Protein AF-0000000080648529 (afdb_homodimer)

Secondary structure (DSSP, 8-state):
------TT---EEEPPHHHHHHHHHHHHHHHHHTT---SEEEEEETTTHHHHHHHHHHHT---EEEEEEEEEE-SSSS-EEEEEEE--SS--BT-EEEEEEEEESSSHHHHHHHHHHHHTTBSEEEEEEEEEETT-SS--SEEEEEE-S--EEE-GGGHHHHHHHHHHHHHHHHSS-EEHHHHHHHHHHHH-----HHHHHHHHHHHHHTTSEEEETTEEEE---/------TT---EEEPPHHHHHHHHHHHHHHHHHTT---SEEEEEETTTHHHHHHHHHHHT---EEEEEEEEEE-SSSS-EEEEEEE--SS--BT-EEEEEEEEESSSHHHHHHHHHHHHTTBSEEEEEEEEEETT-SS--SEEEEEE-S--EEE-GGGHHHHHHHHHHHHHHHHSS-EEHHHHHHHHHHHH-----HHHHHHHHHHHHHTTSEEEETTEEEE---

Organism: Methanothrix harundinacea (strain 6Ac) (NCBI:txid1110509)

Nearest PDB structures (foldseek):
  4ts5-assembly1_B  TM=9.522E-01  e=6.736E-23  Saccharolobus solfataricus
  5bqo-assembly1_B  TM=8.626E-01  e=1.918E-17  Saccharolobus solfataricus P2
  1vdm-assembly1_F  TM=9.197E-01  e=1.582E-14  Pyrococcus horikoshii
  1vdm-assembly1_G  TM=9.080E-01  e=7.967E-14  Pyrococcus horikoshii
  3h83-assembly1_A  TM=7.581E-01  e=5.430E-09  Bacillus anthracis str. 'Ames Ancestor'

Solvent-accessible surface area (backbone atoms only — not comparable to full-atom values): 23867 Å² total; per-residue (Å²): 132,78,77,70,76,57,95,83,50,53,55,44,44,77,42,48,67,67,57,48,51,51,30,35,51,48,32,36,50,54,45,58,71,68,71,61,73,65,70,34,37,34,15,35,38,70,61,0,34,48,50,33,45,37,29,27,19,69,65,65,49,83,56,61,54,47,31,27,59,41,74,44,72,42,83,92,42,94,55,64,50,50,42,76,71,31,46,68,48,64,89,37,59,65,31,33,33,34,36,22,32,42,60,37,56,68,25,50,64,58,50,38,50,51,52,52,44,48,72,55,40,32,60,40,79,46,36,36,24,39,32,35,34,65,83,22,80,48,80,64,78,36,57,45,40,79,37,79,73,90,61,46,75,38,45,65,55,44,39,54,38,48,48,35,52,52,49,46,51,53,33,59,68,57,83,48,72,36,36,67,69,54,49,44,52,48,38,31,72,36,27,60,43,88,70,55,72,66,59,47,51,55,37,50,51,49,32,36,75,71,58,48,28,45,78,58,89,72,27,36,32,40,48,82,126,133,80,76,69,75,57,94,84,50,52,57,44,45,79,42,49,65,68,55,48,51,50,31,34,51,48,30,35,51,53,45,56,70,68,71,60,74,63,69,33,38,34,14,35,37,70,62,1,33,47,49,33,45,37,29,27,19,71,65,66,51,82,58,61,53,48,32,28,59,41,73,45,72,41,83,93,42,93,54,65,49,49,42,76,73,31,46,69,48,62,88,38,60,65,30,33,35,34,35,22,32,42,62,36,54,68,25,50,63,59,51,37,50,51,53,54,43,47,73,54,41,31,60,40,80,44,35,36,23,37,34,34,34,66,83,21,81,48,80,63,77,36,58,46,38,79,38,78,72,91,59,47,74,38,45,66,55,43,40,58,39,49,48,35,53,53,49,46,50,52,32,59,68,56,83,50,71,35,35,66,66,53,49,43,52,48,39,31,72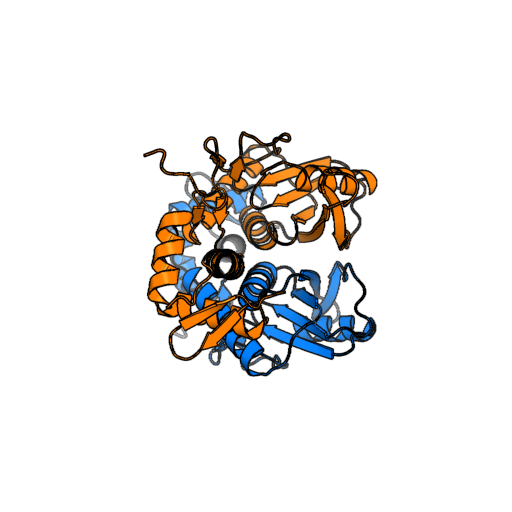,36,26,61,42,86,68,55,73,68,59,47,50,55,37,49,51,50,31,36,74,71,58,47,29,45,77,58,88,73,27,35,33,42,49,81,126

Sequence (450 aa):
MILSMDQDSFPCDLVTWNEFYDLARTLSRIIKASGWRPDLVVAIGRGGYVPARVVCDFLVHDLLTSIKVEHWGIAAQRRERASVRFPLATAASGQRVLVVDDVTDTGETLAAATGYLKSLGAGEVRTAVLQHKASSTIEPDYYAERIDLWRWIIYPWAAHEDLVGFTGRVLSGAGRPLSKGDIIAELKRRFEIDLDQVEMAEVLEDLVSLGMAIRSGSVYTATRCMILSMDQDSFPCDLVTWNEFYDLARTLSRIIKASGWRPDLVVAIGRGGYVPARVVCDFLVHDLLTSIKVEHWGIAAQRRERASVRFPLATAASGQRVLVVDDVTDTGETLAAATGYLKSLGAGEVRTAVLQHKASSTIEPDYYAERIDLWRWIIYPWAAHEDLVGFTGRVLSGAGRPLSKGDIIAELKRRFEIDLDQVEMAEVLEDLVSLGMAIRSGSVYTATRC

Structure (mmCIF, N/CA/C/O backbone):
data_AF-0000000080648529-model_v1
#
loop_
_entity.id
_entity.type
_entity.pdbx_description
1 polymer Phosphoribosyltransferase
#
loop_
_atom_site.group_PDB
_atom_site.id
_atom_site.type_symbol
_atom_site.label_atom_id
_atom_site.label_alt_id
_atom_site.label_comp_id
_atom_site.label_asym_id
_atom_site.label_entity_id
_atom_site.label_seq_id
_atom_site.pdbx_PDB_ins_code
_atom_site.Cartn_x
_atom_site.Cartn_y
_atom_site.Cartn_z
_atom_site.occupancy
_atom_site.B_iso_or_equiv
_atom_site.auth_seq_id
_atom_site.auth_comp_id
_atom_site.auth_asym_id
_atom_site.auth_atom_id
_atom_site.pdbx_PDB_model_num
ATOM 1 N N . MET A 1 1 ? -23.766 -29.672 -28.734 1 22.98 1 MET A N 1
ATOM 2 C CA . MET A 1 1 ? -22.328 -29.578 -28.531 1 22.98 1 MET A CA 1
ATOM 3 C C . MET A 1 1 ? -22 -28.734 -27.312 1 22.98 1 MET A C 1
ATOM 5 O O . MET A 1 1 ? -22.25 -27.531 -27.297 1 22.98 1 MET A O 1
ATOM 9 N N . ILE A 1 2 ? -22.266 -29.156 -26.078 1 27.58 2 ILE A N 1
ATOM 10 C CA . ILE A 1 2 ? -22.266 -28.578 -24.75 1 27.58 2 ILE A CA 1
ATOM 11 C C . ILE A 1 2 ? -20.906 -27.938 -24.469 1 27.58 2 ILE A C 1
ATOM 13 O O . ILE A 1 2 ? -19.875 -28.594 -24.531 1 27.58 2 ILE A O 1
ATOM 17 N N . LEU A 1 3 ? -20.594 -26.766 -25.016 1 32.56 3 LEU A N 1
ATOM 18 C CA . LEU A 1 3 ? -19.359 -26.047 -24.719 1 32.56 3 LEU A CA 1
ATOM 19 C C . LEU A 1 3 ? -18.906 -26.297 -23.281 1 32.56 3 LEU A C 1
ATOM 21 O O . LEU A 1 3 ? -19.641 -26.016 -22.344 1 32.56 3 LEU A O 1
ATOM 25 N N . SER A 1 4 ? -18.328 -27.406 -22.938 1 34.34 4 SER A N 1
ATOM 26 C CA . SER A 1 4 ? -17.703 -27.781 -21.672 1 34.34 4 SER A CA 1
ATOM 27 C C . SER A 1 4 ? -17.062 -26.578 -21 1 34.34 4 SER A C 1
ATOM 29 O O . SER A 1 4 ? -16.125 -25.969 -21.547 1 34.34 4 SER A O 1
ATOM 31 N N . MET A 1 5 ? -17.703 -25.609 -20.547 1 38.88 5 MET A N 1
ATOM 32 C CA . MET A 1 5 ? -17.125 -24.594 -19.656 1 38.88 5 MET A CA 1
ATOM 33 C C . MET A 1 5 ? -15.984 -25.203 -18.828 1 38.88 5 MET A C 1
ATOM 35 O O . MET A 1 5 ? -16.188 -26.141 -18.062 1 38.88 5 MET A O 1
ATOM 39 N N . ASP A 1 6 ? -14.742 -25.453 -19.391 1 48.75 6 ASP A N 1
ATOM 40 C CA . ASP A 1 6 ? -13.508 -25.922 -18.766 1 48.75 6 ASP A CA 1
ATOM 41 C C . ASP A 1 6 ? -13.414 -25.453 -17.312 1 48.75 6 ASP A C 1
ATOM 43 O O . ASP A 1 6 ? -13.758 -24.297 -17.016 1 48.75 6 ASP A O 1
ATOM 47 N N . GLN A 1 7 ? -13.688 -26.203 -16.312 1 55.19 7 GLN A N 1
ATOM 48 C CA . GLN A 1 7 ? -13.633 -26.031 -14.859 1 55.19 7 GLN A CA 1
ATOM 49 C C . GLN A 1 7 ? -12.586 -25 -14.469 1 55.19 7 GLN A C 1
ATOM 51 O O . GLN A 1 7 ? -12.617 -24.469 -13.352 1 55.19 7 GLN A O 1
ATOM 56 N N . ASP A 1 8 ? -11.797 -24.453 -15.484 1 77.19 8 ASP A N 1
ATOM 57 C CA . ASP A 1 8 ? -10.664 -23.609 -15.141 1 77.19 8 ASP A CA 1
ATOM 58 C C . ASP A 1 8 ? -10.781 -22.234 -15.797 1 77.19 8 ASP A C 1
ATOM 60 O O . ASP A 1 8 ? -9.773 -21.625 -16.172 1 77.19 8 ASP A O 1
ATOM 64 N N . SER A 1 9 ? -12.141 -21.859 -16.141 1 87.81 9 SER A N 1
ATOM 65 C CA . SER A 1 9 ? -12.375 -20.562 -16.75 1 87.81 9 SER A CA 1
ATOM 66 C C . SER A 1 9 ? -13.344 -19.734 -15.914 1 87.81 9 SER A C 1
ATOM 68 O O . SER A 1 9 ? -14.367 -20.234 -15.453 1 87.81 9 SER A O 1
ATOM 70 N N . PHE A 1 10 ? -13.078 -18.484 -15.656 1 92 10 PHE A N 1
ATOM 71 C CA . PHE A 1 10 ? -13.938 -17.547 -14.961 1 92 10 PHE A CA 1
ATOM 72 C C . PHE A 1 10 ? -13.57 -16.109 -15.32 1 92 10 PHE A C 1
ATOM 74 O O . PHE A 1 10 ? -12.414 -15.82 -15.648 1 92 10 PHE A O 1
ATOM 81 N N . PRO A 1 11 ? -14.555 -15.219 -15.266 1 94.06 11 PRO A N 1
ATOM 82 C CA . PRO A 1 11 ? -14.273 -13.828 -15.641 1 94.06 11 PRO A CA 1
ATOM 83 C C . PRO A 1 11 ? -13.445 -13.086 -14.594 1 94.06 11 PRO A C 1
ATOM 85 O O . PRO A 1 11 ? -13.664 -13.266 -13.391 1 94.06 11 PRO A O 1
ATOM 88 N N . CYS A 1 12 ? -12.523 -12.328 -15.117 1 94.88 12 CYS A N 1
ATOM 89 C CA . CYS A 1 12 ? -11.711 -11.477 -14.25 1 94.88 12 CYS A CA 1
ATOM 90 C C . CYS A 1 12 ? -11.977 -10 -14.531 1 94.88 12 CYS A C 1
ATOM 92 O O . CYS A 1 12 ? -12.25 -9.617 -15.672 1 94.88 12 CYS A O 1
ATOM 94 N N . ASP A 1 13 ? -11.977 -9.234 -13.523 1 95.12 13 ASP A N 1
ATOM 95 C CA . ASP A 1 13 ? -12.062 -7.781 -13.602 1 95.12 13 ASP A CA 1
ATOM 96 C C . ASP A 1 13 ? -10.758 -7.129 -13.141 1 95.12 13 ASP A C 1
ATOM 98 O O . ASP A 1 13 ? -10.375 -7.258 -11.977 1 95.12 13 ASP A O 1
ATOM 102 N N . LEU A 1 14 ? -10.133 -6.445 -14.055 1 95.31 14 LEU A N 1
ATOM 103 C CA . LEU A 1 14 ? -8.906 -5.727 -13.727 1 95.31 14 LEU A CA 1
ATOM 104 C C . LEU A 1 14 ? -9.211 -4.309 -13.258 1 95.31 14 LEU A C 1
ATOM 106 O O . LEU A 1 14 ? -9.758 -3.504 -14.016 1 95.31 14 LEU A O 1
ATOM 110 N N . VAL A 1 15 ? -8.875 -4.035 -12.031 1 97.69 15 VAL A N 1
ATOM 111 C CA . VAL A 1 15 ? -9.055 -2.699 -11.469 1 97.69 15 VAL A CA 1
ATOM 112 C C . VAL A 1 15 ? -7.828 -1.844 -11.773 1 97.69 15 VAL A C 1
ATOM 114 O O . VAL A 1 15 ? -6.695 -2.254 -11.508 1 97.69 15 VAL A O 1
ATOM 117 N N . THR A 1 16 ? -8.039 -0.672 -12.375 1 97.44 16 THR A N 1
ATOM 118 C CA . THR A 1 16 ? -6.926 0.228 -12.656 1 97.44 16 THR A CA 1
ATOM 119 C C . THR A 1 16 ? -6.535 1.01 -11.406 1 97.44 16 THR A C 1
ATOM 121 O O . THR A 1 16 ? -7.285 1.036 -10.422 1 97.44 16 THR A O 1
ATOM 124 N N . TRP A 1 17 ? -5.418 1.64 -11.422 1 98.31 17 TRP A N 1
ATOM 125 C CA . TRP A 1 17 ? -4.969 2.477 -10.312 1 98.31 17 TRP A CA 1
ATOM 126 C C . TRP A 1 17 ? -5.949 3.619 -10.062 1 98.31 17 TRP A C 1
ATOM 128 O O . TRP A 1 17 ? -6.254 3.943 -8.914 1 98.31 17 TRP A O 1
ATOM 138 N N . ASN A 1 18 ? -6.48 4.234 -11.109 1 97.06 18 ASN A N 1
ATOM 139 C CA . ASN A 1 18 ? -7.43 5.336 -10.953 1 97.06 18 ASN A CA 1
ATOM 140 C C . ASN A 1 18 ? -8.758 4.852 -10.383 1 97.06 18 ASN A C 1
ATOM 142 O O . ASN A 1 18 ? -9.359 5.523 -9.547 1 97.06 18 ASN A O 1
ATOM 146 N N . GLU A 1 19 ? -9.203 3.693 -10.859 1 98 19 GLU A N 1
ATOM 147 C CA . GLU A 1 19 ? -10.438 3.121 -10.328 1 98 19 GLU A CA 1
ATOM 148 C C . GLU A 1 19 ? -10.297 2.812 -8.836 1 98 19 GLU A C 1
ATOM 150 O O . GLU A 1 19 ? -11.188 3.143 -8.047 1 98 19 GLU A O 1
ATOM 155 N N . PHE A 1 20 ? -9.172 2.201 -8.539 1 98.5 20 PHE A N 1
ATOM 156 C CA . PHE A 1 20 ? -8.938 1.894 -7.133 1 98.5 20 PHE A CA 1
ATOM 157 C C . PHE A 1 20 ? -8.938 3.164 -6.293 1 98.5 20 PHE A C 1
ATOM 159 O O . PHE A 1 20 ? -9.508 3.191 -5.199 1 98.5 20 PHE A O 1
ATOM 166 N N . TYR A 1 21 ? -8.273 4.164 -6.719 1 98.56 21 TYR A N 1
ATOM 167 C CA . TYR A 1 21 ? -8.156 5.41 -5.969 1 98.56 21 TYR A CA 1
ATOM 168 C C . TYR A 1 21 ? -9.531 6.023 -5.719 1 98.56 21 TYR A C 1
ATOM 170 O O . TYR A 1 21 ? -9.805 6.527 -4.625 1 98.56 21 TYR A O 1
ATOM 178 N N . ASP A 1 22 ? -10.406 5.945 -6.715 1 98.25 22 ASP A N 1
ATOM 179 C CA . ASP A 1 22 ? -11.773 6.426 -6.566 1 98.25 22 ASP A CA 1
ATOM 180 C C . ASP A 1 22 ? -12.539 5.594 -5.539 1 98.25 22 ASP A C 1
ATOM 182 O O . ASP A 1 22 ? -13.32 6.133 -4.754 1 98.25 22 ASP A O 1
ATOM 186 N N . LEU A 1 23 ? -12.336 4.293 -5.57 1 98.88 23 LEU A N 1
ATOM 187 C CA . LEU A 1 23 ? -12.969 3.418 -4.59 1 98.88 23 LEU A CA 1
ATOM 188 C C . LEU A 1 23 ? -12.516 3.77 -3.176 1 98.88 23 LEU A C 1
ATOM 190 O O . LEU A 1 23 ? -13.328 3.84 -2.256 1 98.88 23 LEU A O 1
ATOM 194 N N . ALA A 1 24 ? -11.227 3.998 -2.99 1 98.88 24 ALA A N 1
ATOM 195 C CA . ALA A 1 24 ? -10.68 4.336 -1.68 1 98.88 24 ALA A CA 1
ATOM 196 C C . ALA A 1 24 ? -11.219 5.68 -1.191 1 98.88 24 ALA A C 1
ATOM 198 O O . ALA A 1 24 ? -11.5 5.844 -0.003 1 98.88 24 ALA A O 1
ATOM 199 N N . ARG A 1 25 ? -11.305 6.648 -2.111 1 98.12 25 ARG A N 1
ATOM 200 C CA . ARG A 1 25 ? -11.891 7.941 -1.776 1 98.12 25 ARG A CA 1
ATOM 201 C C . ARG A 1 25 ? -13.336 7.785 -1.309 1 98.12 25 ARG A C 1
ATOM 203 O O . ARG A 1 25 ? -13.719 8.344 -0.28 1 98.12 25 ARG A O 1
ATOM 210 N N . THR A 1 26 ? -14.086 7.031 -2.08 1 98.75 26 THR A N 1
ATOM 211 C CA . THR A 1 26 ? -15.477 6.77 -1.728 1 98.75 26 THR A CA 1
ATOM 212 C C . THR A 1 26 ? -15.57 6.09 -0.364 1 98.75 26 THR A C 1
ATOM 214 O O . THR A 1 26 ? -16.375 6.492 0.482 1 98.75 26 THR A O 1
ATOM 217 N N . LEU A 1 27 ? -14.766 5.09 -0.15 1 98.94 27 LEU A N 1
ATOM 218 C CA . LEU A 1 27 ? -14.742 4.367 1.116 1 98.94 27 LEU A CA 1
ATOM 219 C C . LEU A 1 27 ? -14.453 5.312 2.277 1 98.94 27 LEU A C 1
ATOM 221 O O . LEU A 1 27 ? -15.125 5.254 3.311 1 98.94 27 LEU A O 1
ATOM 225 N N . SER A 1 28 ? -13.469 6.191 2.107 1 98.62 28 SER A N 1
ATOM 226 C CA . SER A 1 28 ? -13.086 7.133 3.15 1 98.62 28 SER A CA 1
ATOM 227 C C . SER A 1 28 ? -14.211 8.109 3.463 1 98.62 28 SER A C 1
ATOM 229 O O . SER A 1 28 ? -14.43 8.469 4.621 1 98.62 28 SER A O 1
ATOM 231 N N . ARG A 1 29 ? -14.914 8.516 2.424 1 98 29 ARG A N 1
ATOM 232 C CA . ARG A 1 29 ? -16.062 9.398 2.619 1 98 29 ARG A CA 1
ATOM 233 C C . ARG A 1 29 ? -17.141 8.711 3.445 1 98 29 ARG A C 1
ATOM 235 O O . ARG A 1 29 ? -17.766 9.336 4.305 1 98 29 ARG A O 1
ATOM 242 N N . ILE A 1 30 ? -17.375 7.457 3.182 1 98.81 30 ILE A N 1
ATOM 243 C CA . ILE A 1 30 ? -18.359 6.684 3.914 1 98.81 30 ILE A CA 1
ATOM 244 C C . ILE A 1 30 ? -17.969 6.59 5.387 1 98.81 30 ILE A C 1
ATOM 246 O O . ILE A 1 30 ? -18.797 6.789 6.273 1 98.81 30 ILE A O 1
ATOM 250 N N . ILE A 1 31 ? -16.703 6.309 5.66 1 98.75 31 ILE A N 1
ATOM 251 C CA . ILE A 1 31 ? -16.219 6.211 7.031 1 98.75 31 ILE A CA 1
ATOM 252 C C . ILE A 1 31 ? -16.375 7.559 7.73 1 98.75 31 ILE A C 1
ATOM 254 O O . ILE A 1 31 ? -16.891 7.625 8.852 1 98.75 31 ILE A O 1
ATOM 258 N N . LYS A 1 32 ? -15.969 8.641 7.094 1 97.44 32 LYS A N 1
ATOM 259 C CA . LYS A 1 32 ? -16.078 9.977 7.664 1 97.44 32 LYS A CA 1
ATOM 260 C C . LYS A 1 32 ? -17.531 10.328 7.973 1 97.44 32 LYS A C 1
ATOM 262 O O . LYS A 1 32 ? -17.828 10.875 9.031 1 97.44 32 LYS A O 1
ATOM 267 N N . ALA A 1 33 ? -18.422 10.016 7.062 1 97.31 33 ALA A N 1
ATOM 268 C CA . ALA A 1 33 ? -19.844 10.352 7.188 1 97.31 33 ALA A CA 1
ATOM 269 C C . ALA A 1 33 ? -20.484 9.609 8.359 1 97.31 33 ALA A C 1
ATOM 271 O O . ALA A 1 33 ? -21.484 10.062 8.914 1 97.31 33 ALA A O 1
ATOM 272 N N . SER A 1 34 ? -19.938 8.5 8.727 1 98 34 SER A N 1
ATOM 273 C CA . SER A 1 34 ? -20.484 7.723 9.836 1 98 34 SER A CA 1
ATOM 274 C C . SER A 1 34 ? -20.266 8.438 11.164 1 98 34 SER A C 1
ATOM 276 O O . SER A 1 34 ? -20.906 8.094 12.164 1 98 34 SER A O 1
ATOM 278 N N . GLY A 1 35 ? -19.234 9.328 11.234 1 96.62 35 GLY A N 1
ATOM 279 C CA . GLY A 1 35 ? -18.875 10.008 12.469 1 96.62 35 GLY A CA 1
ATOM 280 C C . GLY A 1 35 ? -17.906 9.203 13.32 1 96.62 35 GLY A C 1
ATOM 281 O O . GLY A 1 35 ? -17.391 9.711 14.32 1 96.62 35 GLY A O 1
ATOM 282 N N . TRP A 1 36 ? -17.688 7.961 12.938 1 97.81 36 TRP A N 1
ATOM 283 C CA . TRP A 1 36 ? -16.766 7.098 13.648 1 97.81 36 TRP A CA 1
ATOM 284 C C . TRP A 1 36 ? -15.328 7.34 13.188 1 97.81 36 TRP A C 1
ATOM 286 O O . TRP A 1 36 ? -15.078 7.516 11.992 1 97.81 36 TRP A O 1
ATOM 296 N N . ARG A 1 37 ? -14.344 7.352 14.148 1 97.25 37 ARG A N 1
ATOM 297 C CA . ARG A 1 37 ? -12.93 7.531 13.836 1 97.25 37 ARG A CA 1
ATOM 298 C C . ARG A 1 37 ? -12.078 6.465 14.523 1 97.25 37 ARG A C 1
ATOM 300 O O . ARG A 1 37 ? -12.281 6.168 15.703 1 97.25 37 ARG A O 1
ATOM 307 N N . PRO A 1 38 ? -11.188 5.918 13.797 1 98.62 38 PRO A N 1
ATOM 308 C CA . PRO A 1 38 ? -10.32 4.914 14.414 1 98.62 38 PRO A CA 1
ATOM 309 C C . PRO A 1 38 ? -9.18 5.535 15.227 1 98.62 38 PRO A C 1
ATOM 311 O O . PRO A 1 38 ? -8.719 6.637 14.906 1 98.62 38 PRO A O 1
ATOM 314 N N . ASP A 1 39 ? -8.711 4.754 16.266 1 98.56 39 ASP A N 1
ATOM 315 C CA . ASP A 1 39 ? -7.445 5.031 16.938 1 98.56 39 ASP A CA 1
ATOM 316 C C . ASP A 1 39 ? -6.277 4.391 16.188 1 98.56 39 ASP A C 1
ATOM 318 O O . ASP A 1 39 ? -5.152 4.891 16.234 1 98.56 39 ASP A O 1
ATOM 322 N N . LEU A 1 40 ? -6.555 3.26 15.562 1 98.69 40 LEU A N 1
ATOM 323 C CA . LEU A 1 40 ? -5.566 2.439 14.875 1 98.69 40 LEU A CA 1
ATOM 324 C C . LEU A 1 40 ? -6.152 1.834 13.602 1 98.69 40 LEU A C 1
ATOM 326 O O . LEU A 1 40 ? -7.277 1.331 13.617 1 98.69 40 LEU A O 1
ATOM 330 N N . VAL A 1 41 ? -5.461 1.986 12.516 1 98.88 41 VAL A N 1
ATOM 331 C CA . VAL A 1 41 ? -5.828 1.292 11.281 1 98.88 41 VAL A CA 1
ATOM 332 C C . VAL A 1 41 ? -4.922 0.078 11.086 1 98.88 41 VAL A C 1
ATOM 334 O O . VAL A 1 41 ? -3.705 0.164 11.273 1 98.88 41 VAL A O 1
ATOM 337 N N . VAL A 1 42 ? -5.469 -1.054 10.766 1 98.94 42 VAL A N 1
ATOM 338 C CA . VAL A 1 42 ? -4.75 -2.303 10.547 1 98.94 42 VAL A CA 1
ATOM 339 C C . VAL A 1 42 ? -5.012 -2.805 9.125 1 98.94 42 VAL A C 1
ATOM 341 O O . VAL A 1 42 ? -6.152 -3.094 8.766 1 98.94 42 VAL A O 1
ATOM 344 N N . ALA A 1 43 ? -4.004 -2.902 8.352 1 98.94 43 ALA A N 1
ATOM 345 C CA . ALA A 1 43 ? -4.082 -3.455 7 1 98.94 43 ALA A CA 1
ATOM 346 C C . ALA A 1 43 ? -4.004 -4.977 7.023 1 98.94 43 ALA A C 1
ATOM 348 O O . ALA A 1 43 ? -3.141 -5.551 7.691 1 98.94 43 ALA A O 1
ATOM 349 N N . ILE A 1 44 ? -4.859 -5.609 6.316 1 98.69 44 ILE A N 1
ATOM 350 C CA . ILE A 1 44 ? -4.746 -7.051 6.113 1 98.69 44 ILE A CA 1
ATOM 351 C C . ILE A 1 44 ? -3.693 -7.344 5.047 1 98.69 44 ILE A C 1
ATOM 353 O O . ILE A 1 44 ? -3.832 -6.918 3.896 1 98.69 44 ILE A O 1
ATOM 357 N N . GLY A 1 45 ? -2.578 -7.906 5.449 1 97.12 45 GLY A N 1
ATOM 358 C CA . GLY A 1 45 ? -1.571 -8.328 4.488 1 97.12 45 GLY A CA 1
ATOM 359 C C . GLY A 1 45 ? -2.051 -9.43 3.564 1 97.12 45 GLY A C 1
ATOM 360 O O . GLY A 1 45 ? -2.619 -10.422 4.023 1 97.12 45 GLY A O 1
ATOM 361 N N . ARG A 1 46 ? -1.934 -9.352 2.258 1 97.19 46 ARG A N 1
ATOM 362 C CA . ARG A 1 46 ? -1.216 -8.25 1.625 1 97.19 46 ARG A CA 1
ATOM 363 C C . ARG A 1 46 ? -2.174 -7.336 0.868 1 97.19 46 ARG A C 1
ATOM 365 O O . ARG A 1 46 ? -1.778 -6.266 0.398 1 97.19 46 ARG A O 1
ATOM 372 N N . GLY A 1 47 ? -3.449 -7.828 0.826 1 98.19 47 GLY A N 1
ATOM 373 C CA . GLY A 1 47 ? -4.414 -7.102 0.013 1 98.19 47 GLY A CA 1
ATOM 374 C C . GLY A 1 47 ? -4.738 -5.727 0.559 1 98.19 47 GLY A C 1
ATOM 375 O O . GLY A 1 47 ? -5.094 -4.82 -0.199 1 98.19 47 GLY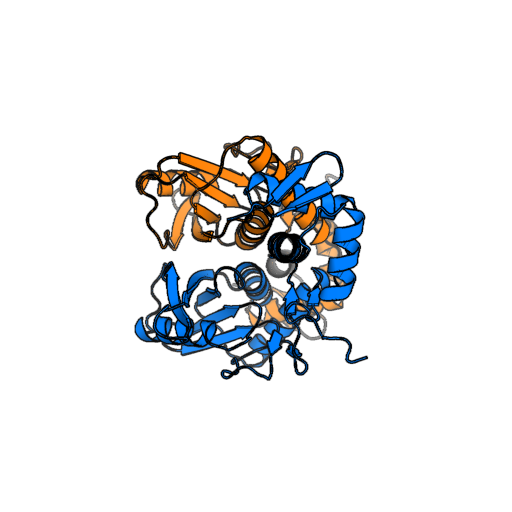 A O 1
ATOM 376 N N . GLY A 1 48 ? -4.613 -5.566 1.793 1 98.81 48 GLY A N 1
ATOM 377 C CA . GLY A 1 48 ? -5.062 -4.352 2.453 1 98.81 48 GLY A CA 1
ATOM 378 C C . GLY A 1 48 ? -3.984 -3.285 2.533 1 98.81 48 GLY A C 1
ATOM 379 O O . GLY A 1 48 ? -4.25 -2.158 2.957 1 98.81 48 GLY A O 1
ATOM 380 N N . TYR A 1 49 ? -2.746 -3.588 2.104 1 98.88 49 TYR A N 1
ATOM 381 C CA . TYR A 1 49 ? -1.643 -2.65 2.285 1 98.88 49 TYR A CA 1
ATOM 382 C C . TYR A 1 49 ? -1.907 -1.347 1.543 1 98.88 49 TYR A C 1
ATOM 384 O O . TYR A 1 49 ? -1.824 -0.264 2.129 1 98.88 49 TYR A O 1
ATOM 392 N N . VAL A 1 50 ? -2.279 -1.475 0.261 1 98.94 50 VAL A N 1
ATOM 393 C CA . VAL A 1 50 ? -2.443 -0.282 -0.562 1 98.94 50 VAL A CA 1
ATOM 394 C C . VAL A 1 50 ? -3.719 0.454 -0.158 1 98.94 50 VAL A C 1
ATOM 396 O O . VAL A 1 50 ? -3.682 1.643 0.168 1 98.94 50 VAL A O 1
ATOM 399 N N . PRO A 1 51 ? -4.871 -0.245 -0.023 1 98.94 51 PRO A N 1
ATOM 400 C CA . PRO A 1 51 ? -6.078 0.499 0.349 1 98.94 51 PRO A CA 1
ATOM 401 C C . PRO A 1 51 ? -5.977 1.13 1.736 1 98.94 51 PRO A C 1
ATOM 403 O O . PRO A 1 51 ? -6.465 2.244 1.949 1 98.94 51 PRO A O 1
ATOM 406 N N . ALA A 1 52 ? -5.367 0.433 2.688 1 98.94 52 ALA A N 1
ATOM 407 C CA . ALA A 1 52 ? -5.262 0.99 4.031 1 98.94 52 ALA A CA 1
ATOM 408 C C . ALA A 1 52 ? -4.438 2.273 4.031 1 98.94 52 ALA A C 1
ATOM 410 O O . ALA A 1 52 ? -4.781 3.24 4.715 1 98.94 52 ALA A O 1
ATOM 411 N N . ARG A 1 53 ? -3.318 2.281 3.277 1 98.94 53 ARG A N 1
ATOM 412 C CA . ARG A 1 53 ? -2.473 3.471 3.23 1 98.94 53 ARG A CA 1
ATOM 413 C C . ARG A 1 53 ? -3.227 4.656 2.635 1 98.94 53 ARG A C 1
ATOM 415 O O . ARG A 1 53 ? -3.135 5.773 3.143 1 98.94 53 ARG A O 1
ATOM 422 N N . VAL A 1 54 ? -3.99 4.441 1.571 1 98.94 54 VAL A N 1
ATOM 423 C CA . VAL A 1 54 ? -4.711 5.523 0.906 1 98.94 54 VAL A CA 1
ATOM 424 C C . VAL A 1 54 ? -5.875 5.98 1.777 1 98.94 54 VAL A C 1
ATOM 426 O O . VAL A 1 54 ? -6.156 7.18 1.876 1 98.94 54 VAL A O 1
ATOM 429 N N . VAL A 1 55 ? -6.551 5.043 2.418 1 98.94 55 VAL A N 1
ATOM 430 C CA . VAL A 1 55 ? -7.625 5.398 3.342 1 98.94 55 VAL A CA 1
ATOM 431 C C . VAL A 1 55 ? -7.066 6.27 4.465 1 98.94 55 VAL A C 1
ATOM 433 O O . VAL A 1 55 ? -7.676 7.277 4.836 1 98.94 55 VAL A O 1
ATOM 436 N N . CYS A 1 56 ? -5.93 5.871 5.043 1 98.88 56 CYS A N 1
ATOM 437 C CA . CYS A 1 56 ? -5.289 6.691 6.066 1 98.88 56 CYS A CA 1
ATOM 438 C C . CYS A 1 56 ? -5.02 8.102 5.543 1 98.88 56 CYS A C 1
ATOM 440 O O . CYS A 1 56 ? -5.152 9.078 6.277 1 98.88 56 CYS A O 1
ATOM 442 N N . ASP A 1 57 ? -4.613 8.188 4.277 1 98.69 57 ASP A N 1
ATOM 443 C CA . ASP A 1 57 ? -4.375 9.492 3.666 1 98.69 57 ASP A CA 1
ATOM 444 C C . ASP A 1 57 ? -5.637 10.352 3.697 1 98.69 57 ASP A C 1
ATOM 446 O O . ASP A 1 57 ? -5.629 11.453 4.25 1 98.69 57 ASP A O 1
ATOM 450 N N . PHE A 1 58 ? -6.73 9.812 3.246 1 98.31 58 PHE A N 1
ATOM 451 C CA . PHE A 1 58 ? -7.977 10.562 3.131 1 98.31 58 PHE A CA 1
ATOM 452 C C . PHE A 1 58 ? -8.555 10.867 4.508 1 98.31 58 PHE A C 1
ATOM 454 O O . PHE A 1 58 ? -9.227 11.883 4.695 1 98.31 58 PHE A O 1
ATOM 461 N N . LEU A 1 59 ? -8.281 9.977 5.5 1 98.12 59 LEU A N 1
ATOM 462 C CA . LEU A 1 59 ? -8.773 10.203 6.855 1 98.12 59 LEU A CA 1
ATOM 463 C C . LEU A 1 59 ? -7.836 11.133 7.621 1 98.12 59 LEU A C 1
ATOM 465 O O . LEU A 1 59 ? -8.141 11.539 8.75 1 98.12 59 LEU A O 1
ATOM 469 N N . VAL A 1 60 ? -6.672 11.469 7.016 1 97.5 60 VAL A N 1
ATOM 470 C CA . VAL A 1 60 ? -5.609 12.211 7.691 1 97.5 60 VAL A CA 1
ATOM 471 C C . VAL A 1 60 ? -5.254 11.516 9.008 1 97.5 60 VAL A C 1
ATOM 473 O O . VAL A 1 60 ? -5.23 12.156 10.062 1 97.5 60 VAL A O 1
ATOM 476 N N . HIS A 1 61 ? -5.074 10.203 8.914 1 97.62 61 HIS A N 1
ATOM 477 C CA . HIS A 1 61 ? -4.797 9.344 10.055 1 97.62 61 HIS A CA 1
ATOM 478 C C . HIS A 1 61 ? -3.371 8.805 10.008 1 97.62 61 HIS A C 1
ATOM 480 O O . HIS A 1 61 ? -2.904 8.367 8.953 1 97.62 61 HIS A O 1
ATOM 486 N N . ASP A 1 62 ? -2.703 8.742 11.156 1 96.44 62 ASP A N 1
ATOM 487 C CA . ASP A 1 62 ? -1.267 8.492 11.172 1 96.44 62 ASP A CA 1
ATOM 488 C C . ASP A 1 62 ? -0.967 7.035 11.523 1 96.44 62 ASP A C 1
ATOM 490 O O . ASP A 1 62 ? -0.059 6.426 10.953 1 96.44 62 ASP A O 1
ATOM 494 N N . LEU A 1 63 ? -1.661 6.414 12.492 1 97.69 63 LEU A N 1
ATOM 495 C CA . LEU A 1 63 ? -1.289 5.125 13.062 1 97.69 63 LEU A CA 1
ATOM 496 C C . LEU A 1 63 ? -1.817 3.98 12.203 1 97.69 63 LEU A C 1
ATOM 498 O O . LEU A 1 63 ? -2.988 3.609 12.305 1 97.69 63 LEU A O 1
ATOM 502 N N . LEU A 1 64 ? -0.964 3.48 11.375 1 98.62 64 LEU A N 1
ATOM 503 C CA . LEU A 1 64 ? -1.211 2.377 10.453 1 98.62 64 LEU A CA 1
ATOM 504 C C . LEU A 1 64 ? -0.234 1.232 10.703 1 98.62 64 LEU A C 1
ATOM 506 O O . LEU A 1 64 ? 0.974 1.454 10.805 1 98.62 64 LEU A O 1
ATOM 510 N N . THR A 1 65 ? -0.643 0.095 10.938 1 98.5 65 THR A N 1
ATOM 511 C CA . THR A 1 65 ? 0.142 -1.134 10.984 1 98.5 65 THR A CA 1
ATOM 512 C C . THR A 1 65 ? -0.562 -2.254 10.219 1 98.5 65 THR A C 1
ATOM 514 O O . THR A 1 65 ? -1.429 -1.992 9.383 1 98.5 65 THR A O 1
ATOM 517 N N . SER A 1 66 ? -0.085 -3.521 10.328 1 98.75 66 SER A N 1
ATOM 518 C CA . SER A 1 66 ? -0.665 -4.602 9.539 1 98.75 66 SER A CA 1
ATOM 519 C C . SER A 1 66 ? -0.652 -5.918 10.312 1 98.75 66 SER A C 1
ATOM 521 O O . SER A 1 66 ? 0.061 -6.055 11.305 1 98.75 66 SER A O 1
ATOM 523 N N . ILE A 1 67 ? -1.448 -6.793 9.898 1 98.69 67 ILE A N 1
ATOM 524 C CA . ILE A 1 67 ? -1.356 -8.211 10.234 1 98.69 67 ILE A CA 1
ATOM 525 C C . ILE A 1 67 ? -1.431 -9.047 8.961 1 98.69 67 ILE A C 1
ATOM 527 O O . ILE A 1 67 ? -1.91 -8.57 7.926 1 98.69 67 ILE A O 1
ATOM 531 N N . LYS A 1 68 ? -0.917 -10.234 9.016 1 97.94 68 LYS A N 1
ATOM 532 C CA . LYS A 1 68 ? -1.048 -11.172 7.906 1 97.94 68 LYS A CA 1
ATOM 533 C C . LYS A 1 68 ? -1.923 -12.359 8.297 1 97.94 68 LYS A C 1
ATOM 535 O O . LYS A 1 68 ? -1.679 -13.016 9.312 1 97.94 68 LYS A O 1
ATOM 540 N N . VAL A 1 69 ? -2.957 -12.547 7.512 1 96.12 69 VAL A N 1
ATOM 541 C CA . VAL A 1 69 ? -3.857 -13.688 7.68 1 96.12 69 VAL A CA 1
ATOM 542 C C . VAL A 1 69 ? -3.639 -14.695 6.555 1 96.12 69 VAL A C 1
ATOM 544 O O . VAL A 1 69 ? -3.559 -14.32 5.383 1 96.12 69 VAL A O 1
ATOM 547 N N . GLU A 1 70 ? -3.455 -15.914 6.891 1 92.06 70 GLU A N 1
ATOM 548 C CA . GLU A 1 70 ? -3.262 -16.969 5.902 1 92.06 70 GLU A CA 1
ATOM 549 C C . GLU A 1 70 ? -4.375 -18.016 5.988 1 92.06 70 GLU A C 1
ATOM 551 O O . GLU A 1 70 ? -5.016 -18.156 7.027 1 92.06 70 GLU A O 1
ATOM 556 N N . HIS A 1 71 ? -4.508 -18.547 4.789 1 86.62 71 HIS A N 1
ATOM 557 C CA . HIS A 1 71 ? -5.492 -19.625 4.688 1 86.62 71 HIS A CA 1
ATOM 558 C C . HIS A 1 71 ? -4.812 -20.984 4.566 1 86.62 71 HIS A C 1
ATOM 560 O O . HIS A 1 71 ? -3.912 -21.156 3.744 1 86.62 71 HIS A O 1
ATOM 566 N N . TRP A 1 72 ? -4.918 -21.859 5.504 1 70.19 72 TRP A N 1
ATOM 567 C CA . TRP A 1 72 ? -4.309 -23.172 5.48 1 70.19 72 TRP A CA 1
ATOM 568 C C . TRP A 1 72 ? -5.359 -24.25 5.234 1 70.19 72 TRP A C 1
ATOM 570 O O . TRP A 1 72 ? -6.48 -24.172 5.746 1 70.19 72 TRP A O 1
ATOM 580 N N . GLY A 1 73 ? -5.168 -24.984 4.117 1 56.47 73 GLY A N 1
ATOM 581 C CA . GLY A 1 73 ? -5.984 -26.156 3.844 1 56.47 73 GLY A CA 1
ATOM 582 C C . GLY A 1 73 ? -5.719 -27.312 4.801 1 56.47 73 GLY A C 1
ATOM 583 O O . GLY A 1 73 ? -4.57 -27.547 5.176 1 56.47 73 GLY A O 1
ATOM 584 N N . ILE A 1 74 ? -6.527 -27.594 5.777 1 45.31 74 ILE A N 1
ATOM 585 C CA . ILE A 1 74 ? -6.359 -28.875 6.457 1 45.31 74 ILE A CA 1
ATOM 586 C C . ILE A 1 74 ? -6.758 -30.016 5.523 1 45.31 74 ILE A C 1
ATOM 588 O O . ILE A 1 74 ? -7.902 -30.078 5.062 1 45.31 74 ILE A O 1
ATOM 592 N N . ALA A 1 75 ? -5.672 -30.734 4.887 1 45.44 75 ALA A N 1
ATOM 593 C CA . ALA A 1 75 ? -5.91 -31.922 4.062 1 45.44 75 ALA A CA 1
ATOM 594 C C . ALA A 1 75 ? -7.176 -32.656 4.504 1 45.44 75 ALA A C 1
ATOM 596 O O . ALA A 1 75 ? -8.008 -33.031 3.67 1 45.44 75 ALA A O 1
ATOM 597 N N . ALA A 1 76 ? -7.082 -33.125 5.691 1 47.16 76 ALA A N 1
ATOM 598 C CA . ALA A 1 76 ? -8.109 -34.031 6.148 1 47.16 76 ALA A CA 1
ATOM 599 C C . ALA A 1 76 ? -9.477 -33.375 6.195 1 47.16 76 ALA A C 1
ATOM 601 O O . ALA A 1 76 ? -10.516 -34.031 6.211 1 47.16 76 ALA A O 1
ATOM 602 N N . GLN A 1 77 ? -9.438 -32 6.488 1 46.06 77 GLN A N 1
ATOM 603 C CA . GLN A 1 77 ? -10.742 -31.359 6.547 1 46.06 77 GLN A CA 1
ATOM 604 C C . GLN A 1 77 ? -10.898 -30.312 5.438 1 46.06 77 GLN A C 1
ATOM 606 O O . GLN A 1 77 ? -9.969 -29.562 5.152 1 46.06 77 GLN A O 1
ATOM 611 N N . ARG A 1 78 ? -11.594 -30.547 4.43 1 49 78 ARG A N 1
ATOM 612 C CA . ARG A 1 78 ? -11.992 -29.75 3.277 1 49 78 ARG A CA 1
ATOM 613 C C . ARG A 1 78 ? -12.141 -28.281 3.654 1 49 78 ARG A C 1
ATOM 615 O O . ARG A 1 78 ? -12.734 -27.5 2.912 1 49 78 ARG A O 1
ATOM 622 N N . ARG A 1 79 ? -11.906 -27.859 4.984 1 53.53 79 ARG A N 1
ATOM 623 C CA . ARG A 1 79 ? -12.242 -26.469 5.297 1 53.53 79 ARG A CA 1
ATOM 624 C C . ARG A 1 79 ? -10.984 -25.641 5.52 1 53.53 79 ARG A C 1
ATOM 626 O O . ARG A 1 79 ? -10.078 -26.062 6.25 1 53.53 79 ARG A O 1
ATOM 633 N N . GLU A 1 80 ? -10.641 -24.672 4.66 1 64.44 80 GLU A N 1
ATOM 634 C CA . GLU A 1 80 ? -9.547 -23.734 4.895 1 64.44 80 GLU A CA 1
ATOM 635 C C . GLU A 1 80 ? -9.852 -22.797 6.066 1 64.44 80 GLU A C 1
ATOM 637 O O . GLU A 1 80 ? -10.984 -22.344 6.219 1 64.44 80 GLU A O 1
ATOM 642 N N . ARG A 1 81 ? -9.039 -22.969 7.148 1 80.31 81 ARG A N 1
ATOM 643 C CA . ARG A 1 81 ? -9.188 -22.047 8.266 1 80.31 81 ARG A CA 1
ATOM 644 C C . ARG A 1 81 ? -8.219 -20.875 8.133 1 80.31 81 ARG A C 1
ATOM 646 O O . ARG A 1 81 ? -7.055 -21.062 7.766 1 80.31 81 ARG A O 1
ATOM 653 N N . ALA A 1 82 ? -8.734 -19.719 8.273 1 87.25 82 ALA A N 1
ATOM 654 C CA . ALA A 1 82 ? -7.93 -18.5 8.281 1 87.25 82 ALA A CA 1
ATOM 655 C C . ALA A 1 82 ? -7.301 -18.266 9.656 1 87.25 82 ALA A C 1
ATOM 657 O O . ALA A 1 82 ? -7.973 -18.406 10.68 1 87.25 82 ALA A O 1
ATOM 658 N N . SER A 1 83 ? -5.953 -18.078 9.625 1 90.62 83 SER A N 1
ATOM 659 C CA . SER A 1 83 ? -5.25 -17.781 10.867 1 90.62 83 SER A CA 1
ATOM 660 C C . SER A 1 83 ? -4.246 -16.641 10.672 1 90.62 83 SER A C 1
ATOM 662 O O . SER A 1 83 ? -3.762 -16.422 9.562 1 90.62 83 SER A O 1
ATOM 664 N N . VAL A 1 84 ? -3.934 -16.016 11.812 1 94.38 84 VAL A N 1
ATOM 665 C CA . VAL A 1 84 ? -2.994 -14.898 11.773 1 94.38 84 VAL A CA 1
ATOM 666 C C . VAL A 1 84 ? -1.562 -15.43 11.75 1 94.38 84 VAL A C 1
ATOM 668 O O . VAL A 1 84 ? -1.154 -16.172 12.648 1 94.38 84 VAL A O 1
ATOM 671 N N . ARG A 1 85 ? -0.807 -15.07 10.766 1 93.38 85 ARG A N 1
ATOM 672 C CA . ARG A 1 85 ? 0.592 -15.453 10.602 1 93.38 85 ARG A CA 1
ATOM 673 C C . ARG A 1 85 ? 1.521 -14.398 11.195 1 93.38 85 ARG A C 1
ATOM 675 O O . ARG A 1 85 ? 2.422 -14.727 11.977 1 93.38 85 ARG A O 1
ATOM 682 N N . PHE A 1 86 ? 1.413 -13.164 10.781 1 96.19 86 PHE A N 1
ATOM 683 C CA . PHE A 1 86 ? 2.111 -12.039 11.383 1 96.19 86 PHE A CA 1
ATOM 684 C C . PHE A 1 86 ? 1.185 -11.258 12.312 1 96.19 86 PHE A C 1
ATOM 686 O O . PHE A 1 86 ? 0.198 -10.672 11.859 1 96.19 86 PHE A O 1
ATOM 693 N N . PRO A 1 87 ? 1.406 -11.242 13.609 1 96.75 87 PRO A N 1
ATOM 694 C CA . PRO A 1 87 ? 0.501 -10.617 14.57 1 96.75 87 PRO A CA 1
ATOM 695 C C . PRO A 1 87 ? 0.621 -9.094 14.594 1 96.75 87 PRO A C 1
ATOM 697 O O . PRO A 1 87 ? 1.476 -8.531 13.906 1 96.75 87 PRO A O 1
ATOM 700 N N . LEU A 1 88 ? -0.249 -8.5 15.305 1 97.25 88 LEU A N 1
ATOM 701 C CA . LEU A 1 88 ? -0.271 -7.055 15.508 1 97.25 88 LEU A CA 1
ATOM 702 C C . LEU A 1 88 ? 0.996 -6.586 16.219 1 97.25 88 LEU A C 1
ATOM 704 O O . LEU A 1 88 ? 1.432 -7.203 17.188 1 97.25 88 LEU A O 1
ATOM 708 N N . ALA A 1 89 ? 1.551 -5.484 15.773 1 94.94 89 ALA A N 1
ATOM 709 C CA . ALA A 1 89 ? 2.838 -4.996 16.266 1 94.94 89 ALA A CA 1
ATOM 710 C C . ALA A 1 89 ? 2.654 -4.094 17.484 1 94.94 89 ALA A C 1
ATOM 712 O O . ALA A 1 89 ? 3.633 -3.666 18.094 1 94.94 89 ALA A O 1
ATOM 713 N N . THR A 1 90 ? 1.479 -3.754 17.812 1 94.38 90 THR A N 1
ATOM 714 C CA . THR A 1 90 ? 1.193 -2.826 18.906 1 94.38 90 THR A CA 1
ATOM 715 C C . THR A 1 90 ? 0.013 -3.318 19.734 1 94.38 90 THR A C 1
ATOM 717 O O . THR A 1 90 ? -0.604 -4.332 19.422 1 94.38 90 THR A O 1
ATOM 720 N N . ALA A 1 91 ? -0.227 -2.578 20.828 1 93.69 91 ALA A N 1
ATOM 721 C CA . ALA A 1 91 ? -1.358 -2.92 21.688 1 93.69 91 ALA A CA 1
ATOM 722 C C . ALA A 1 91 ? -2.68 -2.5 21.047 1 93.69 91 ALA A C 1
ATOM 724 O O . ALA A 1 91 ? -2.742 -1.486 20.359 1 93.69 91 ALA A O 1
ATOM 725 N N . ALA A 1 92 ? -3.629 -3.312 21.281 1 95.25 92 ALA A N 1
ATOM 726 C CA . ALA A 1 92 ? -4.957 -3.018 20.766 1 95.25 92 ALA A CA 1
ATOM 727 C C . ALA A 1 92 ? -5.949 -2.752 21.891 1 95.25 92 ALA A C 1
ATOM 729 O O . ALA A 1 92 ? -7.098 -2.379 21.641 1 95.25 92 ALA A O 1
ATOM 730 N N . SER A 1 93 ? -5.602 -2.99 23.094 1 97.19 93 SER A N 1
ATOM 731 C CA . SER A 1 93 ? -6.527 -2.936 24.219 1 97.19 93 SER A CA 1
ATOM 732 C C . SER A 1 93 ? -7.238 -1.589 24.281 1 97.19 93 SER A C 1
ATOM 734 O O . SER A 1 93 ? -6.594 -0.541 24.344 1 97.19 93 SER A O 1
ATOM 736 N N . GLY A 1 94 ? -8.547 -1.631 24.203 1 98.12 94 GLY A N 1
ATOM 737 C CA . GLY A 1 94 ? -9.383 -0.454 24.375 1 98.12 94 GLY A CA 1
ATOM 738 C C . GLY A 1 94 ? -9.422 0.427 23.141 1 98.12 94 GLY A C 1
ATOM 739 O O . GLY A 1 94 ? -10.086 1.467 23.125 1 98.12 94 GLY A O 1
ATOM 740 N N . GLN A 1 95 ? -8.75 0.077 22.109 1 98.25 95 GLN A N 1
ATOM 741 C CA . GLN A 1 95 ? -8.625 0.921 20.938 1 98.25 95 GLN A CA 1
ATOM 742 C C . GLN A 1 95 ? -9.789 0.694 19.969 1 98.25 95 GLN A C 1
ATOM 744 O O . GLN A 1 95 ? -10.352 -0.403 19.922 1 98.25 95 GLN A O 1
ATOM 749 N N . ARG A 1 96 ? -10.211 1.736 19.281 1 98.75 96 ARG A N 1
ATOM 750 C CA . ARG A 1 96 ? -11.023 1.619 18.078 1 98.75 96 ARG A CA 1
ATOM 751 C C . ARG A 1 96 ? -10.172 1.268 16.875 1 98.75 96 ARG A C 1
ATOM 753 O O . ARG A 1 96 ? -9.383 2.092 16.391 1 98.75 96 ARG A O 1
ATOM 760 N N . VAL A 1 97 ? -10.352 0.026 16.359 1 98.88 97 VAL A N 1
ATOM 761 C CA . VAL A 1 97 ? -9.477 -0.477 15.312 1 98.88 97 VAL A CA 1
ATOM 762 C C . VAL A 1 97 ? -10.25 -0.591 14.008 1 98.88 97 VAL A C 1
ATOM 764 O O . VAL A 1 97 ? -11.328 -1.187 13.961 1 98.88 97 VAL A O 1
ATOM 767 N N . LEU A 1 98 ? -9.773 0.077 12.992 1 98.94 98 LEU A N 1
ATOM 768 C CA . LEU A 1 98 ? -10.289 -0.107 11.641 1 98.94 98 LEU A CA 1
ATOM 769 C C . LEU A 1 98 ? -9.453 -1.122 10.867 1 98.94 98 LEU A C 1
ATOM 771 O O . LEU A 1 98 ? -8.258 -0.905 10.648 1 98.94 98 LEU A O 1
ATOM 775 N N . VAL A 1 99 ? -10.039 -2.205 10.492 1 98.94 99 VAL A N 1
ATOM 776 C CA . VAL A 1 99 ? -9.398 -3.223 9.664 1 98.94 99 VAL A CA 1
ATOM 777 C C . VAL A 1 99 ? -9.711 -2.973 8.195 1 98.94 99 VAL A C 1
ATOM 779 O O . VAL A 1 99 ? -10.875 -2.861 7.812 1 98.94 99 VAL A O 1
ATOM 782 N N . VAL A 1 100 ? -8.688 -2.889 7.348 1 98.94 100 VAL A N 1
ATOM 783 C CA . VAL A 1 100 ? -8.898 -2.539 5.949 1 98.94 100 VAL A CA 1
ATOM 784 C C . VAL A 1 100 ? -8.352 -3.652 5.051 1 98.94 100 VAL A C 1
ATOM 786 O O . VAL A 1 100 ? -7.234 -4.129 5.254 1 98.94 100 VAL A O 1
ATOM 789 N N . ASP A 1 101 ? -9.102 -4.125 4.109 1 98.81 101 ASP A N 1
ATOM 790 C CA . ASP A 1 101 ? -8.719 -5.066 3.059 1 98.81 101 ASP A CA 1
ATOM 791 C C . ASP A 1 101 ? -9.227 -4.602 1.695 1 98.81 101 ASP A C 1
ATOM 793 O O . ASP A 1 101 ? -9.883 -3.564 1.593 1 98.81 101 ASP A O 1
ATOM 797 N N . ASP A 1 102 ? -8.867 -5.332 0.644 1 98.69 102 ASP A N 1
ATOM 798 C CA . ASP A 1 102 ? -9.281 -4.895 -0.684 1 98.69 102 ASP A CA 1
ATOM 799 C C . ASP A 1 102 ? -10.672 -5.426 -1.022 1 98.69 102 ASP A C 1
ATOM 801 O O . ASP A 1 102 ? -11.484 -4.723 -1.634 1 98.69 102 ASP A O 1
ATOM 805 N N . VAL A 1 103 ? -10.938 -6.703 -0.648 1 98.38 103 VAL A N 1
ATOM 806 C CA . VAL A 1 103 ? -12.211 -7.289 -1.062 1 98.38 103 VAL A CA 1
ATOM 807 C C . VAL A 1 103 ? -12.664 -8.328 -0.033 1 98.38 103 VAL A C 1
ATOM 809 O O . VAL A 1 103 ? -11.836 -8.961 0.62 1 98.38 103 VAL A O 1
ATOM 812 N N . THR A 1 104 ? -13.93 -8.375 0.192 1 97.31 104 THR A N 1
ATOM 813 C CA . THR A 1 104 ? -14.516 -9.492 0.914 1 97.31 104 THR A CA 1
ATOM 814 C C . THR A 1 104 ? -15.094 -10.523 -0.058 1 97.31 104 THR A C 1
ATOM 816 O O . THR A 1 104 ? -16.031 -10.227 -0.802 1 97.31 104 THR A O 1
ATOM 819 N N . ASP A 1 105 ? -14.508 -11.656 -0.068 1 94.75 105 ASP A N 1
ATOM 820 C CA . ASP A 1 105 ? -14.992 -12.766 -0.887 1 94.75 105 ASP A CA 1
ATOM 821 C C . ASP A 1 105 ? -15.836 -13.734 -0.059 1 94.75 105 ASP A C 1
ATOM 823 O O . ASP A 1 105 ? -17.047 -13.523 0.12 1 94.75 105 ASP A O 1
ATOM 827 N N . THR A 1 106 ? -15.18 -14.688 0.686 1 92.75 106 THR A N 1
ATOM 828 C CA . THR A 1 106 ? -15.922 -15.57 1.579 1 92.75 106 THR A CA 1
ATOM 829 C C . THR A 1 106 ? -16.172 -14.891 2.926 1 92.75 106 THR A C 1
ATOM 831 O O . THR A 1 106 ? -17.094 -15.266 3.654 1 92.75 106 THR A O 1
ATOM 834 N N . GLY A 1 107 ? -15.32 -13.992 3.27 1 95.25 107 GLY A N 1
ATOM 835 C CA . GLY A 1 107 ? -15.422 -13.305 4.543 1 95.25 107 GLY A CA 1
ATOM 836 C C . GLY A 1 107 ? -14.562 -13.914 5.629 1 95.25 107 GLY A C 1
ATOM 837 O O . GLY A 1 107 ? -14.445 -13.359 6.723 1 95.25 107 GLY A O 1
ATOM 838 N N . GLU A 1 108 ? -13.844 -14.93 5.352 1 94.75 108 GLU A N 1
ATOM 839 C CA . GLU A 1 108 ? -13.078 -15.672 6.348 1 94.75 108 GLU A CA 1
ATOM 840 C C . GLU A 1 108 ? -11.906 -14.852 6.875 1 94.75 108 GLU A C 1
ATOM 842 O O . GLU A 1 108 ? -11.586 -14.906 8.062 1 94.75 108 GLU A O 1
ATOM 847 N N . THR A 1 109 ? -11.25 -14.117 5.992 1 96.69 109 THR A N 1
ATOM 848 C CA . THR A 1 109 ? -10.125 -13.289 6.402 1 96.69 109 THR A CA 1
ATOM 849 C C . THR A 1 109 ? -10.57 -12.242 7.422 1 96.69 109 THR A C 1
ATOM 851 O O . THR A 1 109 ? -9.961 -12.117 8.492 1 96.69 109 THR A O 1
ATOM 854 N N . LEU A 1 110 ? -11.68 -11.547 7.188 1 97.38 110 LEU A N 1
ATOM 855 C CA . LEU A 1 110 ? -12.156 -10.508 8.086 1 97.38 110 LEU A CA 1
ATOM 856 C C . LEU A 1 110 ? -12.602 -11.102 9.422 1 97.38 110 LEU A C 1
ATOM 858 O O . LEU A 1 110 ? -12.367 -10.516 10.477 1 97.38 110 LEU A O 1
ATOM 862 N N . ALA A 1 111 ? -13.25 -12.25 9.312 1 96.62 111 ALA A N 1
ATOM 863 C CA . ALA A 1 111 ? -13.695 -12.906 10.539 1 96.62 111 ALA A CA 1
ATOM 864 C C . ALA A 1 111 ? -12.508 -13.266 11.43 1 96.62 111 ALA A C 1
ATOM 866 O O . ALA A 1 111 ? -12.539 -13.008 12.641 1 96.62 111 ALA A O 1
ATOM 867 N N . ALA A 1 112 ? -11.484 -13.875 10.82 1 96.88 112 ALA A N 1
ATOM 868 C CA . ALA A 1 112 ? -10.281 -14.258 11.562 1 96.88 112 ALA A CA 1
ATOM 869 C C . ALA A 1 112 ? -9.602 -13.031 12.164 1 96.88 112 ALA A C 1
ATOM 871 O O . ALA A 1 112 ? -9.18 -13.047 13.32 1 96.88 112 ALA A O 1
ATOM 872 N N . ALA A 1 113 ? -9.492 -11.977 11.414 1 98 113 ALA A N 1
ATOM 873 C CA . ALA A 1 113 ? -8.828 -10.758 11.867 1 98 113 ALA A CA 1
ATOM 874 C C . ALA A 1 113 ? -9.594 -10.109 13.016 1 98 113 ALA A C 1
ATOM 876 O O . ALA A 1 113 ? -9 -9.719 14.023 1 98 113 ALA A O 1
ATOM 877 N N . THR A 1 114 ? -10.914 -9.977 12.82 1 98 114 THR A N 1
ATOM 878 C CA . THR A 1 114 ? -11.75 -9.359 13.844 1 98 114 THR A CA 1
ATOM 879 C C . THR A 1 114 ? -11.695 -10.156 15.148 1 98 114 THR A C 1
ATOM 881 O O . THR A 1 114 ? -11.539 -9.578 16.219 1 98 114 THR A O 1
ATOM 884 N N . GLY A 1 115 ? -11.828 -11.477 14.984 1 97.75 115 GLY A N 1
ATOM 885 C CA . GLY A 1 115 ? -11.727 -12.32 16.156 1 97.75 115 GLY A CA 1
ATOM 886 C C . GLY A 1 115 ? -10.391 -12.18 16.875 1 97.75 115 GLY A C 1
ATOM 887 O O . GLY A 1 115 ? -10.352 -12.062 18.109 1 97.75 115 GLY A O 1
ATOM 888 N N . TYR A 1 116 ? -9.328 -12.18 16.125 1 98.06 116 TYR A N 1
ATOM 889 C CA . TYR A 1 116 ? -7.973 -12.031 16.656 1 98.06 116 TYR A CA 1
ATOM 890 C C . TYR A 1 116 ? -7.82 -10.719 17.406 1 98.06 116 TYR A C 1
ATOM 892 O O . TYR A 1 116 ? -7.34 -10.695 18.531 1 98.06 116 TYR A O 1
ATOM 900 N N . LEU A 1 117 ? -8.289 -9.602 16.859 1 98.56 117 LEU A N 1
ATOM 901 C CA . LEU A 1 117 ? -8.133 -8.281 17.453 1 98.56 117 LEU A CA 1
ATOM 902 C C . LEU A 1 117 ? -8.969 -8.156 18.719 1 98.56 117 LEU A C 1
ATOM 904 O O . LEU A 1 117 ? -8.531 -7.543 19.703 1 98.56 117 LEU A O 1
ATOM 908 N N . LYS A 1 118 ? -10.156 -8.742 18.672 1 98.19 118 LYS A N 1
ATOM 909 C CA . LYS A 1 118 ? -10.984 -8.758 19.875 1 98.19 118 LYS A CA 1
ATOM 910 C C . LYS A 1 118 ? -10.312 -9.539 21 1 98.19 118 LYS A C 1
ATOM 912 O O . LYS A 1 118 ? -10.398 -9.148 22.156 1 98.19 118 LYS A O 1
ATOM 917 N N . SER A 1 119 ? -9.68 -10.609 20.625 1 98.06 119 SER A N 1
ATOM 918 C CA . SER A 1 119 ? -8.992 -11.422 21.609 1 98.06 119 SER A CA 1
ATOM 919 C C . SER A 1 119 ? -7.836 -10.648 22.25 1 98.06 119 SER A C 1
ATOM 921 O O . SER A 1 119 ? -7.406 -10.969 23.359 1 98.06 119 SER A O 1
ATOM 923 N N . LEU A 1 120 ? -7.34 -9.648 21.609 1 97.81 120 LEU A N 1
ATOM 924 C CA . LEU A 1 120 ? -6.27 -8.805 22.125 1 97.81 120 LEU A CA 1
ATOM 925 C C . LEU A 1 120 ? -6.836 -7.684 23 1 97.81 120 LEU A C 1
ATOM 927 O O . LEU A 1 120 ? -6.086 -6.859 23.516 1 97.81 120 LEU A O 1
ATOM 931 N N . GLY A 1 121 ? -8.172 -7.551 23.078 1 98.12 121 GLY A N 1
ATOM 932 C CA . GLY A 1 121 ? -8.797 -6.574 23.953 1 98.12 121 GLY A CA 1
ATOM 933 C C . GLY A 1 121 ? -9.195 -5.297 23.25 1 98.12 121 GLY A C 1
ATOM 934 O O . GLY A 1 121 ? -9.406 -4.262 23.875 1 98.12 121 GLY A O 1
ATOM 935 N N . ALA A 1 122 ? -9.266 -5.32 21.922 1 98.25 122 ALA A N 1
ATOM 936 C CA . ALA A 1 122 ? -9.711 -4.141 21.188 1 98.25 122 ALA A CA 1
ATOM 937 C C . ALA A 1 122 ? -11.078 -3.668 21.688 1 98.25 122 ALA A C 1
ATOM 939 O O . ALA A 1 122 ? -11.969 -4.484 21.938 1 98.25 122 ALA A O 1
ATOM 940 N N . GLY A 1 123 ? -11.25 -2.348 21.875 1 97.94 123 GLY A N 1
ATOM 941 C CA . GLY A 1 123 ? -12.523 -1.798 22.312 1 97.94 123 GLY A CA 1
ATOM 942 C C . GLY A 1 123 ? -13.617 -1.937 21.266 1 97.94 123 GLY A C 1
ATOM 943 O O . GLY A 1 123 ? -14.75 -2.293 21.594 1 97.94 123 GLY A O 1
ATOM 944 N N . GLU A 1 124 ? -13.359 -1.612 20.078 1 98.56 124 GLU A N 1
ATOM 945 C CA . GLU A 1 124 ? -14.242 -1.731 18.922 1 98.56 124 GLU A CA 1
ATOM 946 C C . GLU A 1 124 ? -13.453 -2.045 17.656 1 98.56 124 GLU A C 1
ATOM 948 O O . GLU A 1 124 ? -12.375 -1.494 17.438 1 98.56 124 GLU A O 1
ATOM 953 N N . VAL A 1 125 ? -13.969 -2.98 16.938 1 98.81 125 VAL A N 1
ATOM 954 C CA . VAL A 1 125 ? -13.359 -3.322 15.648 1 98.81 125 VAL A CA 1
ATOM 955 C C . VAL A 1 125 ? -14.367 -3.109 14.523 1 98.81 125 VAL A C 1
ATOM 957 O O . VAL A 1 125 ? -15.484 -3.633 14.57 1 98.81 125 VAL A O 1
ATOM 960 N N . ARG A 1 126 ? -14.016 -2.297 13.555 1 98.88 126 ARG A N 1
ATOM 961 C CA . ARG A 1 126 ? -14.797 -2.154 12.336 1 98.88 126 ARG A CA 1
ATOM 962 C C . ARG A 1 126 ? -13.977 -2.533 11.109 1 98.88 126 ARG A C 1
ATOM 964 O O . ARG A 1 126 ? -12.75 -2.393 11.109 1 98.88 126 ARG A O 1
ATOM 971 N N . THR A 1 127 ? -14.672 -3.035 10.125 1 98.94 127 THR A N 1
ATOM 972 C CA . THR A 1 127 ? -14.016 -3.535 8.922 1 98.94 127 THR A CA 1
ATOM 973 C C . THR A 1 127 ? -14.398 -2.693 7.707 1 98.94 127 THR A C 1
ATOM 975 O O . THR A 1 127 ? -15.539 -2.23 7.598 1 98.94 127 THR A O 1
ATOM 978 N N . ALA A 1 128 ? -13.438 -2.424 6.84 1 98.94 128 ALA A N 1
ATOM 979 C CA . ALA A 1 128 ? -13.633 -1.65 5.617 1 98.94 128 ALA A CA 1
ATOM 980 C C . ALA A 1 128 ? -12.961 -2.328 4.43 1 98.94 128 ALA A C 1
ATOM 982 O O . ALA A 1 128 ? -11.797 -2.734 4.512 1 98.94 128 ALA A O 1
ATOM 983 N N . VAL A 1 129 ? -13.688 -2.469 3.309 1 98.94 129 VAL A N 1
ATOM 984 C CA . VAL A 1 129 ? -13.125 -3.025 2.084 1 98.94 129 VAL A CA 1
ATOM 985 C C . VAL A 1 129 ? -13.5 -2.148 0.893 1 98.94 129 VAL A C 1
ATOM 987 O O . VAL A 1 129 ? -14.477 -1.396 0.955 1 98.94 129 VAL A O 1
ATOM 990 N N . LEU A 1 130 ? -12.695 -2.195 -0.183 1 98.94 130 LEU A N 1
ATOM 991 C CA . LEU A 1 130 ? -13.062 -1.481 -1.402 1 98.94 130 LEU A CA 1
ATOM 992 C C . LEU A 1 130 ? -14.312 -2.08 -2.031 1 98.94 130 LEU A C 1
ATOM 994 O O . LEU A 1 130 ? -15.266 -1.359 -2.344 1 98.94 130 LEU A O 1
ATOM 998 N N . GLN A 1 131 ? -14.266 -3.395 -2.166 1 98.81 131 GLN A N 1
ATOM 999 C CA . GLN A 1 131 ? -15.367 -4.078 -2.834 1 98.81 131 GLN A CA 1
ATOM 1000 C C . GLN A 1 131 ? -15.867 -5.262 -2.01 1 98.81 131 GLN A C 1
ATOM 1002 O O . GLN A 1 131 ? -15.062 -6.023 -1.467 1 98.81 131 GLN A O 1
ATOM 1007 N N . HIS A 1 132 ? -17.156 -5.348 -1.874 1 98.56 132 HIS A N 1
ATOM 1008 C CA . HIS A 1 132 ? -17.844 -6.395 -1.12 1 98.56 132 HIS A CA 1
ATOM 1009 C C . HIS A 1 132 ? -18.609 -7.324 -2.045 1 98.56 132 HIS A C 1
ATOM 1011 O O . HIS A 1 132 ? -19.531 -6.887 -2.746 1 98.56 132 HIS A O 1
ATOM 1017 N N . LYS A 1 133 ? -18.203 -8.602 -2.061 1 97.31 133 LYS A N 1
ATOM 1018 C CA . LYS A 1 133 ? -19 -9.562 -2.822 1 97.31 133 LYS A CA 1
ATOM 1019 C C . LYS A 1 133 ? -20.234 -9.984 -2.047 1 97.31 133 LYS A C 1
ATOM 1021 O O . LYS A 1 133 ? -20.141 -10.484 -0.923 1 97.31 133 LYS A O 1
ATOM 1026 N N . ALA A 1 134 ? -21.359 -9.922 -2.639 1 96.19 134 ALA A N 1
ATOM 1027 C CA . ALA A 1 134 ? -22.641 -10.188 -1.994 1 96.19 134 ALA A CA 1
ATOM 1028 C C . ALA A 1 134 ? -22.734 -11.641 -1.53 1 96.19 134 ALA A C 1
ATOM 1030 O O . ALA A 1 134 ? -23.484 -11.961 -0.611 1 96.19 134 ALA A O 1
ATOM 1031 N N . SER A 1 135 ? -21.953 -12.461 -2.109 1 95.06 135 SER A N 1
ATOM 1032 C CA . SER A 1 135 ? -21.969 -13.883 -1.776 1 95.06 135 SER A CA 1
ATOM 1033 C C . SER A 1 135 ? -21.234 -14.156 -0.47 1 95.06 135 SER A C 1
ATOM 1035 O O . SER A 1 135 ? -21.312 -15.258 0.071 1 95.06 135 SER A O 1
ATOM 1037 N N . SER A 1 136 ? -20.547 -13.156 0.055 1 94.69 136 SER A N 1
ATOM 1038 C CA . SER A 1 136 ? -19.781 -13.336 1.288 1 94.69 136 SER A CA 1
ATOM 1039 C C . SER A 1 136 ? -20.703 -13.617 2.469 1 94.69 136 SER A C 1
ATOM 1041 O O . SER A 1 136 ? -21.812 -13.086 2.541 1 94.69 136 SER A O 1
ATOM 1043 N N . THR A 1 137 ? -20.188 -14.406 3.447 1 94.19 137 THR A N 1
ATOM 1044 C CA . THR A 1 137 ? -20.969 -14.719 4.645 1 94.19 137 THR A CA 1
ATOM 1045 C C . THR A 1 137 ? -20.875 -13.578 5.656 1 94.19 137 THR A C 1
ATOM 1047 O O . THR A 1 137 ? -21.656 -13.516 6.602 1 94.19 137 THR A O 1
ATOM 1050 N N . ILE A 1 138 ? -19.938 -12.773 5.457 1 95.31 138 ILE A N 1
ATOM 1051 C CA . ILE A 1 138 ? -19.719 -11.641 6.344 1 95.31 138 ILE A CA 1
ATOM 1052 C C . ILE A 1 138 ? -19.859 -10.336 5.559 1 95.31 138 ILE A C 1
ATOM 1054 O O . ILE A 1 138 ? -19.328 -10.211 4.453 1 95.31 138 ILE A O 1
ATOM 1058 N N . GLU A 1 139 ? -20.625 -9.453 6.074 1 97.56 139 GLU A N 1
ATOM 1059 C CA . GLU A 1 139 ? -20.703 -8.117 5.492 1 97.56 139 GLU A CA 1
ATOM 1060 C C . GLU A 1 139 ? -19.812 -7.137 6.258 1 97.56 139 GLU A C 1
ATOM 1062 O O . GLU A 1 139 ? -19.969 -6.957 7.465 1 97.56 139 GLU A O 1
ATOM 1067 N N . PRO A 1 140 ? -18.891 -6.516 5.613 1 98.75 140 PRO A N 1
ATOM 1068 C CA . PRO A 1 140 ? -18.062 -5.52 6.293 1 98.75 140 PRO A CA 1
ATOM 1069 C C . PRO A 1 140 ? -18.859 -4.316 6.785 1 98.75 140 PRO A C 1
ATOM 1071 O O . PRO A 1 140 ? -19.938 -4.035 6.262 1 98.75 140 PRO A O 1
ATOM 1074 N N . ASP A 1 141 ? -18.328 -3.613 7.812 1 98.81 141 ASP A N 1
ATOM 1075 C CA . ASP A 1 141 ? -18.984 -2.41 8.32 1 98.81 141 ASP A CA 1
ATOM 1076 C C . ASP A 1 141 ? -19.047 -1.324 7.246 1 98.81 141 ASP A C 1
ATOM 1078 O O . ASP A 1 141 ? -20 -0.564 7.176 1 98.81 141 ASP A O 1
ATOM 1082 N N . TYR A 1 142 ? -17.984 -1.21 6.43 1 98.94 142 TYR A N 1
ATOM 1083 C CA . TYR A 1 142 ? -17.906 -0.219 5.363 1 98.94 142 TYR A CA 1
ATOM 1084 C C . TYR A 1 142 ? -17.422 -0.854 4.066 1 98.94 142 TYR A C 1
ATOM 1086 O O . TYR A 1 142 ? -16.531 -1.715 4.082 1 98.94 142 TYR A O 1
ATOM 1094 N N . TYR A 1 143 ? -17.969 -0.439 2.941 1 98.94 143 TYR A N 1
ATOM 1095 C CA . TYR A 1 143 ? -17.453 -0.792 1.622 1 98.94 143 TYR A CA 1
ATOM 1096 C C . TYR A 1 143 ? -17.812 0.275 0.595 1 98.94 143 TYR A C 1
ATOM 1098 O O . TYR A 1 143 ? -18.828 0.962 0.733 1 98.94 143 TYR A O 1
ATOM 1106 N N . ALA A 1 144 ? -17 0.393 -0.38 1 98.88 144 ALA A N 1
ATOM 1107 C CA . ALA A 1 144 ? -17.219 1.411 -1.403 1 98.88 144 ALA A CA 1
ATOM 1108 C C . ALA A 1 144 ? -18.172 0.903 -2.492 1 98.88 144 ALA A C 1
ATOM 1110 O O . ALA A 1 144 ? -18.938 1.678 -3.068 1 98.88 144 ALA A O 1
ATOM 1111 N N . GLU A 1 145 ? -18.062 -0.402 -2.84 1 98.69 145 GLU A N 1
ATOM 1112 C CA . GLU A 1 145 ? -18.859 -0.963 -3.93 1 98.69 145 GLU A CA 1
ATOM 1113 C C . GLU A 1 145 ? -19.312 -2.383 -3.607 1 98.69 145 GLU A C 1
ATOM 1115 O O . GLU A 1 145 ? -18.531 -3.193 -3.107 1 98.69 145 GLU A O 1
ATOM 1120 N N . ARG A 1 146 ? -20.516 -2.65 -3.895 1 98.19 146 ARG A N 1
ATOM 1121 C CA . ARG A 1 146 ? -21.062 -4 -3.773 1 98.19 146 ARG A CA 1
ATOM 1122 C C . ARG A 1 146 ? -21.016 -4.73 -5.113 1 98.19 146 ARG A C 1
ATOM 1124 O O . ARG A 1 146 ? -21.391 -4.164 -6.145 1 98.19 146 ARG A O 1
ATOM 1131 N N . ILE A 1 147 ? -20.469 -5.934 -5.055 1 97.19 147 ILE A N 1
ATOM 1132 C CA . ILE A 1 147 ? -20.375 -6.77 -6.246 1 97.19 147 ILE A CA 1
ATOM 1133 C C . ILE A 1 147 ? -21.406 -7.895 -6.164 1 97.19 147 ILE A C 1
ATOM 1135 O O . ILE A 1 147 ? -21.266 -8.812 -5.348 1 97.19 147 ILE A O 1
ATOM 1139 N N . ASP A 1 148 ? -22.344 -7.965 -7.102 1 95.94 148 ASP A N 1
ATOM 1140 C CA . ASP A 1 148 ? -23.422 -8.945 -7.051 1 95.94 148 ASP A CA 1
ATOM 1141 C C . ASP A 1 148 ? -23.094 -10.164 -7.906 1 95.94 148 ASP A C 1
ATOM 1143 O O . ASP A 1 148 ? -23.359 -11.305 -7.512 1 95.94 148 ASP A O 1
ATOM 1147 N N . LEU A 1 149 ? -22.531 -9.914 -9.07 1 89.88 149 LEU A N 1
ATOM 1148 C CA . LEU A 1 149 ? -22.109 -11.016 -9.93 1 89.88 149 LEU A CA 1
ATOM 1149 C C . LEU A 1 149 ? -20.656 -11.383 -9.672 1 89.88 149 LEU A C 1
ATOM 1151 O O . LEU A 1 149 ? -19.766 -10.531 -9.766 1 89.88 149 LEU A O 1
ATOM 1155 N N . TRP A 1 150 ? -20.562 -12.648 -9.336 1 86.44 150 TRP A N 1
ATOM 1156 C CA . TRP A 1 150 ? -19.219 -13.055 -8.914 1 86.44 150 TRP A CA 1
ATOM 1157 C C . TRP A 1 150 ? -18.219 -12.922 -10.055 1 86.44 150 TRP A C 1
ATOM 1159 O O . TRP A 1 150 ? -18.5 -13.359 -11.18 1 86.44 150 TRP A O 1
ATOM 1169 N N . ARG A 1 151 ? -17.109 -12.344 -9.797 1 92.5 151 ARG A N 1
ATOM 1170 C CA . ARG A 1 151 ? -15.938 -12.227 -10.648 1 92.5 151 ARG A CA 1
ATOM 1171 C C . ARG A 1 151 ? -14.656 -12.25 -9.82 1 92.5 151 ARG A C 1
ATOM 1173 O O . ARG A 1 151 ? -14.664 -11.867 -8.648 1 92.5 151 ARG A O 1
ATOM 1180 N N . TRP A 1 152 ? -13.672 -12.695 -10.484 1 94.56 152 TRP A N 1
ATOM 1181 C CA . TRP A 1 152 ? -12.359 -12.57 -9.852 1 94.56 152 TRP A CA 1
ATOM 1182 C C . TRP A 1 152 ? -11.789 -11.172 -10.055 1 94.56 152 TRP A C 1
ATOM 1184 O O . TRP A 1 152 ? -11.617 -10.719 -11.188 1 94.56 152 TRP A O 1
ATOM 1194 N N . ILE A 1 153 ? -11.539 -10.516 -8.977 1 97.12 153 ILE A N 1
ATOM 1195 C CA . ILE A 1 153 ? -11.055 -9.141 -9.078 1 97.12 153 ILE A CA 1
ATOM 1196 C C . ILE A 1 153 ? -9.531 -9.125 -8.969 1 97.12 153 ILE A C 1
ATOM 1198 O O . ILE A 1 153 ? -8.961 -9.703 -8.039 1 97.12 153 ILE A O 1
ATOM 1202 N N . ILE A 1 154 ? -8.906 -8.5 -9.914 1 97.56 154 ILE A N 1
ATOM 1203 C CA . ILE A 1 154 ? -7.461 -8.32 -9.914 1 97.56 154 ILE A CA 1
ATOM 1204 C C . ILE A 1 154 ? -7.125 -6.855 -9.648 1 97.56 154 ILE A C 1
ATOM 1206 O O . ILE A 1 154 ? -7.406 -5.988 -10.477 1 97.56 154 ILE A O 1
ATOM 1210 N N . TYR A 1 155 ? -6.543 -6.652 -8.5 1 98.5 155 TYR A N 1
ATOM 1211 C CA . TYR A 1 155 ? -6.129 -5.297 -8.164 1 98.5 155 TYR A CA 1
ATOM 1212 C C . TYR A 1 155 ? -4.738 -5 -8.711 1 98.5 155 TYR A C 1
ATOM 1214 O O . TYR A 1 155 ? -3.928 -5.91 -8.891 1 98.5 155 TYR A O 1
ATOM 1222 N N . PRO A 1 156 ? -4.434 -3.729 -8.969 1 98.25 156 PRO A N 1
ATOM 1223 C CA . PRO A 1 156 ? -3.182 -3.414 -9.664 1 98.25 156 PRO A CA 1
ATOM 1224 C C . PRO A 1 156 ? -1.944 -3.764 -8.844 1 98.25 156 PRO A C 1
ATOM 1226 O O . PRO A 1 156 ? -0.88 -4.031 -9.406 1 98.25 156 PRO A O 1
ATOM 1229 N N . TRP A 1 157 ? -2.043 -3.875 -7.543 1 98.75 157 TRP A N 1
ATOM 1230 C CA . TRP A 1 157 ? -0.896 -4.211 -6.711 1 98.75 157 TRP A CA 1
ATOM 1231 C C . TRP A 1 157 ? -0.691 -5.719 -6.645 1 98.75 157 TRP A C 1
ATOM 1233 O O . TRP A 1 157 ? 0.24 -6.199 -5.992 1 98.75 157 TRP A O 1
ATOM 1243 N N . ALA A 1 158 ? -1.514 -6.469 -7.227 1 97.94 158 ALA A N 1
ATOM 1244 C CA . ALA A 1 158 ? -1.426 -7.926 -7.23 1 97.94 158 ALA A CA 1
ATOM 1245 C C . ALA A 1 158 ? -1.463 -8.469 -8.656 1 97.94 158 ALA A C 1
ATOM 1247 O O . ALA A 1 158 ? -1.529 -9.688 -8.859 1 97.94 158 ALA A O 1
ATOM 1248 N N . ALA A 1 159 ? -1.438 -7.598 -9.672 1 97.19 159 ALA A N 1
ATOM 1249 C CA . ALA A 1 159 ? -1.712 -7.973 -11.055 1 97.19 159 ALA A CA 1
ATOM 1250 C C . ALA A 1 159 ? -0.647 -8.922 -11.586 1 97.19 159 ALA A C 1
ATOM 1252 O O . ALA A 1 159 ? -0.969 -9.945 -12.203 1 97.19 159 ALA A O 1
ATOM 1253 N N . HIS A 1 160 ? 0.599 -8.625 -11.352 1 97.5 160 HIS A N 1
ATOM 1254 C CA . HIS A 1 160 ? 1.673 -9.438 -11.922 1 97.5 160 HIS A CA 1
ATOM 1255 C C . HIS A 1 160 ? 1.645 -10.852 -11.359 1 97.5 160 HIS A C 1
ATOM 1257 O O . HIS A 1 160 ? 1.72 -11.828 -12.117 1 97.5 160 HIS A O 1
ATOM 1263 N N . GLU A 1 161 ? 1.552 -10.992 -10.047 1 97.44 161 GLU A N 1
ATOM 1264 C CA . GLU A 1 161 ? 1.551 -12.32 -9.445 1 97.44 161 GLU A CA 1
ATOM 1265 C C . GLU A 1 161 ? 0.323 -13.117 -9.875 1 97.44 161 GLU A C 1
ATOM 1267 O O . GLU A 1 161 ? 0.397 -14.336 -10.039 1 97.44 161 GLU A O 1
ATOM 1272 N N . ASP A 1 162 ? -0.826 -12.43 -10.008 1 96.31 162 ASP A N 1
ATOM 1273 C CA . ASP A 1 162 ? -2.014 -13.102 -10.531 1 96.31 162 ASP A CA 1
ATOM 1274 C C . ASP A 1 162 ? -1.783 -13.609 -11.953 1 96.31 162 ASP A C 1
ATOM 1276 O O . ASP A 1 162 ? -2.15 -14.734 -12.289 1 96.31 162 ASP A O 1
ATOM 1280 N N . LEU A 1 163 ? -1.188 -12.797 -12.781 1 96.25 163 LEU A N 1
ATOM 1281 C CA . LEU A 1 163 ? -0.919 -13.164 -14.164 1 96.25 163 LEU A CA 1
ATOM 1282 C C . LEU A 1 163 ? 0.056 -14.336 -14.234 1 96.25 163 LEU A C 1
ATOM 1284 O O . LEU A 1 163 ? -0.107 -15.242 -15.055 1 96.25 163 LEU A O 1
ATOM 1288 N N . VAL A 1 164 ? 1.065 -14.305 -13.367 1 96.81 164 VAL A N 1
ATOM 1289 C CA . VAL A 1 164 ? 1.995 -15.43 -13.281 1 96.81 164 VAL A CA 1
ATOM 1290 C C . VAL A 1 164 ? 1.234 -16.703 -12.938 1 96.81 164 VAL A C 1
ATOM 1292 O O . VAL A 1 164 ? 1.415 -17.734 -13.586 1 96.81 164 VAL A O 1
ATOM 1295 N N . GLY A 1 165 ? 0.35 -16.625 -11.938 1 94.69 165 GLY A N 1
ATOM 1296 C CA . GLY A 1 165 ? -0.445 -17.766 -11.531 1 94.69 165 GLY A CA 1
ATOM 1297 C C . GLY A 1 165 ? -1.36 -18.281 -12.633 1 94.69 165 GLY A C 1
ATOM 1298 O O . GLY A 1 165 ? -1.402 -19.469 -12.906 1 94.69 165 GLY A O 1
ATOM 1299 N N . PHE A 1 166 ? -2.062 -17.375 -13.289 1 94.94 166 PHE A N 1
ATOM 1300 C CA . PHE A 1 166 ? -2.998 -17.75 -14.344 1 94.94 166 PHE A CA 1
ATOM 1301 C C . PHE A 1 166 ? -2.256 -18.312 -15.547 1 94.94 166 PHE A C 1
ATOM 1303 O O . PHE A 1 166 ? -2.734 -19.234 -16.203 1 94.94 166 PHE A O 1
ATOM 1310 N N . THR A 1 167 ? -1.147 -17.75 -15.867 1 96.12 167 THR A N 1
ATOM 1311 C CA . THR A 1 167 ? -0.34 -18.25 -16.969 1 96.12 167 THR A CA 1
ATOM 1312 C C . THR A 1 167 ? 0.157 -19.656 -16.688 1 96.12 167 THR A C 1
ATOM 1314 O O . THR A 1 167 ? 0.141 -20.531 -17.562 1 96.12 167 THR A O 1
ATOM 1317 N N . GLY A 1 168 ? 0.607 -19.859 -15.43 1 94.69 168 GLY A N 1
ATOM 1318 C CA . GLY A 1 168 ? 0.98 -21.203 -15.031 1 94.69 168 GLY A CA 1
ATOM 1319 C C . GLY A 1 168 ? -0.14 -22.203 -15.203 1 94.69 168 GLY A C 1
ATOM 1320 O O . GLY A 1 168 ? 0.094 -23.328 -15.648 1 94.69 168 GLY A O 1
ATOM 1321 N N . ARG A 1 169 ? -1.314 -21.812 -14.859 1 92.62 169 ARG A N 1
ATOM 1322 C CA . ARG A 1 169 ? -2.486 -22.672 -15.008 1 92.62 169 ARG A CA 1
ATOM 1323 C C . ARG A 1 169 ? -2.75 -22.984 -16.469 1 92.62 169 ARG A C 1
ATOM 1325 O O . ARG A 1 169 ? -3.121 -24.109 -16.812 1 92.62 169 ARG A O 1
ATOM 1332 N N . VAL A 1 170 ? -2.693 -21.984 -17.297 1 94.38 170 VAL A N 1
ATOM 1333 C CA . VAL A 1 170 ? -2.9 -22.156 -18.734 1 94.38 170 VAL A CA 1
ATOM 1334 C C . VAL A 1 170 ? -1.895 -23.172 -19.281 1 94.38 170 VAL A C 1
ATOM 1336 O O . VAL A 1 170 ? -2.264 -24.078 -20.031 1 94.38 170 VAL A O 1
ATOM 1339 N N . LEU A 1 171 ? -0.652 -23.047 -18.906 1 95.06 171 LEU A N 1
ATOM 1340 C CA . LEU A 1 171 ? 0.402 -23.938 -19.406 1 95.06 171 LEU A CA 1
ATOM 1341 C C . LEU A 1 171 ? 0.205 -25.359 -18.875 1 95.06 171 LEU A C 1
ATOM 1343 O O . LEU A 1 171 ? 0.358 -26.312 -19.641 1 95.06 171 LEU A O 1
ATOM 1347 N N . SER A 1 172 ? -0.127 -25.453 -17.641 1 92.06 172 SER A N 1
ATOM 1348 C CA . SER A 1 172 ? -0.323 -26.766 -17.016 1 92.06 172 SER A CA 1
ATOM 1349 C C . SER A 1 172 ? -1.485 -27.5 -17.672 1 92.06 172 SER A C 1
ATOM 1351 O O . SER A 1 172 ? -1.456 -28.734 -17.781 1 92.06 172 SER A O 1
ATOM 1353 N N . GLY A 1 173 ? -2.449 -26.797 -18.094 1 90.19 173 GLY A N 1
ATOM 1354 C CA . GLY A 1 173 ? -3.643 -27.406 -18.672 1 90.19 173 GLY A CA 1
ATOM 1355 C C . GLY A 1 173 ? -3.529 -27.672 -20.156 1 90.19 173 GLY A C 1
ATOM 1356 O O . GLY A 1 173 ? -4.344 -28.391 -20.719 1 90.19 173 GLY A O 1
ATOM 1357 N N . ALA A 1 174 ? -2.635 -27.141 -20.812 1 89.31 174 ALA A N 1
ATOM 1358 C CA . ALA A 1 174 ? -2.559 -27.219 -22.266 1 89.31 174 ALA A CA 1
ATOM 1359 C C . ALA A 1 174 ? -2.061 -28.578 -22.719 1 89.31 174 ALA A C 1
ATOM 1361 O O . ALA A 1 174 ? -2.453 -29.078 -23.781 1 89.31 174 ALA A O 1
ATOM 1362 N N . GLY A 1 175 ? -1.18 -29.266 -22.047 1 86.38 175 GLY A N 1
ATOM 1363 C CA . GLY A 1 175 ? -0.64 -30.547 -22.453 1 86.38 175 GLY A CA 1
ATOM 1364 C C . GLY A 1 175 ? 0.308 -30.453 -23.625 1 86.38 175 GLY A C 1
ATOM 1365 O O . GLY A 1 175 ? 0.693 -31.469 -24.203 1 86.38 175 GLY A O 1
ATOM 1366 N N . ARG A 1 176 ? 0.476 -29.359 -24.172 1 93.69 176 ARG A N 1
ATOM 1367 C CA . ARG A 1 176 ? 1.416 -29.094 -25.25 1 93.69 176 ARG A CA 1
ATOM 1368 C C . ARG A 1 176 ? 2.139 -27.766 -25.031 1 93.69 176 ARG A C 1
ATOM 1370 O O . ARG A 1 176 ? 1.673 -26.922 -24.266 1 93.69 176 ARG A O 1
ATOM 1377 N N . PRO A 1 177 ? 3.326 -27.641 -25.672 1 96.62 177 PRO A N 1
ATOM 1378 C CA . PRO A 1 177 ? 3.992 -26.344 -25.609 1 96.62 177 PRO A CA 1
ATOM 1379 C C . PRO A 1 177 ? 3.162 -25.219 -26.234 1 96.62 177 PRO A C 1
ATOM 1381 O O . PRO A 1 177 ? 2.486 -25.438 -27.25 1 96.62 177 PRO A O 1
ATOM 1384 N N . LEU A 1 178 ? 3.195 -24.078 -25.656 1 97.81 178 LEU A N 1
ATOM 1385 C CA . LEU A 1 178 ? 2.451 -22.922 -26.156 1 97.81 178 LEU A CA 1
ATOM 1386 C C . LEU A 1 178 ? 3.387 -21.75 -26.453 1 97.81 178 LEU A C 1
ATOM 1388 O O . LEU A 1 178 ? 4.34 -21.516 -25.703 1 97.81 178 LEU A O 1
ATOM 1392 N N . SER A 1 179 ? 3.094 -21.031 -27.547 1 97.56 179 SER A N 1
ATOM 1393 C CA . SER A 1 179 ? 3.779 -19.766 -27.812 1 97.56 179 SER A CA 1
ATOM 1394 C C . SER A 1 179 ? 3.221 -18.641 -26.953 1 97.56 179 SER A C 1
ATOM 1396 O O . SER A 1 179 ? 2.17 -18.797 -26.328 1 97.56 179 SER A O 1
ATOM 1398 N N . LYS A 1 180 ? 3.977 -17.531 -26.938 1 97.06 180 LYS A N 1
ATOM 1399 C CA . LYS A 1 180 ? 3.486 -16.359 -26.219 1 97.06 180 LYS A CA 1
ATOM 1400 C C . LYS A 1 180 ? 2.098 -15.961 -26.719 1 97.06 180 LYS A C 1
ATOM 1402 O O . LYS A 1 180 ? 1.215 -15.656 -25.906 1 97.06 180 LYS A O 1
ATOM 1407 N N . GLY A 1 181 ? 1.959 -15.93 -27.984 1 97 181 GLY A N 1
ATOM 1408 C CA . GLY A 1 181 ? 0.676 -15.586 -28.578 1 97 181 GLY A CA 1
ATOM 1409 C C . GLY A 1 181 ? -0.443 -16.516 -28.156 1 97 181 GLY A C 1
ATOM 1410 O O . GLY A 1 181 ? -1.562 -16.078 -27.891 1 97 181 GLY A O 1
ATOM 1411 N N . ASP A 1 182 ? -0.186 -17.828 -28.141 1 97.44 182 ASP A N 1
ATOM 1412 C CA . ASP A 1 182 ? -1.167 -18.812 -27.703 1 97.44 182 ASP A CA 1
ATOM 1413 C C . ASP A 1 182 ? -1.602 -18.562 -26.25 1 97.44 182 ASP A C 1
ATOM 1415 O O . ASP A 1 182 ? -2.785 -18.672 -25.938 1 97.44 182 ASP A O 1
ATOM 1419 N N . ILE A 1 183 ? -0.616 -18.297 -25.453 1 97.44 183 ILE A N 1
ATOM 1420 C CA . ILE A 1 183 ? -0.88 -18.078 -24.031 1 97.44 183 ILE A CA 1
ATOM 1421 C C . ILE A 1 183 ? -1.771 -16.859 -23.859 1 97.44 183 ILE A C 1
ATOM 1423 O O . ILE A 1 183 ? -2.75 -16.891 -23.109 1 97.44 183 ILE A O 1
ATOM 1427 N N . ILE A 1 184 ? -1.455 -15.734 -24.562 1 97.88 184 ILE A N 1
ATOM 1428 C CA . ILE A 1 184 ? -2.248 -14.508 -24.5 1 97.88 184 ILE A CA 1
ATOM 1429 C C . ILE A 1 184 ? -3.688 -14.805 -24.922 1 97.88 184 ILE A C 1
ATOM 1431 O O . ILE A 1 184 ? -4.633 -14.375 -24.25 1 97.88 184 ILE A O 1
ATOM 1435 N N . ALA A 1 185 ? -3.865 -15.562 -25.969 1 97.06 185 ALA A N 1
ATOM 1436 C CA . ALA A 1 185 ? -5.191 -15.922 -26.469 1 97.06 185 ALA A CA 1
ATOM 1437 C C . ALA A 1 185 ? -5.961 -16.75 -25.438 1 97.06 185 ALA A C 1
ATOM 1439 O O . ALA A 1 185 ? -7.164 -16.547 -25.25 1 97.06 185 ALA A O 1
ATOM 1440 N N . GLU A 1 186 ? -5.309 -17.703 -24.797 1 96.38 186 GLU A N 1
ATOM 1441 C CA . GLU A 1 186 ? -5.949 -18.547 -23.797 1 96.38 186 GLU A CA 1
ATOM 1442 C C . GLU A 1 186 ? -6.359 -17.734 -22.578 1 96.38 186 GLU A C 1
ATOM 1444 O O . GLU A 1 186 ? -7.426 -17.953 -22 1 96.38 186 GLU A O 1
ATOM 1449 N N . LEU A 1 187 ? -5.5 -16.781 -22.094 1 96.81 187 LEU A N 1
ATOM 1450 C CA . LEU A 1 187 ? -5.824 -15.914 -20.969 1 96.81 187 LEU A CA 1
ATOM 1451 C C . LEU A 1 187 ? -7.055 -15.062 -21.266 1 96.81 187 LEU A C 1
ATOM 1453 O O . LEU A 1 187 ? -7.914 -14.875 -20.406 1 96.81 187 LEU A O 1
ATOM 1457 N N . LYS A 1 188 ? -7.129 -14.531 -22.5 1 96.88 188 LYS A N 1
ATOM 1458 C CA . LYS A 1 188 ? -8.297 -13.758 -22.906 1 96.88 188 LYS A CA 1
ATOM 1459 C C . LYS A 1 188 ? -9.555 -14.625 -22.922 1 96.88 188 LYS A C 1
ATOM 1461 O O . LYS A 1 188 ? -10.594 -14.227 -22.406 1 96.88 188 LYS A O 1
ATOM 1466 N N . ARG A 1 189 ? -9.453 -15.758 -23.5 1 95.88 189 ARG A N 1
ATOM 1467 C CA . ARG A 1 189 ? -10.594 -16.656 -23.656 1 95.88 189 ARG A CA 1
ATOM 1468 C C . ARG A 1 189 ? -11.086 -17.156 -22.297 1 95.88 189 ARG A C 1
ATOM 1470 O O . ARG A 1 189 ? -12.289 -17.141 -22.031 1 95.88 189 ARG A O 1
ATOM 1477 N N . ARG A 1 190 ? -10.172 -17.562 -21.406 1 94.94 190 ARG A N 1
ATOM 1478 C CA . ARG A 1 190 ? -10.531 -18.234 -20.156 1 94.94 190 ARG A CA 1
ATOM 1479 C C . ARG A 1 190 ? -10.875 -17.219 -19.078 1 94.94 190 ARG A C 1
ATOM 1481 O O . ARG A 1 190 ? -11.734 -17.469 -18.234 1 94.94 190 ARG A O 1
ATOM 1488 N N . PHE A 1 191 ? -10.148 -16 -19.078 1 95.56 191 PHE A N 1
ATOM 1489 C CA . PHE A 1 191 ? -10.219 -15.141 -17.906 1 95.56 191 PHE A CA 1
ATOM 1490 C C . PHE A 1 191 ? -10.562 -13.711 -18.312 1 95.56 191 PHE A C 1
ATOM 1492 O O . PHE A 1 191 ? -10.617 -12.812 -17.469 1 95.56 191 PHE A O 1
ATOM 1499 N N . GLU A 1 192 ? -10.727 -13.398 -19.578 1 95.81 192 GLU A N 1
ATOM 1500 C CA . GLU A 1 192 ? -10.992 -12.062 -20.094 1 95.81 192 GLU A CA 1
ATOM 1501 C C . GLU A 1 192 ? -9.836 -11.109 -19.781 1 95.81 192 GLU A C 1
ATOM 1503 O O . GLU A 1 192 ? -10.062 -9.938 -19.484 1 95.81 192 GLU A O 1
ATOM 1508 N N . ILE A 1 193 ? -8.625 -11.688 -19.719 1 95.44 193 ILE A N 1
ATOM 1509 C CA . ILE A 1 193 ? -7.434 -10.898 -19.453 1 95.44 193 ILE A CA 1
ATOM 1510 C C . ILE A 1 193 ? -6.734 -10.555 -20.766 1 95.44 193 ILE A C 1
ATOM 1512 O O . ILE A 1 193 ? -6.414 -11.445 -21.562 1 95.44 193 ILE A O 1
ATOM 1516 N N . ASP A 1 194 ? -6.523 -9.266 -20.969 1 93.88 194 ASP A N 1
ATOM 1517 C CA . ASP A 1 194 ? -5.812 -8.781 -22.141 1 93.88 194 ASP A CA 1
ATOM 1518 C C . ASP A 1 194 ? -4.418 -8.281 -21.766 1 93.88 194 ASP A C 1
ATOM 1520 O O . ASP A 1 194 ? -4.27 -7.34 -21 1 93.88 194 ASP A O 1
ATOM 1524 N N . LEU A 1 195 ? -3.426 -8.922 -22.328 1 93.25 195 LEU A N 1
ATOM 1525 C CA . LEU A 1 195 ? -2.039 -8.539 -22.094 1 93.25 195 LEU A CA 1
ATOM 1526 C C . LEU A 1 195 ? -1.333 -8.227 -23.422 1 93.25 195 LEU A C 1
ATOM 1528 O O . LEU A 1 195 ? -1.652 -8.812 -24.453 1 93.25 195 LEU A O 1
ATOM 1532 N N . ASP A 1 196 ? -0.422 -7.281 -23.312 1 92 196 ASP A N 1
ATOM 1533 C CA . ASP A 1 196 ? 0.427 -7.09 -24.484 1 92 196 ASP A CA 1
ATOM 1534 C C . ASP A 1 196 ? 1.66 -7.984 -24.422 1 92 196 ASP A C 1
ATOM 1536 O O . ASP A 1 196 ? 1.855 -8.711 -23.438 1 92 196 ASP A O 1
ATOM 1540 N N . GLN A 1 197 ? 2.455 -7.945 -25.484 1 93.25 197 GLN A N 1
ATOM 1541 C CA . GLN A 1 197 ? 3.594 -8.844 -25.641 1 93.25 197 GLN A CA 1
ATOM 1542 C C . GLN A 1 197 ? 4.668 -8.555 -24.594 1 93.25 197 GLN A C 1
ATOM 1544 O O . GLN A 1 197 ? 5.363 -9.469 -24.141 1 93.25 197 GLN A O 1
ATOM 1549 N N . VAL A 1 198 ? 4.766 -7.352 -24.25 1 91 198 VAL A N 1
ATOM 1550 C CA . VAL A 1 198 ? 5.805 -6.949 -23.312 1 91 198 VAL A CA 1
ATOM 1551 C C . VAL A 1 198 ? 5.469 -7.469 -21.922 1 91 198 VAL A C 1
ATOM 1553 O O . VAL A 1 198 ? 6.324 -8.039 -21.234 1 91 198 VAL A O 1
ATOM 1556 N N . GLU A 1 199 ? 4.25 -7.258 -21.516 1 92.38 199 GLU A N 1
ATOM 1557 C CA . GLU A 1 199 ? 3.781 -7.754 -20.219 1 92.38 199 GLU A CA 1
ATOM 1558 C C . GLU A 1 199 ? 3.891 -9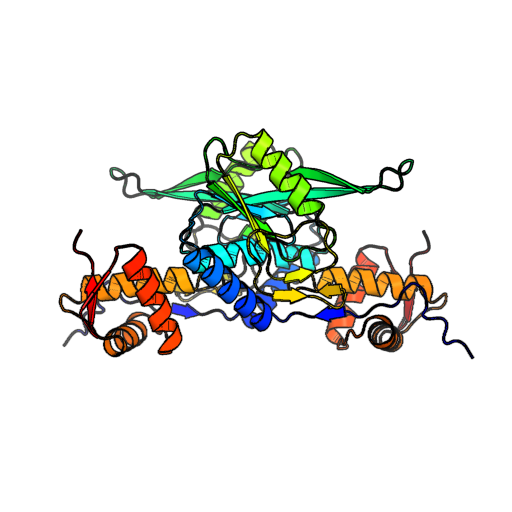.273 -20.141 1 92.38 199 GLU A C 1
ATOM 1560 O O . GLU A 1 199 ? 4.316 -9.82 -19.125 1 92.38 199 GLU A O 1
ATOM 1565 N N . MET A 1 200 ? 3.521 -9.93 -21.219 1 96.44 200 MET A N 1
ATOM 1566 C CA . MET A 1 200 ? 3.568 -11.391 -21.234 1 96.44 200 MET A CA 1
ATOM 1567 C C . MET A 1 200 ? 5.004 -11.891 -21.109 1 96.44 200 MET A C 1
ATOM 1569 O O . MET A 1 200 ? 5.266 -12.875 -20.406 1 96.44 200 MET A O 1
ATOM 1573 N N . ALA A 1 201 ? 5.91 -11.211 -21.781 1 95.94 201 ALA A N 1
ATOM 1574 C CA . ALA A 1 201 ? 7.312 -11.609 -21.719 1 95.94 201 ALA A CA 1
ATOM 1575 C C . ALA A 1 201 ? 7.824 -11.586 -20.281 1 95.94 201 ALA A C 1
ATOM 1577 O O . ALA A 1 201 ? 8.555 -12.484 -19.859 1 95.94 201 ALA A O 1
ATOM 1578 N N . GLU A 1 202 ? 7.461 -10.594 -19.547 1 95.69 202 GLU A N 1
ATOM 1579 C CA . GLU A 1 202 ? 7.883 -10.461 -18.156 1 95.69 202 GLU A CA 1
ATOM 1580 C C . GLU A 1 202 ? 7.277 -11.562 -17.281 1 95.69 202 GLU A C 1
ATOM 1582 O O . GLU A 1 202 ? 7.953 -12.125 -16.422 1 95.69 202 GLU A O 1
ATOM 1587 N N . VAL A 1 203 ? 6.027 -11.828 -17.516 1 97.81 203 VAL A N 1
ATOM 1588 C CA . VAL A 1 203 ? 5.324 -12.875 -16.781 1 97.81 203 VAL A CA 1
ATOM 1589 C C . VAL A 1 203 ? 6.008 -14.227 -17.031 1 97.81 203 VAL A C 1
ATOM 1591 O O . VAL A 1 203 ? 6.273 -14.969 -16.078 1 97.81 203 VAL A O 1
ATOM 1594 N N . LEU A 1 204 ? 6.34 -14.469 -18.266 1 97.75 204 LEU A N 1
ATOM 1595 C CA . LEU A 1 204 ? 6.941 -15.75 -18.641 1 97.75 204 LEU A CA 1
ATOM 1596 C C . LEU A 1 204 ? 8.359 -15.859 -18.078 1 97.75 204 LEU A C 1
ATOM 1598 O O . LEU A 1 204 ? 8.781 -16.953 -17.672 1 97.75 204 LEU A O 1
ATOM 1602 N N . GLU A 1 205 ? 9.031 -14.766 -18.094 1 96.69 205 GLU A N 1
ATOM 1603 C CA . GLU A 1 205 ? 10.359 -14.758 -17.484 1 96.69 205 GLU A CA 1
ATOM 1604 C C . GLU A 1 205 ? 10.297 -15.156 -16.016 1 96.69 205 GLU A C 1
ATOM 1606 O O . GLU A 1 205 ? 11.133 -15.938 -15.539 1 96.69 205 GLU A O 1
ATOM 1611 N N . ASP A 1 206 ? 9.344 -14.656 -15.336 1 96.62 206 ASP A N 1
ATOM 1612 C CA . ASP A 1 206 ? 9.195 -14.977 -13.922 1 96.62 206 ASP A CA 1
ATOM 1613 C C . ASP A 1 206 ? 8.758 -16.422 -13.727 1 96.62 206 ASP A C 1
ATOM 1615 O O . ASP A 1 206 ? 9.211 -17.094 -12.805 1 96.62 206 ASP A O 1
ATOM 1619 N N . LEU A 1 207 ? 7.918 -16.922 -14.578 1 96.5 207 LEU A N 1
ATOM 1620 C CA . LEU A 1 207 ? 7.488 -18.312 -14.5 1 96.5 207 LEU A CA 1
ATOM 1621 C C . LEU A 1 207 ? 8.68 -19.266 -14.648 1 96.5 207 LEU A C 1
ATOM 1623 O O . LEU A 1 207 ? 8.781 -20.25 -13.914 1 96.5 207 LEU A O 1
ATOM 1627 N N . VAL A 1 208 ? 9.5 -18.953 -15.555 1 96.38 208 VAL A N 1
ATOM 1628 C CA . VAL A 1 208 ? 10.68 -19.766 -15.805 1 96.38 208 VAL A CA 1
ATOM 1629 C C . VAL A 1 208 ? 11.641 -19.656 -14.625 1 96.38 208 VAL A C 1
ATOM 1631 O O . VAL A 1 208 ? 12.141 -20.672 -14.133 1 96.38 208 VAL A O 1
ATOM 1634 N N . SER A 1 209 ? 11.844 -18.438 -14.188 1 95 209 SER A N 1
ATOM 1635 C CA . SER A 1 209 ? 12.766 -18.188 -13.086 1 95 209 SER A CA 1
ATOM 1636 C C . SER A 1 209 ? 12.305 -18.906 -11.812 1 95 209 SER A C 1
ATOM 1638 O O . SER A 1 209 ? 13.133 -19.344 -11.016 1 95 209 SER A O 1
ATOM 1640 N N . LEU A 1 210 ? 11 -19.094 -11.672 1 92.81 210 LEU A N 1
ATOM 1641 C CA . LEU A 1 210 ? 10.422 -19.719 -10.484 1 92.81 210 LEU A CA 1
ATOM 1642 C C . LEU A 1 210 ? 10.367 -21.234 -10.648 1 92.81 210 LEU A C 1
ATOM 1644 O O . LEU A 1 210 ? 9.922 -21.938 -9.742 1 92.81 210 LEU A O 1
ATOM 1648 N N . GLY A 1 211 ? 10.75 -21.703 -11.797 1 93.81 211 GLY A N 1
ATOM 1649 C CA . GLY A 1 211 ? 10.758 -23.125 -12.055 1 93.81 211 GLY A CA 1
ATOM 1650 C C . GLY A 1 211 ? 9.391 -23.688 -12.406 1 93.81 211 GLY A C 1
ATOM 1651 O O . GLY A 1 211 ? 9.172 -24.891 -12.344 1 93.81 211 GLY A O 1
ATOM 1652 N N . MET A 1 212 ? 8.508 -22.797 -12.805 1 93.94 212 MET A N 1
ATOM 1653 C CA . MET A 1 212 ? 7.133 -23.219 -13.07 1 93.94 212 MET A CA 1
ATOM 1654 C C . MET A 1 212 ? 6.934 -23.5 -14.562 1 93.94 212 MET A C 1
ATOM 1656 O O . MET A 1 212 ? 5.938 -24.109 -14.953 1 93.94 212 MET A O 1
ATOM 1660 N N . ALA A 1 213 ? 7.926 -23.078 -15.383 1 96.75 213 ALA A N 1
ATOM 1661 C CA . ALA A 1 213 ? 7.848 -23.297 -16.828 1 96.75 213 ALA A CA 1
ATOM 1662 C C . ALA A 1 213 ? 9.242 -23.453 -17.422 1 96.75 213 ALA A C 1
ATOM 1664 O O . ALA A 1 213 ? 10.234 -23.047 -16.828 1 96.75 213 ALA A O 1
ATOM 1665 N N . ILE A 1 214 ? 9.266 -24.109 -18.531 1 97.19 214 ILE A N 1
ATOM 1666 C CA . ILE A 1 214 ? 10.484 -24.266 -19.312 1 97.19 214 ILE A CA 1
ATOM 1667 C C . ILE A 1 214 ? 10.305 -23.594 -20.672 1 97.19 214 ILE A C 1
ATOM 1669 O O . ILE A 1 214 ? 9.289 -23.781 -21.344 1 97.19 214 ILE A O 1
ATOM 1673 N N . ARG A 1 215 ? 11.266 -22.797 -21.047 1 97.31 215 ARG A N 1
ATOM 1674 C CA . ARG A 1 215 ? 11.266 -22.172 -22.359 1 97.31 215 ARG A CA 1
ATOM 1675 C C . ARG A 1 215 ? 12.039 -23.016 -23.375 1 97.31 215 ARG A C 1
ATOM 1677 O O . ARG A 1 215 ? 13.172 -23.422 -23.109 1 97.31 215 ARG A O 1
ATOM 1684 N N . SER A 1 216 ? 11.477 -23.344 -24.391 1 97 216 SER A N 1
ATOM 1685 C CA . SER A 1 216 ? 12.102 -24.016 -25.531 1 97 216 SER A CA 1
ATOM 1686 C C . SER A 1 216 ? 11.93 -23.234 -26.812 1 97 216 SER A C 1
ATOM 1688 O O . SER A 1 216 ? 10.945 -23.406 -27.531 1 97 216 SER A O 1
ATOM 1690 N N . GLY A 1 217 ? 12.977 -22.422 -27.094 1 95.81 217 GLY A N 1
ATOM 1691 C CA . GLY A 1 217 ? 12.805 -21.531 -28.234 1 95.81 217 GLY A CA 1
ATOM 1692 C C . GLY A 1 217 ? 11.727 -20.484 -28.016 1 95.81 217 GLY A C 1
ATOM 1693 O O . GLY A 1 217 ? 11.797 -19.703 -27.062 1 95.81 217 GLY A O 1
ATOM 1694 N N . SER A 1 218 ? 10.656 -20.625 -28.859 1 96.31 218 SER A N 1
ATOM 1695 C CA . SER A 1 218 ? 9.609 -19.609 -28.781 1 96.31 218 SER A CA 1
ATOM 1696 C C . SER A 1 218 ? 8.375 -20.141 -28.062 1 96.31 218 SER A C 1
ATOM 1698 O O . SER A 1 218 ? 7.332 -19.484 -28.016 1 96.31 218 SER A O 1
ATOM 1700 N N . VAL A 1 219 ? 8.539 -21.344 -27.516 1 97.88 219 VAL A N 1
ATOM 1701 C CA . VAL A 1 219 ? 7.371 -21.922 -26.859 1 97.88 219 VAL A CA 1
ATOM 1702 C C . VAL A 1 219 ? 7.699 -22.25 -25.406 1 97.88 219 VAL A C 1
ATOM 1704 O O . VAL A 1 219 ? 8.867 -22.234 -25.016 1 97.88 219 VAL A O 1
ATOM 1707 N N . TYR A 1 220 ? 6.648 -22.422 -24.609 1 97.94 220 TYR A N 1
ATOM 1708 C CA . TYR A 1 220 ? 6.75 -22.656 -23.172 1 97.94 220 TYR A CA 1
ATOM 1709 C C . TYR A 1 220 ? 5.926 -23.875 -22.766 1 97.94 220 TYR A C 1
ATOM 1711 O O . TYR A 1 220 ? 4.855 -24.125 -23.312 1 97.94 220 TYR A O 1
ATOM 1719 N N . THR A 1 221 ? 6.41 -24.656 -21.797 1 96.75 221 THR A N 1
ATOM 1720 C CA . THR A 1 221 ? 5.707 -25.781 -21.203 1 96.75 221 THR A CA 1
ATOM 1721 C C . THR A 1 221 ? 5.77 -25.703 -19.672 1 96.75 221 THR A C 1
ATOM 1723 O O . THR A 1 221 ? 6.738 -25.203 -19.109 1 96.75 221 THR A O 1
ATOM 1726 N N . ALA A 1 222 ? 4.703 -26.125 -18.984 1 94.31 222 ALA A N 1
ATOM 1727 C CA . ALA A 1 222 ? 4.715 -26.188 -17.531 1 94.31 222 ALA A CA 1
ATOM 1728 C C . ALA A 1 222 ? 5.723 -27.234 -17.031 1 94.31 222 ALA A C 1
ATOM 1730 O O . ALA A 1 222 ? 5.941 -28.25 -17.688 1 94.31 222 ALA A O 1
ATOM 1731 N N . THR A 1 223 ? 6.418 -26.797 -15.93 1 89.56 223 THR A N 1
ATOM 1732 C CA . THR A 1 223 ? 7.312 -27.766 -15.32 1 89.56 223 THR A CA 1
ATOM 1733 C C . THR A 1 223 ? 6.52 -28.891 -14.672 1 89.56 223 THR A C 1
ATOM 1735 O O . THR A 1 223 ? 5.508 -28.656 -14.008 1 89.56 223 THR A O 1
ATOM 1738 N N . ARG A 1 224 ? 6.574 -30.109 -15.141 1 68.06 224 ARG A N 1
ATOM 1739 C CA . ARG A 1 224 ? 5.914 -31.312 -14.625 1 68.06 224 ARG A CA 1
ATOM 1740 C C . ARG A 1 224 ? 6.355 -31.609 -13.195 1 68.06 224 ARG A C 1
ATOM 1742 O O . ARG A 1 224 ? 7.555 -31.625 -12.906 1 68.06 224 ARG A O 1
ATOM 1749 N N . CYS A 1 225 ? 5.555 -31 -12.133 1 47.28 225 CYS A N 1
ATOM 1750 C CA . CYS A 1 225 ? 5.875 -31.656 -10.867 1 47.28 225 CYS A CA 1
ATOM 1751 C C . CYS A 1 225 ? 5.605 -33.156 -10.938 1 47.28 225 CYS A C 1
ATOM 1753 O O . CYS A 1 225 ? 4.711 -33.594 -11.664 1 47.28 225 CYS A O 1
ATOM 1755 N N . MET B 1 1 ? 14.578 45.062 -5.848 1 23.23 1 MET B N 1
ATOM 1756 C CA . MET B 1 1 ? 13.391 44.562 -5.145 1 23.23 1 MET B CA 1
ATOM 1757 C C . MET B 1 1 ? 13.492 43.062 -4.898 1 23.23 1 MET B C 1
ATOM 1759 O O . MET B 1 1 ? 13.469 42.281 -5.844 1 23.23 1 MET B O 1
ATOM 1763 N N . ILE B 1 2 ? 14.367 42.562 -4.031 1 26.91 2 ILE B N 1
ATOM 1764 C CA . ILE B 1 2 ? 14.844 41.219 -3.678 1 26.91 2 ILE B CA 1
ATOM 1765 C C . ILE B 1 2 ? 13.664 40.312 -3.363 1 26.91 2 ILE B C 1
ATOM 1767 O O . ILE B 1 2 ? 12.883 40.594 -2.451 1 26.91 2 ILE B O 1
ATOM 1771 N N . LEU B 1 3 ? 12.914 39.844 -4.348 1 32.41 3 LEU B N 1
ATOM 1772 C CA . LEU B 1 3 ? 11.812 38.906 -4.145 1 32.41 3 LEU B CA 1
ATOM 1773 C C . LEU B 1 3 ? 12.102 37.969 -2.973 1 32.41 3 LEU B C 1
ATOM 1775 O O . LEU B 1 3 ? 13.102 37.281 -2.975 1 32.41 3 LEU B O 1
ATOM 1779 N N . SER B 1 4 ? 11.945 38.375 -1.734 1 34.5 4 SER B N 1
ATOM 1780 C CA . SER B 1 4 ? 12.031 37.594 -0.491 1 34.5 4 SER B CA 1
ATOM 1781 C C . SER B 1 4 ? 11.539 36.188 -0.683 1 34.5 4 SER B C 1
ATOM 1783 O O . SER B 1 4 ? 10.375 35.938 -1.038 1 34.5 4 SER B O 1
ATOM 1785 N N . MET B 1 5 ? 12.133 35.312 -1.39 1 38.62 5 MET B N 1
ATOM 1786 C CA . MET B 1 5 ? 11.836 33.906 -1.349 1 38.62 5 MET B CA 1
ATOM 1787 C C . MET B 1 5 ? 11.297 33.5 0.019 1 38.62 5 MET B C 1
ATOM 1789 O O . MET B 1 5 ? 11.977 33.656 1.031 1 38.62 5 MET B O 1
ATOM 1793 N N . ASP B 1 6 ? 10 33.812 0.418 1 48.41 6 ASP B N 1
ATOM 1794 C CA . ASP B 1 6 ? 9.273 33.469 1.635 1 48.41 6 ASP B CA 1
ATOM 1795 C C . ASP B 1 6 ? 9.719 32.094 2.162 1 48.41 6 ASP B C 1
ATOM 1797 O O . ASP B 1 6 ? 9.922 31.156 1.385 1 48.41 6 ASP B O 1
ATOM 1801 N N . GLN B 1 7 ? 10.539 31.953 3.141 1 55.5 7 GLN B N 1
ATOM 1802 C CA . GLN B 1 7 ? 11.07 30.797 3.875 1 55.5 7 GLN B CA 1
ATOM 1803 C C . GLN B 1 7 ? 10.102 29.625 3.84 1 55.5 7 GLN B C 1
ATOM 1805 O O . GLN B 1 7 ? 10.492 28.484 4.094 1 55.5 7 GLN B O 1
ATOM 1810 N N . ASP B 1 8 ? 8.875 29.828 3.213 1 77.44 8 ASP B N 1
ATOM 1811 C CA . ASP B 1 8 ? 7.848 28.797 3.307 1 77.44 8 ASP B CA 1
ATOM 1812 C C . ASP B 1 8 ? 7.402 28.328 1.92 1 77.44 8 ASP B C 1
ATOM 1814 O O . ASP B 1 8 ? 6.234 28 1.716 1 77.44 8 ASP B O 1
ATOM 1818 N N . SER B 1 9 ? 8.375 28.578 0.874 1 87.69 9 SER B N 1
ATOM 1819 C CA . SER B 1 9 ? 8.07 28.156 -0.488 1 87.69 9 SER B CA 1
ATOM 1820 C C . SER B 1 9 ? 9.125 27.188 -1.011 1 87.69 9 SER B C 1
ATOM 1822 O O . SER B 1 9 ? 10.328 27.406 -0.847 1 87.69 9 SER B O 1
ATOM 1824 N N . PHE B 1 10 ? 8.766 26.094 -1.616 1 91.94 10 PHE B N 1
ATOM 1825 C CA . PHE B 1 10 ? 9.641 25.125 -2.262 1 91.94 10 PHE B CA 1
ATOM 1826 C C . PHE B 1 10 ? 8.883 24.328 -3.312 1 91.94 10 PHE B C 1
ATOM 1828 O O . PH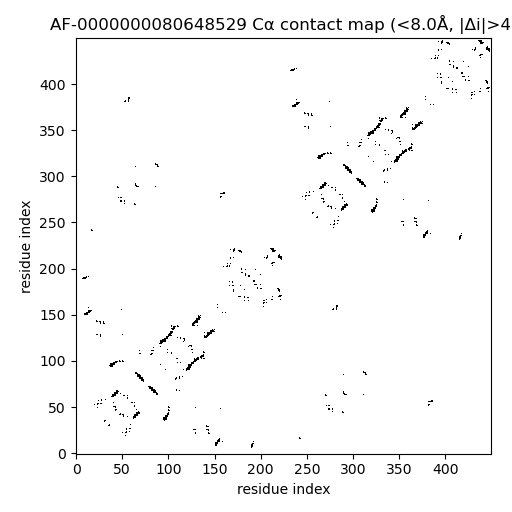E B 1 10 ? 7.668 24.141 -3.205 1 91.94 10 PHE B O 1
ATOM 1835 N N . PRO B 1 11 ? 9.609 23.875 -4.324 1 94.06 11 PRO B N 1
ATOM 1836 C CA . PRO B 1 11 ? 8.93 23.125 -5.395 1 94.06 11 PRO B CA 1
ATOM 1837 C C . PRO B 1 11 ? 8.508 21.734 -4.961 1 94.06 11 PRO B C 1
ATOM 1839 O O . PRO B 1 11 ? 9.25 21.047 -4.258 1 94.06 11 PRO B O 1
ATOM 1842 N N . CYS B 1 12 ? 7.316 21.391 -5.406 1 94.88 12 CYS B N 1
ATOM 1843 C CA . CYS B 1 12 ? 6.809 20.047 -5.164 1 94.88 12 CYS B CA 1
ATOM 1844 C C . CYS B 1 12 ? 6.641 19.281 -6.477 1 94.88 12 CYS B C 1
ATOM 1846 O O . CYS B 1 12 ? 6.316 19.875 -7.504 1 94.88 12 CYS B O 1
ATOM 1848 N N . ASP B 1 13 ? 6.938 18.047 -6.441 1 95.12 13 ASP B N 1
ATOM 1849 C CA . ASP B 1 13 ? 6.695 17.125 -7.547 1 95.12 13 ASP B CA 1
ATOM 1850 C C . ASP B 1 13 ? 5.617 16.109 -7.188 1 95.12 13 ASP B C 1
ATOM 1852 O O . ASP B 1 13 ? 5.797 15.305 -6.266 1 95.12 13 ASP B O 1
ATOM 1856 N N . LEU B 1 14 ? 4.543 16.156 -7.918 1 95.31 14 LEU B N 1
ATOM 1857 C CA . LEU B 1 14 ? 3.463 15.195 -7.715 1 95.31 14 LEU B CA 1
ATOM 1858 C C . LEU B 1 14 ? 3.666 13.961 -8.578 1 95.31 14 LEU B C 1
ATOM 1860 O O . LEU B 1 14 ? 3.676 14.047 -9.812 1 95.31 14 LEU B O 1
ATOM 1864 N N . VAL B 1 15 ? 3.842 12.852 -7.93 1 97.69 15 VAL B N 1
ATOM 1865 C CA . VAL B 1 15 ? 3.982 11.57 -8.625 1 97.69 15 VAL B CA 1
ATOM 1866 C C . VAL B 1 15 ? 2.604 10.961 -8.875 1 97.69 15 VAL B C 1
ATOM 1868 O O . VAL B 1 15 ? 1.798 10.836 -7.949 1 97.69 15 VAL B O 1
ATOM 1871 N N . THR B 1 16 ? 2.303 10.625 -10.133 1 97.44 16 THR B N 1
ATOM 1872 C CA . THR B 1 16 ? 1.027 9.992 -10.445 1 97.44 16 THR B CA 1
ATOM 1873 C C . THR B 1 16 ? 1.071 8.5 -10.117 1 97.44 16 THR B C 1
ATOM 1875 O O . THR B 1 16 ? 2.146 7.938 -9.906 1 97.44 16 THR B O 1
ATOM 1878 N N . TRP B 1 17 ? -0.054 7.859 -10.086 1 98.31 17 TRP B N 1
ATOM 1879 C CA . TRP B 1 17 ? -0.136 6.422 -9.859 1 98.31 17 TRP B CA 1
ATOM 1880 C C . TRP B 1 17 ? 0.617 5.652 -10.938 1 98.31 17 TRP B C 1
ATOM 1882 O O . TRP B 1 17 ? 1.316 4.68 -10.648 1 98.31 17 TRP B O 1
ATOM 1892 N N . ASN B 1 18 ? 0.529 6.074 -12.195 1 97.12 18 ASN B N 1
ATOM 1893 C CA . ASN B 1 18 ? 1.221 5.398 -13.289 1 97.12 18 ASN B CA 1
ATOM 1894 C C . ASN B 1 18 ? 2.732 5.582 -13.188 1 97.12 18 ASN B C 1
ATOM 1896 O O . ASN B 1 18 ? 3.494 4.648 -13.445 1 97.12 18 ASN B O 1
ATOM 1900 N N . GLU B 1 19 ? 3.145 6.793 -12.836 1 98 19 GLU B N 1
ATOM 1901 C CA . GLU B 1 19 ? 4.57 7.047 -12.656 1 98 19 GLU B CA 1
ATOM 1902 C C . GLU B 1 19 ? 5.148 6.188 -11.539 1 98 19 GLU B C 1
ATOM 1904 O O . GLU B 1 19 ? 6.207 5.578 -11.695 1 98 19 GLU B O 1
ATOM 1909 N N . PHE B 1 20 ? 4.395 6.18 -10.461 1 98.5 20 PHE B N 1
ATOM 1910 C CA . PHE B 1 20 ? 4.844 5.359 -9.344 1 98.5 20 PHE B CA 1
ATOM 1911 C C . PHE B 1 20 ? 4.965 3.896 -9.758 1 98.5 20 PHE B C 1
ATOM 1913 O O . PHE B 1 20 ? 5.93 3.219 -9.398 1 98.5 20 PHE B O 1
ATOM 1920 N N . TYR B 1 21 ? 3.994 3.383 -10.422 1 98.56 21 TYR B N 1
ATOM 1921 C CA . TYR B 1 21 ? 3.979 1.98 -10.82 1 98.56 21 TYR B CA 1
ATOM 1922 C C . TYR B 1 21 ? 5.18 1.65 -11.703 1 98.56 21 TYR B C 1
ATOM 1924 O O . TYR B 1 21 ? 5.793 0.59 -11.555 1 98.56 21 TYR B O 1
ATOM 1932 N N . ASP B 1 22 ? 5.535 2.566 -12.586 1 98.25 22 ASP B N 1
ATOM 1933 C CA . ASP B 1 22 ? 6.719 2.396 -13.422 1 98.25 22 ASP B CA 1
ATOM 1934 C C . ASP B 1 22 ? 7.992 2.389 -12.586 1 98.25 22 ASP B C 1
ATOM 1936 O O . ASP B 1 22 ? 8.914 1.617 -12.859 1 98.25 22 ASP B O 1
ATOM 1940 N N . LEU B 1 23 ? 8.055 3.27 -11.602 1 98.88 23 LEU B N 1
ATOM 1941 C CA . LEU B 1 23 ? 9.203 3.299 -10.703 1 98.88 23 LEU B CA 1
ATOM 1942 C C . LEU B 1 23 ? 9.336 1.978 -9.953 1 98.88 23 LEU B C 1
ATOM 1944 O O . LEU B 1 23 ? 10.438 1.439 -9.828 1 98.88 23 LEU B O 1
ATOM 1948 N N . ALA B 1 24 ? 8.234 1.436 -9.453 1 98.88 24 ALA B N 1
ATOM 1949 C CA . ALA B 1 24 ? 8.25 0.177 -8.719 1 98.88 24 ALA B CA 1
ATOM 1950 C C . ALA B 1 24 ? 8.672 -0.982 -9.609 1 98.88 24 ALA B C 1
ATOM 1952 O O . ALA B 1 24 ? 9.406 -1.876 -9.18 1 98.88 24 ALA B O 1
ATOM 1953 N N . ARG B 1 25 ? 8.172 -0.983 -10.852 1 98.19 25 ARG B N 1
ATOM 1954 C CA . ARG B 1 25 ? 8.586 -1.992 -11.82 1 98.19 25 ARG B CA 1
ATOM 1955 C C . ARG B 1 25 ? 10.086 -1.938 -12.062 1 98.19 25 ARG B C 1
ATOM 1957 O O . ARG B 1 25 ? 10.766 -2.967 -12.039 1 98.19 25 ARG B O 1
ATOM 1964 N N . THR B 1 26 ? 10.57 -0.73 -12.297 1 98.75 26 THR B N 1
ATOM 1965 C CA . THR B 1 26 ? 12 -0.529 -12.508 1 98.75 26 THR B CA 1
ATOM 1966 C C . THR B 1 26 ? 12.797 -1.006 -11.297 1 98.75 26 THR B C 1
ATOM 1968 O O . THR B 1 26 ? 13.789 -1.723 -11.445 1 98.75 26 THR B O 1
ATOM 1971 N N . LEU B 1 27 ? 12.367 -0.621 -10.125 1 98.94 27 LEU B N 1
ATOM 1972 C CA . LEU B 1 27 ? 13.031 -1.022 -8.891 1 98.94 27 LEU B CA 1
ATOM 1973 C C . LEU B 1 27 ? 13.094 -2.541 -8.773 1 98.94 27 LEU B C 1
ATOM 1975 O O . LEU B 1 27 ? 14.141 -3.1 -8.43 1 98.94 27 LEU B O 1
ATOM 1979 N N . SER B 1 28 ? 11.984 -3.213 -9.062 1 98.69 28 SER B N 1
ATOM 1980 C CA . SER B 1 28 ? 11.906 -4.668 -8.969 1 98.69 28 SER B CA 1
ATOM 1981 C C . SER B 1 28 ? 12.844 -5.336 -9.961 1 98.69 28 SER B C 1
ATOM 1983 O O . SER B 1 28 ? 13.461 -6.359 -9.648 1 98.69 28 SER B O 1
ATOM 1985 N N . ARG B 1 29 ? 12.938 -4.758 -11.141 1 98 29 ARG B N 1
ATOM 1986 C CA . ARG B 1 29 ? 13.867 -5.277 -12.141 1 98 29 ARG B CA 1
ATOM 1987 C C . ARG B 1 29 ? 15.305 -5.184 -11.656 1 98 29 ARG B C 1
ATOM 1989 O O . ARG B 1 29 ? 16.109 -6.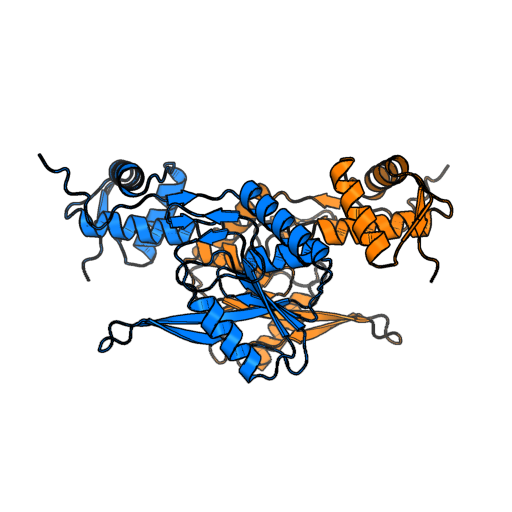098 -11.867 1 98 29 ARG B O 1
ATOM 1996 N N . ILE B 1 30 ? 15.633 -4.086 -11.023 1 98.81 30 ILE B N 1
ATOM 1997 C CA . ILE B 1 30 ? 16.984 -3.881 -10.492 1 98.81 30 ILE B CA 1
ATOM 1998 C C . ILE B 1 30 ? 17.281 -4.926 -9.422 1 98.81 30 ILE B C 1
ATOM 2000 O O . ILE B 1 30 ? 18.344 -5.527 -9.414 1 98.81 30 ILE B O 1
ATOM 2004 N N . ILE B 1 31 ? 16.344 -5.172 -8.523 1 98.75 31 ILE B N 1
ATOM 2005 C CA . ILE B 1 31 ? 16.516 -6.16 -7.465 1 98.75 31 ILE B CA 1
ATOM 2006 C C . ILE B 1 31 ? 16.688 -7.547 -8.078 1 98.75 31 ILE B C 1
ATOM 2008 O O . ILE B 1 31 ? 17.609 -8.281 -7.723 1 98.75 31 ILE B O 1
ATOM 2012 N N . LYS B 1 32 ? 15.844 -7.918 -9.031 1 97.44 32 LYS B N 1
ATOM 2013 C CA . LYS B 1 32 ? 15.93 -9.211 -9.695 1 97.44 32 LYS B CA 1
ATOM 2014 C C . LYS B 1 32 ? 17.281 -9.391 -10.383 1 97.44 32 LYS B C 1
ATOM 2016 O O . LYS B 1 32 ? 17.891 -10.453 -10.305 1 97.44 32 LYS B O 1
ATOM 2021 N N . ALA B 1 33 ? 17.734 -8.367 -11.07 1 97.31 33 ALA B N 1
ATOM 2022 C CA . ALA B 1 33 ? 18.969 -8.422 -11.836 1 97.31 33 ALA B CA 1
ATOM 2023 C C . ALA B 1 33 ? 20.188 -8.609 -10.93 1 97.31 33 ALA B C 1
ATOM 2025 O O . ALA B 1 33 ? 21.219 -9.117 -11.359 1 97.31 33 ALA B O 1
ATOM 2026 N N . SER B 1 34 ? 20.078 -8.211 -9.711 1 98 34 SER B N 1
ATOM 2027 C CA . SER B 1 34 ? 21.188 -8.359 -8.766 1 98 34 SER B CA 1
ATOM 2028 C C . SER B 1 34 ? 21.422 -9.82 -8.414 1 98 34 SER B C 1
ATOM 2030 O O . SER B 1 34 ? 22.484 -10.172 -7.887 1 98 34 SER B O 1
ATOM 2032 N N . GLY B 1 35 ? 20.375 -10.68 -8.57 1 96.69 35 GLY B N 1
ATOM 2033 C CA . GLY B 1 35 ? 20.453 -12.078 -8.188 1 96.69 35 GLY B CA 1
ATOM 2034 C C . GLY B 1 35 ? 20.109 -12.32 -6.723 1 96.69 35 GLY B C 1
ATOM 2035 O O . GLY B 1 35 ? 20 -13.469 -6.289 1 96.69 35 GLY B O 1
ATOM 2036 N N . TRP B 1 36 ? 20 -11.242 -5.973 1 97.88 36 TRP B N 1
ATOM 2037 C CA . TRP B 1 36 ? 19.656 -11.328 -4.562 1 97.88 36 TRP B CA 1
ATOM 2038 C C . TRP B 1 36 ? 18.141 -11.438 -4.383 1 97.88 36 TRP B C 1
ATOM 2040 O O . TRP B 1 36 ? 17.375 -10.766 -5.078 1 97.88 36 TRP B O 1
ATOM 2050 N N . ARG B 1 37 ? 17.672 -12.305 -3.432 1 97.25 37 ARG B N 1
ATOM 2051 C CA . ARG B 1 37 ? 16.266 -12.484 -3.129 1 97.25 37 ARG B CA 1
ATOM 2052 C C . ARG B 1 37 ? 16 -12.398 -1.627 1 97.25 37 ARG B C 1
ATOM 2054 O O . ARG B 1 37 ? 16.75 -12.984 -0.834 1 97.25 37 ARG B O 1
ATOM 2061 N N . PRO B 1 38 ? 15.023 -11.68 -1.272 1 98.69 38 PRO B N 1
ATOM 2062 C CA . PRO B 1 38 ? 14.719 -11.602 0.158 1 98.69 38 PRO B CA 1
ATOM 2063 C C . PRO B 1 38 ? 13.938 -12.812 0.664 1 98.69 38 PRO B C 1
ATOM 2065 O O . PRO B 1 38 ? 13.18 -13.422 -0.095 1 98.69 38 PRO B O 1
ATOM 2068 N N . ASP B 1 39 ? 14.117 -13.109 2.006 1 98.56 39 ASP B N 1
ATOM 2069 C CA . ASP B 1 39 ? 13.234 -14.008 2.729 1 98.56 39 ASP B CA 1
ATOM 2070 C C . ASP B 1 39 ? 12.008 -13.273 3.256 1 98.56 39 ASP B C 1
ATOM 2072 O O . ASP B 1 39 ? 10.938 -13.867 3.416 1 98.56 39 ASP B O 1
ATOM 2076 N N . LEU B 1 40 ? 12.211 -12.008 3.578 1 98.69 40 LEU B N 1
ATOM 2077 C CA . LEU B 1 40 ? 11.195 -11.148 4.188 1 98.69 40 LEU B CA 1
ATOM 2078 C C . LEU B 1 40 ? 11.289 -9.727 3.645 1 98.69 40 LEU B C 1
ATOM 2080 O O . LEU B 1 40 ? 12.383 -9.172 3.521 1 98.69 40 LEU B O 1
ATOM 2084 N N . VAL B 1 41 ? 10.18 -9.195 3.217 1 98.88 41 VAL B N 1
ATOM 2085 C CA . VAL B 1 41 ? 10.109 -7.781 2.854 1 98.88 41 VAL B CA 1
ATOM 2086 C C . VAL B 1 41 ? 9.461 -6.988 3.986 1 98.88 41 VAL B C 1
ATOM 2088 O O . VAL B 1 41 ? 8.453 -7.414 4.555 1 98.88 41 VAL B O 1
ATOM 2091 N N . VAL B 1 42 ? 10.023 -5.883 4.367 1 98.94 42 VAL B N 1
ATOM 2092 C CA . VAL B 1 42 ? 9.531 -5.012 5.43 1 98.94 42 VAL B CA 1
ATOM 2093 C C . VAL B 1 42 ? 9.25 -3.623 4.867 1 98.94 42 VAL B C 1
ATOM 2095 O O . VAL B 1 42 ? 10.156 -2.947 4.375 1 98.94 42 VAL B O 1
ATOM 2098 N N . ALA B 1 43 ? 8.047 -3.213 4.922 1 98.94 43 ALA B N 1
ATOM 2099 C CA . ALA B 1 43 ? 7.637 -1.871 4.508 1 98.94 43 ALA B CA 1
ATOM 2100 C C . ALA B 1 43 ? 7.871 -0.86 5.629 1 98.94 43 ALA B C 1
ATOM 2102 O O . ALA B 1 43 ? 7.508 -1.104 6.781 1 98.94 43 ALA B O 1
ATOM 2103 N N . ILE B 1 44 ? 8.453 0.233 5.301 1 98.69 44 ILE B N 1
ATOM 2104 C CA . ILE B 1 44 ? 8.547 1.34 6.246 1 98.69 44 ILE B CA 1
ATOM 2105 C C . ILE B 1 44 ? 7.211 2.088 6.297 1 98.69 44 ILE B C 1
ATOM 2107 O O . ILE B 1 44 ? 6.762 2.633 5.289 1 98.69 44 ILE B O 1
ATOM 2111 N N . GLY B 1 45 ? 6.504 1.975 7.406 1 97.12 45 GLY B N 1
ATOM 2112 C CA . GLY B 1 45 ? 5.285 2.746 7.586 1 97.12 45 GLY B CA 1
ATOM 2113 C C . GLY B 1 45 ? 5.527 4.242 7.637 1 97.12 45 GLY B C 1
ATOM 2114 O O . GLY B 1 45 ? 6.414 4.707 8.352 1 97.12 45 GLY B O 1
ATOM 2115 N N . ARG B 1 46 ? 4.848 5.09 6.898 1 97.12 46 ARG B N 1
ATOM 2116 C CA . ARG B 1 46 ? 3.732 4.652 6.066 1 97.12 46 ARG B CA 1
ATOM 2117 C C . ARG B 1 46 ? 4.082 4.742 4.586 1 97.12 46 ARG B C 1
ATOM 2119 O O . ARG B 1 46 ? 3.334 4.258 3.734 1 97.12 46 ARG B O 1
ATOM 2126 N N . GLY B 1 47 ? 5.277 5.359 4.359 1 98.12 47 GLY B N 1
ATOM 2127 C CA . GLY B 1 47 ? 5.641 5.621 2.975 1 98.12 47 GLY B CA 1
ATOM 2128 C C . GLY B 1 47 ? 5.898 4.359 2.176 1 98.12 47 GLY B C 1
ATOM 2129 O O . GLY B 1 47 ? 5.703 4.336 0.959 1 98.12 47 GLY B O 1
ATOM 2130 N N . GLY B 1 48 ? 6.289 3.359 2.812 1 98.81 48 GLY B N 1
ATOM 2131 C CA . GLY B 1 48 ? 6.734 2.15 2.139 1 98.81 48 GLY B CA 1
ATOM 2132 C C . GLY B 1 48 ? 5.613 1.154 1.898 1 98.81 48 GLY B C 1
ATOM 2133 O O . GLY B 1 48 ? 5.812 0.138 1.229 1 98.81 48 GLY B O 1
ATOM 2134 N N . TYR B 1 49 ? 4.395 1.417 2.398 1 98.94 49 TYR B N 1
ATOM 2135 C CA . TYR B 1 49 ? 3.322 0.434 2.314 1 98.94 49 TYR B CA 1
ATOM 2136 C C . TYR B 1 49 ? 2.984 0.115 0.863 1 98.94 49 TYR B C 1
ATOM 2138 O O . TYR B 1 49 ? 2.959 -1.053 0.468 1 98.94 49 TYR B O 1
ATOM 2146 N N . VAL B 1 50 ? 2.791 1.177 0.069 1 98.94 50 VAL B N 1
ATOM 2147 C CA . VAL B 1 50 ? 2.354 0.971 -1.309 1 98.94 50 VAL B CA 1
ATOM 2148 C C . VAL B 1 50 ? 3.51 0.429 -2.143 1 98.94 50 VAL B C 1
ATOM 2150 O O . VAL B 1 50 ? 3.389 -0.623 -2.775 1 98.94 50 VAL B O 1
ATOM 2153 N N . PRO B 1 51 ? 4.715 1.036 -2.062 1 98.94 51 PRO B N 1
ATOM 2154 C CA . PRO B 1 51 ? 5.797 0.499 -2.891 1 98.94 51 PRO B CA 1
ATOM 2155 C C . PRO B 1 51 ? 6.18 -0.929 -2.508 1 98.94 51 PRO B C 1
ATOM 2157 O O . PRO B 1 51 ? 6.488 -1.745 -3.381 1 98.94 51 PRO B O 1
ATOM 2160 N N . ALA B 1 52 ? 6.18 -1.239 -1.218 1 98.94 52 ALA B N 1
ATOM 2161 C CA . ALA B 1 52 ? 6.559 -2.588 -0.804 1 98.94 52 ALA B CA 1
ATOM 2162 C C . ALA B 1 52 ? 5.582 -3.625 -1.355 1 98.94 52 ALA B C 1
ATOM 2164 O O . ALA B 1 52 ? 5.992 -4.699 -1.798 1 98.94 52 ALA B O 1
ATOM 2165 N N . ARG B 1 53 ? 4.27 -3.311 -1.308 1 98.94 53 ARG B N 1
ATOM 2166 C CA . ARG B 1 53 ? 3.277 -4.254 -1.81 1 98.94 53 ARG B CA 1
ATOM 2167 C C . ARG B 1 53 ? 3.461 -4.5 -3.303 1 98.94 53 ARG B C 1
ATOM 2169 O O . ARG B 1 53 ? 3.383 -5.641 -3.766 1 98.94 53 ARG B O 1
ATOM 2176 N N . VAL B 1 54 ? 3.721 -3.463 -4.082 1 98.94 54 VAL B N 1
ATOM 2177 C CA . VAL B 1 54 ? 3.863 -3.596 -5.527 1 98.94 54 VAL B CA 1
ATOM 2178 C C . VAL B 1 54 ? 5.18 -4.297 -5.855 1 98.94 54 VAL B C 1
ATOM 2180 O O . VAL B 1 54 ? 5.234 -5.133 -6.762 1 98.94 54 VAL B O 1
ATOM 2183 N N . VAL B 1 55 ? 6.23 -3.967 -5.121 1 98.94 55 VAL B N 1
ATOM 2184 C CA . VAL B 1 55 ? 7.504 -4.656 -5.312 1 98.94 55 VAL B CA 1
ATOM 2185 C C . VAL B 1 55 ? 7.324 -6.148 -5.051 1 98.94 55 VAL B C 1
ATOM 2187 O O . VAL B 1 55 ? 7.828 -6.98 -5.812 1 98.94 55 VAL B O 1
ATOM 2190 N N . CYS B 1 56 ? 6.645 -6.504 -3.951 1 98.88 56 CYS B N 1
ATOM 2191 C CA . CYS B 1 56 ? 6.359 -7.91 -3.68 1 98.88 56 CYS B CA 1
ATOM 2192 C C . CYS B 1 56 ? 5.625 -8.555 -4.848 1 98.88 56 CYS B C 1
ATOM 2194 O O . CYS B 1 56 ? 5.867 -9.719 -5.176 1 98.88 56 CYS B O 1
ATOM 2196 N N . ASP B 1 57 ? 4.707 -7.809 -5.457 1 98.69 57 ASP B N 1
ATOM 2197 C CA . ASP B 1 57 ? 3.982 -8.32 -6.617 1 98.69 57 ASP B CA 1
ATOM 2198 C C . ASP B 1 57 ? 4.941 -8.688 -7.746 1 98.69 57 ASP B C 1
ATOM 2200 O O . ASP B 1 57 ? 4.965 -9.836 -8.195 1 98.69 57 ASP B O 1
ATOM 2204 N N . PHE B 1 58 ? 5.812 -7.777 -8.086 1 98.31 58 PHE B N 1
ATOM 2205 C CA . PHE B 1 58 ? 6.719 -7.973 -9.211 1 98.31 58 PHE B CA 1
ATOM 2206 C C . PHE B 1 58 ? 7.762 -9.039 -8.898 1 98.31 58 PHE B C 1
ATOM 2208 O O . PHE B 1 58 ? 8.234 -9.742 -9.789 1 98.31 58 PHE B O 1
ATOM 2215 N N . LEU B 1 59 ? 8.125 -9.18 -7.594 1 98.19 59 LEU B N 1
ATOM 2216 C CA . LEU B 1 59 ? 9.094 -10.195 -7.199 1 98.19 59 LEU B CA 1
ATOM 2217 C C . LEU B 1 59 ? 8.414 -11.547 -7.016 1 98.19 59 LEU B C 1
ATOM 2219 O O . LEU B 1 59 ? 9.086 -12.562 -6.785 1 98.19 59 LEU B O 1
ATOM 2223 N N . VAL B 1 60 ? 7.059 -11.586 -7.098 1 97.5 60 VAL B N 1
ATOM 2224 C CA . VAL B 1 60 ? 6.27 -12.766 -6.777 1 97.5 60 VAL B CA 1
ATOM 2225 C C . VAL B 1 60 ? 6.652 -13.289 -5.395 1 97.5 60 VAL B C 1
ATOM 2227 O O . VAL B 1 60 ? 6.957 -14.469 -5.23 1 97.5 60 VAL B O 1
ATOM 2230 N N . HIS B 1 61 ? 6.715 -12.352 -4.449 1 97.75 61 HIS B N 1
ATOM 2231 C CA . HIS B 1 61 ? 7.129 -12.617 -3.074 1 97.75 61 HIS B CA 1
ATOM 2232 C C . HIS B 1 61 ? 5.949 -12.5 -2.113 1 97.75 61 HIS B C 1
ATOM 2234 O O . HIS B 1 61 ? 5.172 -11.547 -2.197 1 97.75 61 HIS B O 1
ATOM 2240 N N . ASP B 1 62 ? 5.863 -13.398 -1.132 1 96.56 62 ASP B N 1
ATOM 2241 C CA . ASP B 1 62 ? 4.652 -13.516 -0.33 1 96.56 62 ASP B CA 1
ATOM 2242 C C . ASP B 1 62 ? 4.816 -12.82 1.021 1 96.56 62 ASP B C 1
ATOM 2244 O O . ASP B 1 62 ? 3.889 -12.172 1.512 1 96.56 62 ASP B O 1
ATOM 2248 N N . LEU B 1 63 ? 5.965 -12.945 1.712 1 97.75 63 LEU B N 1
ATOM 2249 C CA . LEU B 1 63 ? 6.125 -12.531 3.102 1 97.75 63 LEU B CA 1
ATOM 2250 C C . LEU B 1 63 ? 6.445 -11.047 3.193 1 97.75 63 LEU B C 1
ATOM 2252 O O . LEU B 1 63 ? 7.594 -10.641 3.008 1 97.75 63 LEU B O 1
ATOM 2256 N N . LEU B 1 64 ? 5.434 -10.281 3.451 1 98.62 64 LEU B N 1
ATOM 2257 C CA . LEU B 1 64 ? 5.469 -8.836 3.6 1 98.62 64 LEU B CA 1
ATOM 2258 C C . LEU B 1 64 ? 4.934 -8.414 4.965 1 98.62 64 LEU B C 1
ATOM 2260 O O . LEU B 1 64 ? 3.871 -8.875 5.387 1 98.62 64 LEU B O 1
ATOM 2264 N N . THR B 1 65 ? 5.617 -7.723 5.723 1 98.5 65 THR B N 1
ATOM 2265 C CA . THR B 1 65 ? 5.18 -7.066 6.949 1 98.5 65 THR B CA 1
ATOM 2266 C C . THR B 1 65 ? 5.688 -5.629 7.004 1 98.5 65 THR B C 1
ATOM 2268 O O . THR B 1 65 ? 6.043 -5.051 5.977 1 98.5 65 THR B O 1
ATOM 2271 N N . SER B 1 66 ? 5.566 -4.941 8.172 1 98.75 66 SER B N 1
ATOM 2272 C CA . SER B 1 66 ? 5.945 -3.533 8.234 1 98.75 66 SER B CA 1
ATOM 2273 C C . SER B 1 66 ? 6.52 -3.176 9.602 1 98.75 66 SER B C 1
ATOM 2275 O O . SER B 1 66 ? 6.348 -3.924 10.562 1 98.75 66 SER B O 1
ATOM 2277 N N . ILE B 1 67 ? 7.207 -2.125 9.633 1 98.69 67 ILE B N 1
ATOM 2278 C CA . ILE B 1 67 ? 7.539 -1.406 10.859 1 98.69 67 ILE B CA 1
ATOM 2279 C C . ILE B 1 67 ? 7.219 0.077 10.695 1 98.69 67 ILE B C 1
ATOM 2281 O O . ILE B 1 67 ? 7.109 0.571 9.57 1 98.69 67 ILE B O 1
ATOM 2285 N N . LYS B 1 68 ? 7.016 0.743 11.773 1 97.94 68 LYS B N 1
ATOM 2286 C CA . LYS B 1 68 ? 6.832 2.191 11.742 1 97.94 68 LYS B CA 1
ATOM 2287 C C . LYS B 1 68 ? 8 2.904 12.422 1 97.94 68 LYS B C 1
ATOM 2289 O O . LYS B 1 68 ? 8.344 2.592 13.562 1 97.94 68 LYS B O 1
ATOM 2294 N N . VAL B 1 69 ? 8.617 3.785 11.68 1 96.06 69 VAL B N 1
ATOM 2295 C CA . VAL B 1 69 ? 9.703 4.617 12.188 1 96.06 69 VAL B CA 1
ATOM 2296 C C . VAL B 1 69 ? 9.219 6.055 12.359 1 96.06 69 VAL B C 1
ATOM 2298 O O . VAL B 1 69 ? 8.57 6.605 11.469 1 96.06 69 VAL B O 1
ATOM 2301 N N . GLU B 1 70 ? 9.43 6.625 13.484 1 91.88 70 GLU B N 1
ATOM 2302 C CA . GLU B 1 70 ? 9.039 8.008 13.758 1 91.88 70 GLU B CA 1
ATOM 2303 C C . GLU B 1 70 ? 10.266 8.875 14.055 1 91.88 70 GLU B C 1
ATOM 2305 O O . GLU B 1 70 ? 11.305 8.367 14.461 1 91.88 70 GLU B O 1
ATOM 2310 N N . HIS B 1 71 ? 9.969 10.109 13.695 1 86.62 71 HIS B N 1
ATOM 2311 C CA . HIS B 1 71 ? 11.008 11.102 13.961 1 86.62 71 HIS B CA 1
ATOM 2312 C C . HIS B 1 71 ? 10.617 11.992 15.141 1 86.62 71 HIS B C 1
ATOM 2314 O O . HIS B 1 71 ? 9.508 12.531 15.18 1 86.62 71 HIS B O 1
ATOM 2320 N N . TRP B 1 72 ? 11.281 11.945 16.234 1 70.38 72 TRP B N 1
ATOM 2321 C CA . TRP B 1 72 ? 10.992 12.758 17.422 1 70.38 72 TRP B CA 1
ATOM 2322 C C . TRP B 1 72 ? 12.016 13.875 17.578 1 70.38 72 TRP B C 1
ATOM 2324 O O . TRP B 1 72 ? 13.203 13.68 17.312 1 70.38 72 TRP B O 1
ATOM 2334 N N . GLY B 1 73 ? 11.516 15.125 17.547 1 56.81 73 GLY B N 1
ATOM 2335 C CA . GLY B 1 73 ? 12.344 16.281 17.859 1 56.81 73 GLY B CA 1
ATOM 2336 C C . GLY B 1 73 ? 12.75 16.328 19.312 1 56.81 73 GLY B C 1
ATOM 2337 O O . GLY B 1 73 ? 11.945 16.047 20.203 1 56.81 73 GLY B O 1
ATOM 2338 N N . ILE B 1 74 ? 13.922 15.969 19.719 1 45.69 74 ILE B N 1
ATOM 2339 C CA . ILE B 1 74 ? 14.328 16.328 21.078 1 45.69 74 ILE B CA 1
ATOM 2340 C C . ILE B 1 74 ? 14.516 17.828 21.188 1 45.69 74 ILE B C 1
ATOM 2342 O O . ILE B 1 74 ? 15.344 18.406 20.469 1 45.69 74 ILE B O 1
ATOM 2346 N N . ALA B 1 75 ? 13.422 18.578 21.797 1 46.12 75 ALA B N 1
ATOM 2347 C CA . ALA B 1 75 ? 13.531 20.016 22.078 1 46.12 75 ALA B CA 1
ATOM 2348 C C . ALA B 1 75 ? 14.977 20.422 22.312 1 46.12 75 ALA B C 1
ATOM 2350 O O . ALA B 1 75 ? 15.445 21.422 21.75 1 46.12 75 ALA B O 1
ATOM 2351 N N . ALA B 1 76 ? 15.484 19.875 23.344 1 47.59 76 ALA B N 1
ATOM 2352 C CA . ALA B 1 76 ? 16.781 20.375 23.812 1 47.59 76 ALA B CA 1
ATOM 2353 C C . ALA B 1 76 ? 17.875 20.141 22.781 1 47.59 76 ALA B C 1
ATOM 2355 O O . ALA B 1 76 ? 18.906 20.781 22.812 1 47.59 76 ALA B O 1
ATOM 2356 N N . GLN B 1 77 ? 17.672 18.984 21.984 1 46.56 77 GLN B N 1
ATOM 2357 C CA . GLN B 1 77 ? 18.719 18.766 20.984 1 46.56 77 GLN B CA 1
ATOM 2358 C C . GLN B 1 77 ? 18.172 18.875 19.578 1 46.56 77 GLN B C 1
ATOM 2360 O O . GLN B 1 77 ? 17.078 18.391 19.281 1 46.56 77 GLN B O 1
ATOM 2365 N N . ARG B 1 78 ? 18.391 19.891 18.906 1 49.34 78 ARG B N 1
ATOM 2366 C CA . ARG B 1 78 ? 18.094 20.25 17.516 1 49.34 78 ARG B CA 1
ATOM 2367 C C . ARG B 1 78 ? 18.094 19.016 16.625 1 49.34 78 ARG B C 1
ATOM 2369 O O . ARG B 1 78 ? 18.125 19.125 15.406 1 49.34 78 ARG B O 1
ATOM 2376 N N . ARG B 1 79 ? 18.391 17.719 17.188 1 53.97 79 ARG B N 1
ATOM 2377 C CA . ARG B 1 79 ? 18.547 16.625 16.234 1 53.97 79 ARG B CA 1
ATOM 2378 C C . ARG B 1 79 ? 17.375 15.656 16.312 1 53.97 79 ARG B C 1
ATOM 2380 O O . ARG B 1 79 ? 16.984 15.234 17.406 1 53.97 79 ARG B O 1
ATOM 2387 N N . GLU B 1 80 ? 16.516 15.555 15.289 1 64.62 80 GLU B N 1
ATOM 2388 C CA . GLU B 1 80 ? 15.469 14.539 15.234 1 64.62 80 GLU B CA 1
ATOM 2389 C C . GLU B 1 80 ? 16.062 13.141 15.102 1 64.62 80 GLU B C 1
ATOM 2391 O O . GLU B 1 80 ? 17.031 12.93 14.375 1 64.62 80 GLU B O 1
ATOM 2396 N N . ARG B 1 81 ? 15.844 12.328 16.203 1 80.25 81 ARG B N 1
ATOM 2397 C CA . ARG B 1 81 ? 16.281 10.938 16.109 1 80.25 81 ARG B CA 1
ATOM 2398 C C . ARG B 1 81 ? 15.141 10.039 15.633 1 80.25 81 ARG B C 1
ATOM 2400 O O . ARG B 1 81 ? 13.992 10.195 16.062 1 80.25 81 ARG B O 1
ATOM 2407 N N . ALA B 1 82 ? 15.43 9.266 14.656 1 87.25 82 ALA B N 1
ATOM 2408 C CA . ALA B 1 82 ? 14.492 8.273 14.148 1 87.25 82 AL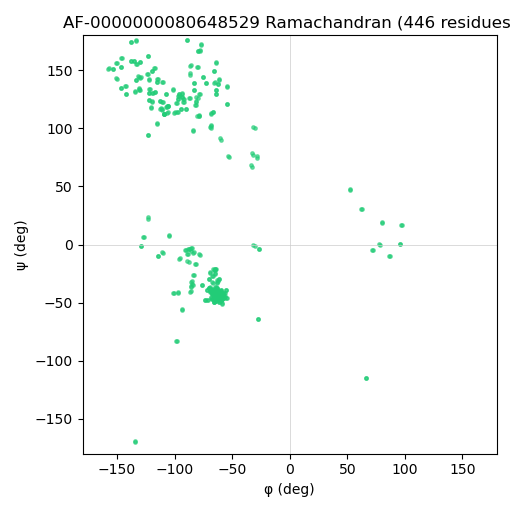A B CA 1
ATOM 2409 C C . ALA B 1 82 ? 14.477 7.027 15.031 1 87.25 82 ALA B C 1
ATOM 2411 O O . ALA B 1 82 ? 15.539 6.52 15.414 1 87.25 82 ALA B O 1
ATOM 2412 N N . SER B 1 83 ? 13.242 6.656 15.477 1 90.38 83 SER B N 1
ATOM 2413 C CA . SER B 1 83 ? 13.102 5.441 16.266 1 90.38 83 SER B CA 1
ATOM 2414 C C . SER B 1 83 ? 11.906 4.613 15.789 1 90.38 83 SER B C 1
ATOM 2416 O O . SER B 1 83 ? 10.961 5.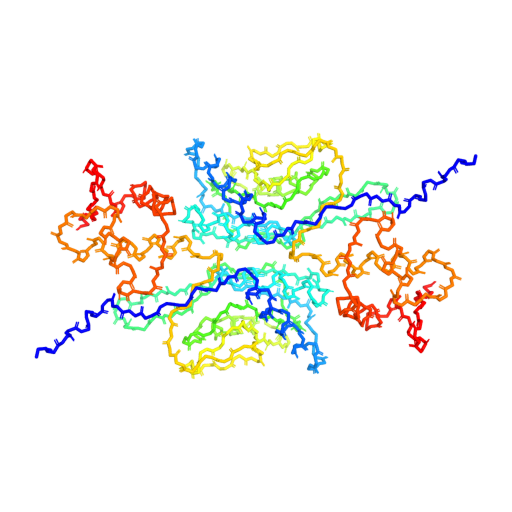152 15.219 1 90.38 83 SER B O 1
ATOM 2418 N N . VAL B 1 84 ? 12 3.316 16.125 1 94.38 84 VAL B N 1
ATOM 2419 C CA . VAL B 1 84 ? 10.938 2.4 15.719 1 94.38 84 VAL B CA 1
ATOM 2420 C C . VAL B 1 84 ? 9.773 2.506 16.703 1 94.38 84 VAL B C 1
ATOM 2422 O O . VAL B 1 84 ? 9.938 2.307 17.906 1 94.38 84 VAL B O 1
ATOM 2425 N N . ARG B 1 85 ? 8.609 2.807 16.203 1 93.31 85 ARG B N 1
ATOM 2426 C CA . ARG B 1 85 ? 7.379 2.92 16.984 1 93.31 85 ARG B CA 1
ATOM 2427 C C . ARG B 1 85 ? 6.609 1.603 16.984 1 93.31 85 ARG B C 1
ATOM 2429 O O . ARG B 1 85 ? 6.219 1.105 18.047 1 93.31 85 ARG B O 1
ATOM 2436 N N . PHE B 1 86 ? 6.277 1.075 15.836 1 96.19 86 PHE B N 1
ATOM 2437 C CA . PHE B 1 86 ? 5.703 -0.257 15.688 1 96.19 86 PHE B CA 1
ATOM 2438 C C . PHE B 1 86 ? 6.77 -1.263 15.266 1 96.19 86 PHE B C 1
ATOM 2440 O O . PHE B 1 86 ? 7.336 -1.154 14.18 1 96.19 86 PHE B O 1
ATOM 2447 N N . PRO B 1 87 ? 7.117 -2.23 16.078 1 96.75 87 PRO B N 1
ATOM 2448 C CA . PRO B 1 87 ? 8.211 -3.166 15.805 1 96.75 87 PRO B CA 1
ATOM 2449 C C . PRO B 1 87 ? 7.82 -4.242 14.797 1 96.75 87 PRO B C 1
ATOM 2451 O O . PRO B 1 87 ? 6.664 -4.305 14.367 1 96.75 87 PRO B O 1
ATOM 2454 N N . LEU B 1 88 ? 8.789 -4.988 14.406 1 97.25 88 LEU B N 1
ATOM 2455 C CA . LEU B 1 88 ? 8.609 -6.113 13.492 1 97.25 88 LEU B CA 1
ATOM 2456 C C . LEU B 1 88 ? 7.707 -7.176 14.109 1 97.25 88 LEU B C 1
ATOM 2458 O O . LEU B 1 88 ? 7.859 -7.527 15.281 1 97.25 88 LEU B O 1
ATOM 2462 N N . ALA B 1 89 ? 6.82 -7.727 13.328 1 95 89 ALA B N 1
ATOM 2463 C CA . ALA B 1 89 ? 5.801 -8.648 13.812 1 95 89 ALA B CA 1
ATOM 2464 C C . ALA B 1 89 ? 6.309 -10.094 13.789 1 95 89 ALA B C 1
ATOM 2466 O O . ALA B 1 89 ? 5.625 -11.008 14.258 1 95 89 ALA B O 1
ATOM 2467 N N . THR B 1 90 ? 7.414 -10.328 13.234 1 94.44 90 THR B N 1
ATOM 2468 C CA . THR B 1 90 ? 7.957 -11.672 13.078 1 94.44 90 THR B CA 1
ATOM 2469 C C . THR B 1 90 ? 9.453 -11.695 13.383 1 94.44 90 THR B C 1
ATOM 2471 O O . THR B 1 90 ? 10.055 -10.648 13.641 1 94.44 90 THR B O 1
ATOM 2474 N N . ALA B 1 91 ? 10 -12.914 13.383 1 93.81 91 ALA B N 1
ATOM 2475 C CA . ALA B 1 91 ? 11.43 -13.062 13.625 1 93.81 91 ALA B CA 1
ATOM 2476 C C . ALA B 1 91 ? 12.242 -12.648 12.398 1 93.81 91 ALA B C 1
ATOM 2478 O O . ALA B 1 91 ? 11.797 -12.852 11.258 1 93.81 91 ALA B O 1
ATOM 2479 N N . ALA B 1 92 ? 13.336 -12.078 12.695 1 95.38 92 ALA B N 1
ATOM 2480 C CA . ALA B 1 92 ? 14.227 -11.656 11.617 1 95.38 92 ALA B CA 1
ATOM 2481 C C . ALA B 1 92 ? 15.531 -12.445 11.648 1 95.38 92 ALA B C 1
ATOM 2483 O O . ALA B 1 92 ? 16.359 -12.305 10.75 1 95.38 92 ALA B O 1
ATOM 2484 N N . SER B 1 93 ? 15.789 -13.188 12.641 1 97.25 93 SER B N 1
ATOM 2485 C CA . SER B 1 93 ? 17.078 -13.852 12.844 1 97.25 93 SER B CA 1
ATOM 2486 C C . SER B 1 93 ? 17.469 -14.68 11.633 1 97.25 93 SER B C 1
ATOM 2488 O O . SER B 1 93 ? 16.734 -15.57 11.219 1 97.25 93 SER B O 1
ATOM 2490 N N . GLY B 1 94 ? 18.594 -14.352 11.07 1 98.19 94 GLY B N 1
ATOM 2491 C CA . GLY B 1 94 ? 19.188 -15.117 9.977 1 98.19 94 GLY B CA 1
ATOM 2492 C C . GLY B 1 94 ? 18.516 -14.844 8.641 1 98.19 94 GLY B C 1
ATOM 2493 O O . GLY B 1 94 ? 18.891 -15.43 7.621 1 98.19 94 GLY B O 1
ATOM 2494 N N . GLN B 1 95 ? 17.562 -14.016 8.594 1 98.31 95 GLN B N 1
ATOM 2495 C CA . GLN B 1 95 ? 16.781 -13.789 7.375 1 98.31 95 GLN B CA 1
ATOM 2496 C C . GLN B 1 95 ? 17.453 -12.727 6.496 1 98.31 95 GLN B C 1
ATOM 2498 O O . GLN B 1 95 ? 18.125 -11.836 6.996 1 98.31 95 GLN B O 1
ATOM 2503 N N . ARG B 1 96 ? 17.312 -12.875 5.195 1 98.75 96 ARG B N 1
ATOM 2504 C CA . ARG B 1 96 ? 17.547 -11.789 4.246 1 98.75 96 ARG B CA 1
ATOM 2505 C C . ARG B 1 96 ? 16.344 -10.859 4.176 1 98.75 96 ARG B C 1
ATOM 2507 O O . ARG B 1 96 ? 15.281 -11.242 3.664 1 98.75 96 ARG B O 1
ATOM 2514 N N . VAL B 1 97 ? 16.516 -9.625 4.691 1 98.88 97 VAL B N 1
ATOM 2515 C CA . VAL B 1 97 ? 15.391 -8.703 4.824 1 98.88 97 VAL B CA 1
ATOM 2516 C C . VAL B 1 97 ? 15.539 -7.559 3.828 1 98.88 97 VAL B C 1
ATOM 2518 O O . VAL B 1 97 ? 16.594 -6.914 3.76 1 98.88 97 VAL B O 1
ATOM 2521 N N . LEU B 1 98 ? 14.555 -7.395 2.984 1 98.94 98 LEU B N 1
ATOM 2522 C CA . LEU B 1 98 ? 14.469 -6.219 2.127 1 98.94 98 LEU B CA 1
ATOM 2523 C C . LEU B 1 98 ? 13.594 -5.145 2.764 1 98.94 98 LEU B C 1
ATOM 2525 O O . LEU B 1 98 ? 12.406 -5.363 2.996 1 98.94 98 LEU B O 1
ATOM 2529 N N . VAL B 1 99 ? 14.164 -4.027 3.059 1 98.94 99 VAL B N 1
ATOM 2530 C CA . VAL B 1 99 ? 13.438 -2.877 3.584 1 98.94 99 VAL B CA 1
ATOM 2531 C C . VAL B 1 99 ? 13.031 -1.951 2.438 1 98.94 99 VAL B C 1
ATOM 2533 O O . VAL B 1 99 ? 13.883 -1.535 1.643 1 98.94 99 VAL B O 1
ATOM 2536 N N . VAL B 1 100 ? 11.758 -1.609 2.344 1 98.94 100 VAL B N 1
ATOM 2537 C CA . VAL B 1 100 ? 11.273 -0.823 1.214 1 98.94 100 VAL B CA 1
ATOM 2538 C C . VAL B 1 100 ? 10.625 0.464 1.72 1 98.94 100 VAL B C 1
ATOM 2540 O O . VAL B 1 100 ? 9.812 0.435 2.648 1 98.94 100 VAL B O 1
ATOM 2543 N N . ASP B 1 101 ? 10.969 1.594 1.201 1 98.81 101 ASP B N 1
ATOM 2544 C CA . ASP B 1 101 ? 10.367 2.904 1.428 1 98.81 101 ASP B CA 1
ATOM 2545 C C . ASP B 1 101 ? 10.141 3.639 0.11 1 98.81 101 ASP B C 1
ATOM 2547 O O . ASP B 1 101 ? 10.477 3.127 -0.959 1 98.81 101 ASP B O 1
ATOM 2551 N N . ASP B 1 102 ? 9.5 4.809 0.177 1 98.69 102 ASP B N 1
ATOM 2552 C CA . ASP B 1 102 ? 9.219 5.527 -1.063 1 98.69 102 ASP B CA 1
ATOM 2553 C C . ASP B 1 102 ? 10.406 6.398 -1.478 1 98.69 102 ASP B C 1
ATOM 2555 O O . ASP B 1 102 ? 10.727 6.492 -2.664 1 98.69 102 ASP B O 1
ATOM 2559 N N . VAL B 1 103 ? 11.047 7.055 -0.477 1 98.38 103 VAL B N 1
ATOM 2560 C CA . VAL B 1 103 ? 12.102 7.992 -0.843 1 98.38 103 VAL B CA 1
ATOM 2561 C C . VAL B 1 103 ? 13.141 8.062 0.274 1 98.38 103 VAL B C 1
ATOM 2563 O O . VAL B 1 103 ? 12.812 7.879 1.449 1 98.38 103 VAL B O 1
ATOM 2566 N N . THR B 1 104 ? 14.367 8.188 -0.106 1 97.31 104 THR B N 1
ATOM 2567 C CA . THR B 1 104 ? 15.406 8.555 0.842 1 97.31 104 THR B CA 1
ATOM 2568 C C . THR B 1 104 ? 15.695 10.055 0.769 1 97.31 104 THR B C 1
ATOM 2570 O O . THR B 1 104 ? 16.156 10.555 -0.262 1 97.31 104 THR B O 1
ATOM 2573 N N . ASP B 1 105 ? 15.391 10.727 1.814 1 94.75 105 ASP B N 1
ATOM 2574 C CA . ASP B 1 105 ? 15.688 12.148 1.919 1 94.75 105 ASP B CA 1
ATOM 2575 C C . ASP B 1 105 ? 16.969 12.391 2.707 1 94.75 105 ASP B C 1
ATOM 2577 O O . ASP B 1 105 ? 18.062 12.344 2.145 1 94.75 105 ASP B O 1
ATOM 2581 N N . THR B 1 106 ? 16.891 12.406 4.078 1 92.62 106 THR B N 1
ATOM 2582 C CA . THR B 1 106 ? 18.094 12.523 4.887 1 92.62 106 THR B CA 1
ATOM 2583 C C . THR B 1 106 ? 18.766 11.164 5.074 1 92.62 106 THR B C 1
ATOM 2585 O O . THR B 1 106 ? 19.953 11.078 5.355 1 92.62 106 THR B O 1
ATOM 2588 N N . GLY B 1 107 ? 18 10.141 5 1 95.19 107 GLY B N 1
ATOM 2589 C CA . GLY B 1 107 ? 18.5 8.789 5.188 1 95.19 107 GLY B CA 1
ATOM 2590 C C . GLY B 1 107 ? 18.312 8.281 6.605 1 95.19 107 GLY B C 1
ATOM 2591 O O . GLY B 1 107 ? 18.578 7.109 6.887 1 95.19 107 GLY B O 1
ATOM 2592 N N . GLU B 1 108 ? 17.75 9.031 7.469 1 94.62 108 GLU B N 1
ATOM 2593 C CA . GLU B 1 108 ? 17.641 8.695 8.883 1 94.62 108 GLU B CA 1
ATOM 2594 C C . GLU B 1 108 ? 16.688 7.527 9.102 1 94.62 108 GLU B C 1
ATOM 2596 O O . GLU B 1 108 ? 16.922 6.668 9.953 1 94.62 108 GLU B O 1
ATOM 2601 N N . THR B 1 109 ? 15.586 7.52 8.367 1 96.69 109 THR B N 1
ATOM 2602 C CA . THR B 1 109 ? 14.609 6.445 8.5 1 96.69 109 THR B CA 1
ATOM 2603 C C . THR B 1 109 ? 15.242 5.098 8.156 1 96.69 109 THR B C 1
ATOM 2605 O O . THR B 1 109 ? 15.141 4.145 8.922 1 96.69 109 THR B O 1
ATOM 2608 N N . LEU B 1 110 ? 15.984 5 7.051 1 97.38 110 LEU B N 1
ATOM 2609 C CA . LEU B 1 110 ? 16.594 3.744 6.629 1 97.38 110 LEU B CA 1
ATOM 2610 C C . LEU B 1 110 ? 17.672 3.305 7.613 1 97.38 110 LEU B C 1
ATOM 2612 O O . LEU B 1 110 ? 17.812 2.113 7.906 1 97.38 110 LEU B O 1
ATOM 2616 N N . ALA B 1 111 ? 18.406 4.289 8.078 1 96.62 111 ALA B N 1
ATOM 2617 C CA . ALA B 1 111 ? 19.453 3.971 9.055 1 96.62 111 ALA B CA 1
ATOM 2618 C C . ALA B 1 111 ? 18.859 3.357 10.32 1 96.62 111 ALA B C 1
ATOM 2620 O O . ALA B 1 111 ? 19.344 2.34 10.812 1 96.62 111 ALA B O 1
ATOM 2621 N N . ALA B 1 112 ? 17.797 4.004 10.844 1 96.88 112 ALA B N 1
ATOM 2622 C CA . ALA B 1 112 ? 17.141 3.512 12.047 1 96.88 112 ALA B CA 1
ATOM 2623 C C . ALA B 1 112 ? 16.547 2.121 11.812 1 96.88 112 ALA B C 1
ATOM 2625 O O . ALA B 1 112 ? 16.688 1.236 12.664 1 96.88 112 ALA B O 1
ATOM 2626 N N . ALA B 1 113 ? 15.938 1.903 10.695 1 98.06 113 ALA B N 1
ATOM 2627 C CA . ALA B 1 113 ? 15.312 0.624 10.375 1 98.06 113 ALA B CA 1
ATOM 2628 C C . ALA B 1 113 ? 16.359 -0.483 10.25 1 98.06 113 ALA B C 1
ATOM 2630 O O . ALA B 1 113 ? 16.188 -1.57 10.805 1 98.06 113 ALA B O 1
ATOM 2631 N N . THR B 1 114 ? 17.406 -0.178 9.469 1 98 114 THR B N 1
ATOM 2632 C CA . THR B 1 114 ? 18.469 -1.161 9.258 1 98 114 THR B CA 1
ATOM 2633 C C . THR B 1 114 ? 19.125 -1.54 10.578 1 98 114 THR B C 1
ATOM 2635 O O . THR B 1 114 ? 19.344 -2.723 10.852 1 98 114 THR B O 1
ATOM 2638 N N . GLY B 1 115 ? 19.438 -0.494 11.359 1 97.75 115 GLY B N 1
ATOM 2639 C CA . GLY B 1 115 ? 20.016 -0.764 12.672 1 97.75 115 GLY B CA 1
ATOM 2640 C C . GLY B 1 115 ? 19.109 -1.619 13.547 1 97.75 115 GLY B C 1
ATOM 2641 O O . GLY B 1 115 ? 19.578 -2.566 14.18 1 97.75 115 GLY B O 1
ATOM 2642 N N . TYR B 1 116 ? 17.844 -1.299 13.57 1 98.12 116 TYR B N 1
ATOM 2643 C CA . TYR B 1 116 ? 16.859 -2.033 14.344 1 98.12 116 TYR B CA 1
ATOM 2644 C C . TYR B 1 116 ? 16.797 -3.49 13.906 1 98.12 116 TYR B C 1
ATOM 2646 O O . TYR B 1 116 ? 16.844 -4.398 14.742 1 98.12 116 TYR B O 1
ATOM 2654 N N . LEU B 1 117 ? 16.75 -3.781 12.609 1 98.56 117 LEU B N 1
ATOM 2655 C CA . LEU B 1 117 ? 16.625 -5.137 12.086 1 98.56 117 LEU B CA 1
ATOM 2656 C C . LEU B 1 117 ? 17.875 -5.953 12.359 1 98.56 117 LEU B C 1
ATOM 2658 O O . LEU B 1 117 ? 17.797 -7.145 12.664 1 98.56 117 LEU B O 1
ATOM 2662 N N . LYS B 1 118 ? 19.016 -5.289 12.234 1 98.25 118 LYS B N 1
ATOM 2663 C CA . LYS B 1 118 ? 20.266 -5.961 12.57 1 98.25 118 LYS B CA 1
ATOM 2664 C C . LYS B 1 118 ? 20.312 -6.344 14.047 1 98.25 118 LYS B C 1
ATOM 2666 O O . LYS B 1 118 ? 20.812 -7.414 14.406 1 98.25 118 LYS B O 1
ATOM 2671 N N . SER B 1 119 ? 19.797 -5.465 14.867 1 98 119 SER B N 1
ATOM 2672 C CA . SER B 1 119 ? 19.766 -5.746 16.297 1 98 119 SER B CA 1
ATOM 2673 C C . SER B 1 119 ? 18.859 -6.941 16.609 1 98 119 SER B C 1
ATOM 2675 O O . SER B 1 119 ? 19.016 -7.582 17.656 1 98 119 SER B O 1
ATOM 2677 N N . LEU B 1 120 ? 17.953 -7.27 15.75 1 97.81 120 LEU B N 1
ATOM 2678 C CA . LEU B 1 120 ? 17.078 -8.422 15.906 1 97.81 120 LEU B CA 1
ATOM 2679 C C . LEU B 1 120 ? 17.734 -9.688 15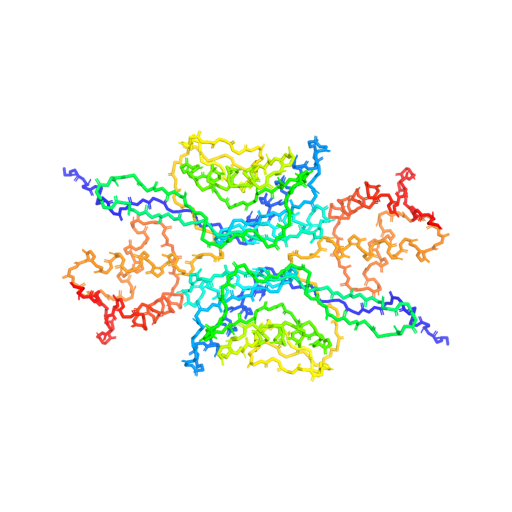.359 1 97.81 120 LEU B C 1
ATOM 2681 O O . LEU B 1 120 ? 17.125 -10.758 15.391 1 97.81 120 LEU B O 1
ATOM 2685 N N . GLY B 1 121 ? 18.922 -9.586 14.758 1 98.12 121 GLY B N 1
ATOM 2686 C CA . GLY B 1 121 ? 19.672 -10.742 14.297 1 98.12 121 GLY B CA 1
ATOM 2687 C C . GLY B 1 121 ? 19.469 -11.031 12.82 1 98.12 121 GLY B C 1
ATOM 2688 O O . GLY B 1 121 ? 19.734 -12.148 12.359 1 98.12 121 GLY B O 1
ATOM 2689 N N . ALA B 1 122 ? 18.969 -10.086 12.055 1 98.31 122 ALA B N 1
ATOM 2690 C CA . ALA B 1 122 ? 18.828 -10.289 10.609 1 98.31 122 ALA B CA 1
ATOM 2691 C C . ALA B 1 122 ? 20.141 -10.695 9.977 1 98.31 122 ALA B C 1
ATOM 2693 O O . ALA B 1 122 ? 21.203 -10.148 10.312 1 98.31 122 ALA B O 1
ATOM 2694 N N . GLY B 1 123 ? 20.125 -11.695 9.086 1 98 123 GLY B N 1
ATOM 2695 C CA . GLY B 1 123 ? 21.328 -12.133 8.398 1 98 123 GLY B CA 1
ATOM 2696 C C . GLY B 1 123 ? 21.875 -11.102 7.438 1 98 123 GLY B C 1
ATOM 2697 O O . GLY B 1 123 ? 23.094 -10.867 7.383 1 98 123 GLY B O 1
ATOM 2698 N N . GLU B 1 124 ? 21.062 -10.539 6.652 1 98.56 124 GLU B N 1
ATOM 2699 C CA . GLU B 1 124 ? 21.375 -9.477 5.703 1 98.56 124 GLU B CA 1
ATOM 2700 C C . GLU B 1 124 ? 20.203 -8.523 5.543 1 98.56 124 GLU B C 1
ATOM 2702 O O . GLU B 1 124 ? 19.047 -8.953 5.5 1 98.56 124 GLU B O 1
ATOM 2707 N N . VAL B 1 125 ? 20.531 -7.27 5.57 1 98.81 125 VAL B N 1
ATOM 2708 C CA . VAL B 1 125 ? 19.516 -6.254 5.348 1 98.81 125 VAL B CA 1
ATOM 2709 C C . VAL B 1 125 ? 19.875 -5.41 4.125 1 98.81 125 VAL B C 1
ATOM 2711 O O . VAL B 1 125 ? 20.984 -4.871 4.043 1 98.81 125 VAL B O 1
ATOM 2714 N N . ARG B 1 126 ? 19 -5.363 3.162 1 98.88 126 ARG B N 1
ATOM 2715 C CA . ARG B 1 126 ? 19.141 -4.449 2.033 1 98.88 126 ARG B CA 1
ATOM 2716 C C . ARG B 1 126 ? 17.953 -3.484 1.956 1 98.88 126 ARG B C 1
ATOM 2718 O O . ARG B 1 126 ? 16.844 -3.816 2.377 1 98.88 126 ARG B O 1
ATOM 2725 N N . THR B 1 127 ? 18.25 -2.312 1.451 1 98.88 127 THR B N 1
ATOM 2726 C CA . THR B 1 127 ? 17.266 -1.248 1.403 1 98.88 127 THR B CA 1
ATOM 2727 C C . THR B 1 127 ? 16.922 -0.896 -0.041 1 98.88 127 THR B C 1
ATOM 2729 O O . THR B 1 127 ? 17.781 -0.918 -0.916 1 98.88 127 THR B O 1
ATOM 2732 N N . ALA B 1 128 ? 15.641 -0.651 -0.306 1 98.94 128 ALA B N 1
ATOM 2733 C CA . ALA B 1 128 ? 15.141 -0.281 -1.627 1 98.94 128 ALA B CA 1
ATOM 2734 C C . ALA B 1 128 ? 14.172 0.891 -1.535 1 98.94 128 ALA B C 1
ATOM 2736 O O . ALA B 1 128 ? 13.266 0.89 -0.699 1 98.94 128 ALA B O 1
ATOM 2737 N N . VAL B 1 129 ? 14.359 1.907 -2.391 1 98.94 129 VAL B N 1
ATOM 2738 C CA . VAL B 1 129 ? 13.438 3.043 -2.453 1 98.94 129 VAL B CA 1
ATOM 2739 C C . VAL B 1 129 ? 13.094 3.35 -3.908 1 98.94 129 VAL B C 1
ATOM 2741 O O . VAL B 1 129 ? 13.836 2.979 -4.82 1 98.94 129 VAL B O 1
ATOM 2744 N N . LEU B 1 130 ? 11.93 3.979 -4.137 1 98.94 130 LEU B N 1
ATOM 2745 C CA . LEU B 1 130 ? 11.586 4.418 -5.484 1 98.94 130 LEU B CA 1
ATOM 2746 C C . LEU B 1 130 ? 12.539 5.512 -5.961 1 98.94 130 LEU B C 1
ATOM 2748 O O . LEU B 1 130 ? 13.109 5.418 -7.051 1 98.94 130 LEU B O 1
ATOM 2752 N N . GLN B 1 131 ? 12.695 6.496 -5.09 1 98.81 131 GLN B N 1
ATOM 2753 C CA . GLN B 1 131 ? 13.516 7.645 -5.461 1 98.81 131 GLN B CA 1
ATOM 2754 C C . GLN B 1 131 ? 14.531 7.973 -4.371 1 98.81 131 GLN B C 1
ATOM 2756 O O . GLN B 1 131 ? 14.203 7.969 -3.186 1 98.81 131 GLN B O 1
ATOM 2761 N N . HIS B 1 132 ? 15.75 8.18 -4.789 1 98.56 132 HIS B N 1
ATOM 2762 C CA . HIS B 1 132 ? 16.875 8.5 -3.912 1 98.56 132 HIS B CA 1
ATOM 2763 C C . HIS B 1 132 ? 17.344 9.938 -4.117 1 98.56 132 HIS B C 1
ATOM 2765 O O . HIS B 1 132 ? 17.766 10.297 -5.215 1 98.56 132 HIS B O 1
ATOM 2771 N N . LYS B 1 133 ? 17.203 10.75 -3.059 1 97.38 133 LYS B N 1
ATOM 2772 C CA . LYS B 1 133 ? 17.766 12.094 -3.154 1 97.38 133 LYS B CA 1
ATOM 2773 C C . LYS B 1 133 ? 19.281 12.078 -2.951 1 97.38 133 LYS B C 1
ATOM 2775 O O . LYS B 1 133 ? 19.766 11.602 -1.923 1 97.38 133 LYS B O 1
ATOM 2780 N N . ALA B 1 134 ? 20 12.672 -3.803 1 96.19 134 ALA B N 1
ATOM 2781 C CA . ALA B 1 134 ? 21.453 12.641 -3.807 1 96.19 134 ALA B CA 1
ATOM 2782 C C . ALA B 1 134 ? 22.016 13.32 -2.562 1 96.19 134 ALA B C 1
ATOM 2784 O O . ALA B 1 134 ? 23.156 13.031 -2.148 1 96.19 134 ALA B O 1
ATOM 2785 N N . SER B 1 135 ? 21.234 14.133 -1.975 1 95.06 135 SER B N 1
ATOM 2786 C CA . SER B 1 135 ? 21.688 14.875 -0.797 1 95.06 135 SER B CA 1
ATOM 2787 C C . SER B 1 135 ? 21.641 14 0.451 1 95.06 135 SER B C 1
ATOM 2789 O O . SER B 1 135 ? 22.156 14.391 1.502 1 95.06 135 SER B O 1
ATOM 2791 N N . SER B 1 136 ? 21.078 12.82 0.34 1 94.69 136 SER B N 1
ATOM 2792 C CA . SER B 1 136 ? 20.969 11.93 1.492 1 94.69 136 SER B CA 1
ATOM 2793 C C . SER B 1 136 ? 22.344 11.469 1.969 1 94.69 136 SER B C 1
ATOM 2795 O O . SER B 1 136 ? 23.25 11.273 1.161 1 94.69 136 SER B O 1
ATOM 2797 N N . THR B 1 137 ? 22.453 11.219 3.297 1 94.12 137 THR B N 1
ATOM 2798 C CA . THR B 1 137 ? 23.703 10.734 3.869 1 94.12 137 THR B CA 1
ATOM 2799 C C . THR B 1 137 ? 23.844 9.227 3.682 1 94.12 137 THR B C 1
ATOM 2801 O O . THR B 1 137 ? 24.922 8.664 3.846 1 94.12 137 THR B O 1
ATOM 2804 N N . ILE B 1 138 ? 22.781 8.648 3.402 1 95.31 138 ILE B N 1
ATOM 2805 C CA . ILE B 1 138 ? 22.75 7.199 3.201 1 95.31 138 ILE B CA 1
ATOM 2806 C C . ILE B 1 138 ? 22.281 6.887 1.783 1 95.31 138 ILE B C 1
ATOM 2808 O O . ILE B 1 138 ? 21.312 7.477 1.298 1 95.31 138 ILE B O 1
ATOM 2812 N N . GLU B 1 139 ? 23 6.066 1.123 1 97.5 139 GLU B N 1
ATOM 2813 C CA . GLU B 1 139 ? 22.562 5.57 -0.177 1 97.5 139 GLU B CA 1
ATOM 2814 C C . GLU B 1 139 ? 21.922 4.191 -0.051 1 97.5 139 GLU B C 1
ATOM 2816 O O . GLU B 1 139 ? 22.547 3.25 0.441 1 97.5 139 GLU B O 1
ATOM 2821 N N . PRO B 1 140 ? 20.703 4.047 -0.464 1 98.75 140 PRO B N 1
ATOM 2822 C CA . PRO B 1 140 ? 20.078 2.727 -0.421 1 98.75 140 PRO B CA 1
ATOM 2823 C C . PRO B 1 140 ? 20.766 1.713 -1.333 1 98.75 140 PRO B C 1
ATOM 2825 O O . PRO B 1 140 ? 21.438 2.098 -2.287 1 98.75 140 PRO B O 1
ATOM 2828 N N . ASP B 1 141 ? 20.594 0.416 -1.014 1 98.81 141 ASP B N 1
ATOM 2829 C CA . ASP B 1 141 ? 21.156 -0.636 -1.856 1 98.81 141 ASP B CA 1
ATOM 2830 C C . ASP B 1 141 ? 20.531 -0.612 -3.25 1 98.81 141 ASP B C 1
ATOM 2832 O O . ASP B 1 141 ? 21.219 -0.896 -4.242 1 98.81 141 ASP B O 1
ATOM 2836 N N . TYR B 1 142 ? 19.234 -0.325 -3.338 1 98.94 142 TYR B N 1
ATOM 2837 C CA . TYR B 1 142 ? 18.516 -0.266 -4.605 1 98.94 142 TYR B CA 1
ATOM 2838 C C . TYR B 1 142 ? 17.656 0.988 -4.688 1 98.94 142 TYR B C 1
ATOM 2840 O O . TYR B 1 142 ? 17.047 1.397 -3.693 1 98.94 142 TYR B O 1
ATOM 2848 N N . TYR B 1 143 ? 17.578 1.599 -5.848 1 98.94 143 TYR B N 1
ATOM 2849 C CA . TYR B 1 143 ? 16.625 2.668 -6.133 1 98.94 143 TYR B CA 1
ATOM 2850 C C . TYR B 1 143 ? 16.297 2.729 -7.621 1 98.94 143 TYR B C 1
ATOM 2852 O O . TYR B 1 143 ? 17.125 2.355 -8.461 1 98.94 143 TYR B O 1
ATOM 2860 N N . ALA B 1 144 ? 15.141 3.172 -7.906 1 98.88 144 ALA B N 1
ATOM 2861 C CA . ALA B 1 144 ? 14.703 3.236 -9.297 1 98.88 144 ALA B CA 1
ATOM 2862 C C . ALA B 1 144 ? 15.164 4.527 -9.961 1 98.88 144 ALA B C 1
ATOM 2864 O O . ALA B 1 144 ? 15.453 4.551 -11.156 1 98.88 144 ALA B O 1
ATOM 2865 N N . GLU B 1 145 ? 15.18 5.652 -9.195 1 98.69 145 GLU B N 1
ATOM 2866 C CA . GLU B 1 145 ? 15.516 6.953 -9.758 1 98.69 145 GLU B CA 1
ATOM 2867 C C . GLU B 1 145 ? 16.328 7.785 -8.773 1 98.69 145 GLU B C 1
ATOM 2869 O O . GLU B 1 145 ? 16.016 7.832 -7.582 1 98.69 145 GLU B O 1
ATOM 2874 N N . ARG B 1 146 ? 17.328 8.406 -9.273 1 98.19 146 ARG B N 1
ATOM 2875 C CA . ARG B 1 146 ? 18.125 9.352 -8.484 1 98.19 146 ARG B CA 1
ATOM 2876 C C . ARG B 1 146 ? 17.641 10.781 -8.719 1 98.19 146 ARG B C 1
ATOM 2878 O O . ARG B 1 146 ? 17.422 11.188 -9.859 1 98.19 146 ARG B O 1
ATOM 2885 N N . ILE B 1 147 ? 17.406 11.461 -7.594 1 97.12 147 ILE B N 1
ATOM 2886 C CA . ILE B 1 147 ? 16.969 12.852 -7.648 1 97.12 147 ILE B CA 1
ATOM 2887 C C . ILE B 1 147 ? 18.141 13.766 -7.25 1 97.12 147 ILE B C 1
ATOM 2889 O O . ILE B 1 147 ? 18.547 13.789 -6.086 1 97.12 147 ILE B O 1
ATOM 2893 N N . ASP B 1 148 ? 18.578 14.648 -8.125 1 95.81 148 ASP B N 1
ATOM 2894 C CA . ASP B 1 148 ? 19.734 15.492 -7.863 1 95.81 148 ASP B CA 1
ATOM 2895 C C . ASP B 1 148 ? 19.312 16.875 -7.352 1 95.81 148 ASP B C 1
ATOM 2897 O O . ASP B 1 148 ? 19.938 17.422 -6.453 1 95.81 148 ASP B O 1
ATOM 2901 N N . LEU B 1 149 ? 18.266 17.406 -7.957 1 89.62 149 LEU B N 1
ATOM 2902 C CA . LEU B 1 149 ? 17.734 18.688 -7.492 1 89.62 149 LEU B CA 1
ATOM 2903 C C . LEU B 1 149 ? 16.641 18.469 -6.461 1 89.62 149 LEU B C 1
ATOM 2905 O O . LEU B 1 149 ? 15.641 17.797 -6.734 1 89.62 149 LEU B O 1
ATOM 2909 N N . TRP B 1 150 ? 16.938 19.078 -5.34 1 86.5 150 TRP B N 1
ATOM 2910 C CA . TRP B 1 150 ? 16.016 18.797 -4.242 1 86.5 150 TRP B CA 1
ATOM 2911 C C . TRP B 1 150 ? 14.617 19.328 -4.555 1 86.5 150 TRP B C 1
ATOM 2913 O O . TRP B 1 150 ? 14.461 20.469 -5.004 1 86.5 150 TRP B O 1
ATOM 2923 N N . ARG B 1 151 ? 13.656 18.547 -4.344 1 92.56 151 ARG B N 1
ATOM 2924 C CA . ARG B 1 151 ? 12.227 18.828 -4.406 1 92.56 151 ARG B CA 1
ATOM 2925 C C . ARG B 1 151 ? 11.461 18.016 -3.373 1 92.56 151 ARG B C 1
ATOM 2927 O O . ARG B 1 151 ? 11.898 16.938 -2.975 1 92.56 151 ARG B O 1
ATOM 2934 N N . TRP B 1 152 ? 10.391 18.594 -3.016 1 94.62 152 TRP B N 1
ATOM 2935 C CA . TRP B 1 152 ? 9.484 17.812 -2.186 1 94.62 152 TRP B CA 1
ATOM 2936 C C . TRP B 1 152 ? 8.625 16.891 -3.039 1 94.62 152 TRP B C 1
ATOM 2938 O O . TRP B 1 152 ? 7.898 17.344 -3.926 1 94.62 152 TRP B O 1
ATOM 2948 N N . ILE B 1 153 ? 8.75 15.641 -2.777 1 97.12 153 ILE B N 1
ATOM 2949 C CA . ILE B 1 153 ? 8.016 14.68 -3.59 1 97.12 153 ILE B CA 1
ATOM 2950 C C . ILE B 1 153 ? 6.711 14.305 -2.889 1 97.12 153 ILE B C 1
ATOM 2952 O O . ILE B 1 153 ? 6.715 13.93 -1.714 1 97.12 153 ILE B O 1
ATOM 2956 N N . ILE B 1 154 ? 5.629 14.422 -3.596 1 97.56 154 ILE B N 1
ATOM 2957 C CA . ILE B 1 154 ? 4.316 14.016 -3.104 1 97.56 154 ILE B CA 1
ATOM 2958 C C . ILE B 1 154 ? 3.85 12.766 -3.844 1 97.56 154 ILE B C 1
ATOM 2960 O O . ILE B 1 154 ? 3.576 12.812 -5.043 1 97.56 154 ILE B O 1
ATOM 2964 N N . TYR B 1 155 ? 3.795 11.703 -3.086 1 98.5 155 TYR B N 1
ATOM 2965 C CA . TYR B 1 155 ? 3.311 10.461 -3.674 1 98.5 155 TYR B CA 1
ATOM 2966 C C . TYR B 1 155 ? 1.79 10.375 -3.6 1 98.5 155 TYR B C 1
ATOM 2968 O O . TYR B 1 155 ? 1.173 10.969 -2.711 1 98.5 155 TYR B O 1
ATOM 2976 N N . PRO B 1 156 ? 1.159 9.625 -4.504 1 98.19 156 PRO B N 1
ATOM 2977 C CA . PRO B 1 156 ? -0.303 9.656 -4.586 1 98.19 156 PRO B CA 1
ATOM 2978 C C . PRO B 1 156 ? -0.974 9.07 -3.344 1 98.19 156 PRO B C 1
ATOM 2980 O O . PRO B 1 156 ? -2.107 9.438 -3.021 1 98.19 156 PRO B O 1
ATOM 2983 N N . TRP B 1 157 ? -0.311 8.266 -2.564 1 98.69 157 TRP B N 1
ATOM 2984 C CA . TRP B 1 157 ? -0.9 7.688 -1.362 1 98.69 157 TRP B CA 1
ATOM 2985 C C . TRP B 1 157 ? -0.762 8.633 -0.175 1 98.69 157 TRP B C 1
ATOM 2987 O O . TRP B 1 157 ? -1.211 8.32 0.931 1 98.69 157 TRP B O 1
ATOM 2997 N N . ALA B 1 158 ? -0.144 9.719 -0.336 1 97.94 158 ALA B N 1
ATOM 2998 C CA . ALA B 1 158 ? 0.054 10.703 0.724 1 97.94 158 ALA B CA 1
ATOM 2999 C C . ALA B 1 158 ? -0.415 12.086 0.281 1 97.94 158 ALA B C 1
ATOM 3001 O O . ALA B 1 158 ? -0.203 13.078 0.987 1 97.94 158 ALA B O 1
ATOM 3002 N N . ALA B 1 159 ? -1.038 12.203 -0.896 1 97.19 159 ALA B N 1
ATOM 3003 C CA . ALA B 1 159 ? -1.317 13.484 -1.538 1 97.19 159 ALA B CA 1
ATOM 3004 C C . ALA B 1 159 ? -2.303 14.312 -0.713 1 97.19 159 ALA B C 1
ATOM 3006 O O . ALA B 1 159 ? -2.084 15.5 -0.484 1 97.19 159 ALA B O 1
ATOM 3007 N N . HIS B 1 160 ? -3.369 13.695 -0.256 1 97.5 160 HIS B N 1
ATOM 3008 C CA . HIS B 1 160 ? -4.402 14.445 0.455 1 97.5 160 HIS B CA 1
ATOM 3009 C C . HIS B 1 160 ? -3.865 15.023 1.758 1 97.5 160 HIS B C 1
ATOM 3011 O O . HIS B 1 160 ? -4.066 16.203 2.045 1 97.5 160 HIS B O 1
ATOM 3017 N N . GLU B 1 161 ? -3.195 14.211 2.555 1 97.44 161 GLU B N 1
ATOM 3018 C CA . GLU B 1 161 ? -2.682 14.695 3.834 1 97.44 161 GLU B CA 1
ATOM 3019 C C . GLU B 1 161 ? -1.625 15.773 3.631 1 97.44 161 GLU B C 1
ATOM 3021 O O . GLU B 1 161 ? -1.525 16.719 4.426 1 97.44 161 GLU B O 1
ATOM 3026 N N . ASP B 1 162 ? -0.797 15.625 2.57 1 96.31 162 ASP B N 1
ATOM 3027 C CA . ASP B 1 162 ? 0.16 16.672 2.244 1 96.31 162 ASP B CA 1
ATOM 3028 C C . ASP B 1 162 ? -0.554 17.969 1.889 1 96.31 162 ASP B C 1
ATOM 3030 O O . ASP B 1 162 ? -0.155 19.047 2.338 1 96.31 162 ASP B O 1
ATOM 3034 N N . LEU B 1 163 ? -1.591 17.891 1.104 1 96.31 163 LEU B N 1
ATOM 3035 C CA . LEU B 1 163 ? -2.348 19.062 0.695 1 96.31 163 LEU B CA 1
ATOM 3036 C C . LEU B 1 163 ? -3.014 19.734 1.897 1 96.31 163 LEU B C 1
ATOM 3038 O O . LEU B 1 163 ? -3.049 20.953 1.993 1 96.31 163 LEU B O 1
ATOM 3042 N N . VAL B 1 164 ? -3.547 18.906 2.799 1 96.81 164 VAL B N 1
ATOM 3043 C CA . VAL B 1 164 ? -4.117 19.438 4.031 1 96.81 164 VAL B CA 1
ATOM 3044 C C . VAL B 1 164 ? -3.055 20.219 4.805 1 96.81 164 VAL B C 1
ATOM 3046 O O . VAL B 1 164 ? -3.293 21.344 5.238 1 96.81 164 VAL B O 1
ATOM 3049 N N . GLY B 1 165 ? -1.863 19.625 4.926 1 94.75 165 GLY B N 1
ATOM 3050 C CA . GLY B 1 165 ? -0.769 20.281 5.621 1 94.75 165 GLY B CA 1
ATOM 3051 C C . GLY B 1 165 ? -0.334 21.578 4.961 1 94.75 165 GLY B C 1
ATOM 3052 O O . GLY B 1 165 ? -0.181 22.594 5.633 1 94.75 165 GLY B O 1
ATOM 3053 N N . PHE B 1 166 ? -0.157 21.547 3.656 1 95 166 PHE B N 1
ATOM 3054 C CA . PHE B 1 166 ? 0.286 22.734 2.916 1 95 166 PHE B CA 1
ATOM 3055 C C . PHE B 1 166 ? -0.777 23.812 2.947 1 95 166 PHE B C 1
ATOM 3057 O O . PHE B 1 166 ? -0.454 25 3.033 1 95 166 PHE B O 1
ATOM 3064 N N . THR B 1 167 ? -1.998 23.453 2.855 1 96.12 167 THR B N 1
ATOM 3065 C CA . THR B 1 167 ? -3.09 24.422 2.93 1 96.12 167 THR B CA 1
ATOM 3066 C C . THR B 1 167 ? -3.129 25.094 4.301 1 96.12 167 THR B C 1
ATOM 3068 O O . THR B 1 167 ? -3.328 26.297 4.402 1 96.12 167 THR B O 1
ATOM 3071 N N . GLY B 1 168 ? -2.959 24.25 5.332 1 94.69 168 GLY B N 1
ATOM 3072 C CA . GLY B 1 168 ? -2.854 24.812 6.668 1 94.69 168 GLY B CA 1
ATOM 3073 C C . GLY B 1 168 ? -1.745 25.844 6.797 1 94.69 168 GLY B C 1
ATOM 3074 O O . GLY B 1 168 ? -1.927 26.891 7.434 1 94.69 168 GLY B O 1
ATOM 3075 N N . ARG B 1 169 ? -0.638 25.562 6.207 1 92.62 169 ARG B N 1
ATOM 3076 C CA . ARG B 1 169 ? 0.499 26.469 6.227 1 92.62 169 ARG B CA 1
ATOM 3077 C C . ARG B 1 169 ? 0.165 27.766 5.504 1 92.62 169 ARG B C 1
ATOM 3079 O O . ARG B 1 169 ? 0.566 28.844 5.941 1 92.62 169 ARG B O 1
ATOM 3086 N N . VAL B 1 170 ? -0.424 27.656 4.367 1 94.38 170 VAL B N 1
ATOM 3087 C CA . VAL B 1 170 ? -0.819 28.828 3.586 1 94.38 170 VAL B CA 1
ATOM 3088 C C . VAL B 1 170 ? -1.749 29.719 4.414 1 94.38 170 VAL B C 1
ATOM 3090 O O . VAL B 1 170 ? -1.562 30.938 4.477 1 94.38 170 VAL B O 1
ATOM 3093 N N . LEU B 1 171 ? -2.709 29.125 5.074 1 95.06 171 LEU B N 1
ATOM 3094 C CA . LEU B 1 171 ? -3.678 29.875 5.867 1 95.06 171 LEU B CA 1
ATOM 3095 C C . LEU B 1 171 ? -3.01 30.516 7.078 1 95.06 171 LEU B C 1
ATOM 3097 O O . LEU B 1 171 ? -3.279 31.688 7.398 1 95.06 171 LEU B O 1
ATOM 3101 N N . SER B 1 172 ? -2.172 29.781 7.707 1 92 172 SER B N 1
ATOM 3102 C CA . SER B 1 172 ? -1.483 30.266 8.898 1 92 172 SER B CA 1
ATOM 3103 C C . SER B 1 172 ? -0.589 31.469 8.555 1 92 172 SER B C 1
ATOM 3105 O O . SER B 1 172 ? -0.423 32.375 9.375 1 92 172 SER B O 1
ATOM 3107 N N . GLY B 1 173 ? -0.066 31.469 7.391 1 90.19 173 GLY B N 1
ATOM 3108 C CA . GLY B 1 173 ? 0.864 32.531 6.992 1 90.19 173 GLY B CA 1
ATOM 3109 C C . GLY B 1 173 ? 0.179 33.719 6.379 1 90.19 173 GLY B C 1
ATOM 3110 O O . GLY B 1 173 ? 0.797 34.781 6.211 1 90.19 173 GLY B O 1
ATOM 3111 N N . ALA B 1 174 ? -0.987 33.656 6.016 1 89.31 174 ALA B N 1
ATOM 3112 C CA . ALA B 1 174 ? -1.663 34.719 5.27 1 89.31 174 ALA B CA 1
ATOM 3113 C C . ALA B 1 174 ? -2.033 35.875 6.188 1 89.31 174 ALA B C 1
ATOM 3115 O O . ALA B 1 174 ? -2.033 37.031 5.758 1 89.31 174 ALA B O 1
ATOM 3116 N N . GLY B 1 175 ? -2.389 35.719 7.422 1 86.38 175 GLY B N 1
ATOM 3117 C CA . GLY B 1 175 ? -2.787 36.781 8.32 1 86.38 175 GLY B CA 1
ATOM 3118 C C . GLY B 1 175 ? -4.152 37.344 7.996 1 86.38 175 GLY B C 1
ATOM 3119 O O . GLY B 1 175 ? -4.543 38.375 8.547 1 86.38 175 GLY B O 1
ATOM 3120 N N . ARG B 1 176 ? -4.738 36.938 6.996 1 93.62 176 ARG B N 1
ATOM 3121 C CA . ARG B 1 176 ? -6.086 37.344 6.598 1 93.62 176 ARG B CA 1
ATOM 3122 C C . ARG B 1 176 ? -6.887 36.125 6.105 1 93.62 176 ARG B C 1
ATOM 3124 O O . ARG B 1 176 ? -6.312 35.125 5.75 1 93.62 176 ARG B O 1
ATOM 3131 N N . PRO B 1 177 ? -8.234 36.281 6.16 1 96.5 177 PRO B N 1
ATOM 3132 C CA . PRO B 1 177 ? -9.047 35.219 5.57 1 96.5 177 PRO B CA 1
ATOM 3133 C C . PRO B 1 177 ? -8.805 35.031 4.07 1 96.5 177 PRO B C 1
ATOM 3135 O O . PRO B 1 177 ? -8.594 36.031 3.363 1 96.5 177 PRO B O 1
ATOM 3138 N N . LEU B 1 178 ? -8.797 33.844 3.621 1 97.81 178 LEU B N 1
ATOM 3139 C CA . LEU B 1 178 ? -8.578 33.562 2.207 1 97.81 178 LEU B CA 1
ATOM 3140 C C . LEU B 1 178 ? -9.758 32.781 1.622 1 97.81 178 LEU B C 1
ATOM 3142 O O . LEU B 1 178 ? -10.32 31.906 2.285 1 97.81 178 LEU B O 1
ATOM 3146 N N . SER B 1 179 ? -10.117 33.094 0.355 1 97.56 179 SER B N 1
ATOM 3147 C CA . SER B 1 179 ? -11.078 32.281 -0.386 1 97.56 179 SER B CA 1
ATOM 3148 C C . SER B 1 179 ? -10.43 31.016 -0.922 1 97.56 179 SER B C 1
ATOM 3150 O O . SER B 1 179 ? -9.203 30.891 -0.909 1 97.56 179 SER B O 1
ATOM 3152 N N . LYS B 1 180 ? -11.305 30.109 -1.367 1 97.06 180 LYS B N 1
ATOM 3153 C CA . LYS B 1 180 ? -10.797 28.891 -2.004 1 97.06 180 LYS B CA 1
ATOM 3154 C C . LYS B 1 180 ? -9.859 29.219 -3.158 1 97.06 180 LYS B C 1
ATOM 3156 O O . LYS B 1 180 ? -8.789 28.625 -3.295 1 97.06 180 LYS B O 1
ATOM 3161 N N . GLY B 1 181 ? -10.273 30.125 -3.959 1 97.06 181 GLY B N 1
ATOM 3162 C CA . GLY B 1 181 ? -9.461 30.547 -5.086 1 97.06 181 GLY B CA 1
ATOM 3163 C C . GLY B 1 181 ? -8.117 31.109 -4.676 1 97.06 181 GLY B C 1
ATOM 3164 O O . GLY B 1 181 ? -7.098 30.828 -5.316 1 97.06 181 GLY B O 1
ATOM 3165 N N . ASP B 1 182 ? -8.086 31.953 -3.637 1 97.44 182 ASP B N 1
ATOM 3166 C CA . ASP B 1 182 ? -6.84 32.5 -3.119 1 97.44 182 ASP B CA 1
ATOM 3167 C C . ASP B 1 182 ? -5.887 31.406 -2.666 1 97.44 182 ASP B C 1
ATOM 3169 O O . ASP B 1 182 ? -4.684 31.469 -2.906 1 97.44 182 ASP B O 1
ATOM 3173 N N . ILE B 1 183 ? -6.461 30.469 -1.972 1 97.5 183 ILE B N 1
ATOM 3174 C CA . ILE B 1 183 ? -5.66 29.375 -1.43 1 97.5 183 ILE B CA 1
ATOM 3175 C C . ILE B 1 183 ? -5.035 28.578 -2.572 1 97.5 183 ILE B C 1
ATOM 3177 O O . ILE B 1 183 ? -3.842 28.266 -2.539 1 97.5 183 ILE B O 1
ATOM 3181 N N . ILE B 1 184 ? -5.844 28.234 -3.619 1 97.88 184 ILE B N 1
ATOM 3182 C CA . ILE B 1 184 ? -5.355 27.516 -4.785 1 97.88 184 ILE B CA 1
ATOM 3183 C C . ILE B 1 184 ? -4.207 28.281 -5.43 1 97.88 184 ILE B C 1
ATOM 3185 O O . ILE B 1 184 ? -3.174 27.703 -5.773 1 97.88 184 ILE B O 1
ATOM 3189 N N . ALA B 1 185 ? -4.359 29.594 -5.578 1 97.12 185 ALA B N 1
ATOM 3190 C CA . ALA B 1 185 ? -3.332 30.438 -6.18 1 97.12 185 ALA B CA 1
ATOM 3191 C C . ALA B 1 185 ? -2.053 30.422 -5.348 1 97.12 185 ALA B C 1
ATOM 3193 O O . ALA B 1 185 ? -0.948 30.391 -5.895 1 97.12 185 ALA B O 1
ATOM 3194 N N . GLU B 1 186 ? -2.166 30.5 -4.031 1 96.44 186 GLU B N 1
ATOM 3195 C CA . GLU B 1 186 ? -1.006 30.484 -3.146 1 96.44 186 GLU B CA 1
ATOM 3196 C C . GLU B 1 186 ? -0.276 29.156 -3.201 1 96.44 186 GLU B C 1
ATOM 3198 O O . GLU B 1 186 ? 0.956 29.109 -3.168 1 96.44 186 GLU B O 1
ATOM 3203 N N . LEU B 1 187 ? -1.002 28 -3.232 1 96.88 187 LEU B N 1
ATOM 3204 C CA . LEU B 1 187 ? -0.399 26.672 -3.338 1 96.88 187 LEU B CA 1
ATOM 3205 C C . LEU B 1 187 ? 0.395 26.547 -4.633 1 96.88 187 LEU B C 1
ATOM 3207 O O . LEU B 1 187 ? 1.486 25.969 -4.641 1 96.88 187 LEU B O 1
ATOM 3211 N N . LYS B 1 188 ? -0.172 27.062 -5.734 1 96.94 188 LYS B N 1
ATOM 3212 C CA . LYS B 1 188 ? 0.531 27.047 -7.016 1 96.94 188 LYS B CA 1
ATOM 3213 C C . LYS B 1 188 ? 1.8 27.891 -6.953 1 96.94 188 LYS B C 1
ATOM 3215 O O . LYS B 1 188 ? 2.867 27.453 -7.387 1 96.94 188 LYS B O 1
ATOM 3220 N N . ARG B 1 189 ? 1.685 29.047 -6.434 1 95.88 189 ARG B N 1
ATOM 3221 C CA . ARG B 1 189 ? 2.795 29.984 -6.375 1 95.88 189 ARG B CA 1
ATOM 3222 C C . ARG B 1 189 ? 3.91 29.469 -5.477 1 95.88 189 ARG B C 1
ATOM 3224 O O . ARG B 1 189 ? 5.086 29.5 -5.848 1 95.88 189 ARG B O 1
ATOM 3231 N N . ARG B 1 190 ? 3.562 28.938 -4.289 1 95 190 ARG B N 1
ATOM 3232 C CA . ARG B 1 190 ? 4.539 28.594 -3.262 1 95 190 ARG B CA 1
ATOM 3233 C C . ARG B 1 190 ? 5.113 27.203 -3.502 1 95 190 ARG B C 1
ATOM 3235 O O . ARG B 1 190 ? 6.285 26.953 -3.205 1 95 190 ARG B O 1
ATOM 3242 N N . PHE B 1 191 ? 4.238 26.234 -4.055 1 95.62 191 PHE B N 1
ATOM 3243 C CA . PHE B 1 191 ? 4.633 24.828 -4.031 1 95.62 191 PHE B CA 1
ATOM 3244 C C . PHE B 1 191 ? 4.488 24.203 -5.41 1 95.62 191 PHE B C 1
ATOM 3246 O O . PHE B 1 191 ? 4.719 23 -5.582 1 95.62 191 PHE B O 1
ATOM 3253 N N . GLU B 1 192 ? 4.023 24.922 -6.418 1 95.81 192 GLU B N 1
ATOM 3254 C CA . GLU B 1 192 ? 3.783 24.406 -7.766 1 95.81 192 GLU B CA 1
ATOM 3255 C C . GLU B 1 192 ? 2.719 23.312 -7.762 1 95.81 192 GLU B C 1
ATOM 3257 O O . GLU B 1 192 ? 2.82 22.344 -8.508 1 95.81 192 GLU B O 1
ATOM 3262 N N . ILE B 1 193 ? 1.782 23.438 -6.805 1 95.44 193 ILE B N 1
ATOM 3263 C CA . ILE B 1 193 ? 0.692 22.484 -6.695 1 95.44 193 ILE B CA 1
ATOM 3264 C C . ILE B 1 193 ? -0.555 23.031 -7.383 1 95.44 193 ILE B C 1
ATOM 3266 O O . ILE B 1 193 ? -1.006 24.141 -7.07 1 95.44 193 ILE B O 1
ATOM 3270 N N . ASP B 1 194 ? -1.072 22.25 -8.305 1 93.88 194 ASP B N 1
ATOM 3271 C CA . ASP B 1 194 ? -2.299 22.594 -9.016 1 93.88 194 ASP B CA 1
ATOM 3272 C C . ASP B 1 194 ? -3.471 21.734 -8.547 1 93.88 194 ASP B C 1
ATOM 3274 O O . ASP B 1 194 ? -3.443 20.516 -8.68 1 93.88 194 ASP B O 1
ATOM 3278 N N . LEU B 1 195 ? -4.457 22.391 -8.008 1 93.31 195 LEU B N 1
ATOM 3279 C CA . LEU B 1 195 ? -5.66 21.703 -7.547 1 93.31 195 LEU B CA 1
ATOM 3280 C C . LEU B 1 195 ? -6.906 22.281 -8.211 1 93.31 195 LEU B C 1
ATOM 3282 O O . LEU B 1 195 ? -6.949 23.469 -8.523 1 93.31 195 LEU B O 1
ATOM 3286 N N . ASP B 1 196 ? -7.848 21.391 -8.422 1 92 196 ASP B N 1
ATOM 3287 C CA . ASP B 1 196 ? -9.133 21.922 -8.859 1 92 196 ASP B CA 1
ATOM 3288 C C . ASP B 1 196 ? -10.023 22.266 -7.66 1 92 196 ASP B C 1
ATOM 3290 O O . ASP B 1 196 ? -9.633 22.031 -6.512 1 92 196 ASP B O 1
ATOM 3294 N N . GLN B 1 197 ? -11.188 22.828 -7.961 1 93.25 197 GLN B N 1
ATOM 3295 C CA . GLN B 1 197 ? -12.086 23.344 -6.926 1 93.25 197 GLN B CA 1
ATOM 3296 C C . GLN B 1 197 ? -12.648 22.203 -6.078 1 93.25 197 GLN B C 1
ATOM 3298 O O . GLN B 1 197 ? -12.883 22.375 -4.879 1 93.25 197 GLN B O 1
ATOM 3303 N N . VAL B 1 198 ? -12.82 21.109 -6.684 1 91.19 198 VAL B N 1
ATOM 3304 C CA . VAL B 1 198 ? -13.414 19.969 -5.992 1 91.19 198 VAL B CA 1
ATOM 3305 C C . VAL B 1 198 ? -12.422 19.406 -4.98 1 91.19 198 VAL B C 1
ATOM 3307 O O . VAL B 1 198 ? -12.773 19.156 -3.828 1 91.19 198 VAL B O 1
ATOM 3310 N N . GLU B 1 199 ? -11.219 19.219 -5.414 1 92.44 199 GLU B N 1
ATOM 3311 C CA . GLU B 1 199 ? -10.156 18.734 -4.535 1 92.44 199 GLU B CA 1
ATOM 3312 C C . GLU B 1 199 ? -9.922 19.688 -3.373 1 92.44 199 GLU B C 1
ATOM 3314 O O . GLU B 1 199 ? -9.758 19.266 -2.23 1 92.44 199 GLU B O 1
ATOM 3319 N N . MET B 1 200 ? -9.922 20.969 -3.676 1 96.44 200 MET B N 1
ATOM 3320 C CA . MET B 1 200 ? -9.688 21.969 -2.641 1 96.44 200 MET B CA 1
ATOM 3321 C C . MET B 1 200 ? -10.805 21.953 -1.603 1 96.44 200 MET B C 1
ATOM 3323 O O . MET B 1 200 ? -10.547 22.078 -0.404 1 96.44 200 MET B O 1
ATOM 3327 N N . ALA B 1 201 ? -12.023 21.797 -2.082 1 96 201 ALA B N 1
ATOM 3328 C CA . ALA B 1 201 ? -13.156 21.75 -1.161 1 96 201 ALA B CA 1
ATOM 3329 C C . ALA B 1 201 ? -13 20.625 -0.146 1 96 201 ALA B C 1
ATOM 3331 O O . ALA B 1 201 ? -13.281 20.797 1.04 1 96 201 ALA B O 1
ATOM 3332 N N . GLU B 1 202 ? -12.555 19.484 -0.575 1 95.69 202 GLU B N 1
ATOM 3333 C CA . GLU B 1 202 ? -12.359 18.344 0.301 1 95.69 202 GLU B CA 1
ATOM 3334 C C . GLU B 1 202 ? -11.242 18.594 1.309 1 95.69 202 GLU B C 1
ATOM 3336 O O . GLU B 1 202 ? -11.359 18.234 2.48 1 95.69 202 GLU B O 1
ATOM 3341 N N . VAL B 1 203 ? -10.188 19.172 0.827 1 97.81 203 VAL B N 1
ATOM 3342 C CA . VAL B 1 203 ? -9.047 19.516 1.679 1 97.81 203 VAL B CA 1
ATOM 3343 C C . VAL B 1 203 ? -9.492 20.469 2.779 1 97.81 203 VAL B C 1
ATOM 3345 O O . VAL B 1 203 ? -9.18 20.266 3.955 1 97.81 203 VAL B O 1
ATOM 3348 N N . LEU B 1 204 ? -10.266 21.453 2.398 1 97.75 204 LEU B N 1
ATOM 3349 C CA . LEU B 1 204 ? -10.711 22.469 3.344 1 97.75 204 LEU B CA 1
ATOM 3350 C C . LEU B 1 204 ? -11.703 21.891 4.348 1 97.75 204 LEU B C 1
ATOM 3352 O O . LEU B 1 204 ? -11.695 22.266 5.523 1 97.75 204 LEU B O 1
ATOM 3356 N N . GLU B 1 205 ? -12.516 21.016 3.859 1 96.69 205 GLU B N 1
ATOM 3357 C CA . GLU B 1 205 ? -13.43 20.328 4.77 1 96.69 205 GLU B CA 1
ATOM 3358 C C . GLU B 1 205 ? -12.672 19.578 5.859 1 96.69 205 GLU B C 1
ATOM 3360 O O . GLU B 1 205 ? -13.055 19.625 7.027 1 96.69 205 GLU B O 1
ATOM 3365 N N . ASP B 1 206 ? -11.641 18.938 5.477 1 96.62 206 ASP B N 1
ATOM 3366 C CA . ASP B 1 206 ? -10.844 18.188 6.445 1 96.62 206 ASP B CA 1
ATOM 3367 C C . ASP B 1 206 ? -10.086 19.141 7.383 1 96.62 206 ASP B C 1
ATOM 3369 O O . ASP B 1 206 ? -9.961 18.859 8.578 1 96.62 206 ASP B O 1
ATOM 3373 N N . LEU B 1 207 ? -9.602 20.234 6.891 1 96.56 207 LEU B N 1
ATOM 3374 C CA . LEU B 1 207 ? -8.922 21.219 7.727 1 96.56 207 LEU B CA 1
ATOM 3375 C C . LEU B 1 207 ? -9.844 21.734 8.82 1 96.56 207 LEU B C 1
ATOM 3377 O O . LEU B 1 207 ? -9.438 21.875 9.969 1 96.56 207 LEU B O 1
ATOM 3381 N N . VAL B 1 208 ? -11.031 22.016 8.438 1 96.38 208 VAL B N 1
ATOM 3382 C CA . VAL B 1 208 ? -12.016 22.531 9.383 1 96.38 208 VAL B CA 1
ATOM 3383 C C . VAL B 1 208 ? -12.383 21.438 10.391 1 96.38 208 VAL B C 1
ATOM 3385 O O . VAL B 1 208 ? -12.422 21.688 11.594 1 96.38 208 VAL B O 1
ATOM 3388 N N . SER B 1 209 ? -12.609 20.25 9.859 1 94.94 209 SER B N 1
ATOM 3389 C CA . SER B 1 209 ? -12.992 19.125 10.711 1 94.94 209 SER B CA 1
ATOM 3390 C C . SER B 1 209 ? -11.906 18.812 11.734 1 94.94 209 SER B C 1
ATOM 3392 O O . SER B 1 209 ? -12.211 18.391 12.859 1 94.94 209 SER B O 1
ATOM 3394 N N . LEU B 1 210 ? -10.664 19.078 11.391 1 92.81 210 LEU B N 1
ATOM 3395 C CA . LEU B 1 210 ? -9.531 18.781 12.258 1 92.81 210 LEU B CA 1
ATOM 3396 C C . LEU B 1 210 ? -9.258 19.953 13.211 1 92.81 210 LEU B C 1
ATOM 3398 O O . LEU B 1 210 ? -8.336 19.875 14.031 1 92.81 210 LEU B O 1
ATOM 3402 N N . GLY B 1 211 ? -9.992 21.016 13.062 1 93.81 211 GLY B N 1
ATOM 3403 C CA . GLY B 1 211 ? -9.836 22.172 13.922 1 93.81 211 GLY B CA 1
ATOM 3404 C C . GLY B 1 211 ? -8.672 23.062 13.523 1 93.81 211 GLY B C 1
ATOM 3405 O O . GLY B 1 211 ? -8.219 23.891 14.312 1 93.81 211 GLY B O 1
ATOM 3406 N N . MET B 1 212 ? -8.234 22.891 12.289 1 94 212 MET B N 1
ATOM 3407 C CA . MET B 1 212 ? -7.055 23.641 11.836 1 94 212 MET B CA 1
ATOM 3408 C C . MET B 1 212 ? -7.461 24.906 11.109 1 94 212 MET B C 1
ATOM 3410 O O . MET B 1 212 ? -6.633 25.797 10.891 1 94 212 MET B O 1
ATOM 3414 N N . ALA B 1 213 ? -8.766 25.016 10.781 1 96.81 213 ALA B N 1
ATOM 3415 C CA . ALA B 1 213 ? -9.266 26.203 10.086 1 96.81 213 ALA B CA 1
ATOM 3416 C C . ALA B 1 213 ? -10.727 26.469 10.445 1 96.81 213 ALA B C 1
ATOM 3418 O O . ALA B 1 213 ? -11.43 25.562 10.93 1 96.81 213 ALA B O 1
ATOM 3419 N N . ILE B 1 214 ? -11.102 27.688 10.289 1 97.19 214 ILE B N 1
ATOM 3420 C CA . ILE B 1 214 ? -12.484 28.109 10.477 1 97.19 214 ILE B CA 1
ATOM 3421 C C . ILE B 1 214 ? -13.039 28.641 9.156 1 97.19 214 ILE B C 1
ATOM 3423 O O . ILE B 1 214 ? -12.383 29.438 8.477 1 97.19 214 ILE B O 1
ATOM 3427 N N . ARG B 1 215 ? -14.195 28.172 8.797 1 97.31 215 ARG B N 1
ATOM 3428 C CA . ARG B 1 215 ? -14.883 28.672 7.609 1 97.31 215 ARG B CA 1
ATOM 3429 C C . ARG B 1 215 ? -15.828 29.812 7.965 1 97.31 215 ARG B C 1
ATOM 3431 O O . ARG B 1 215 ? -16.641 29.688 8.875 1 97.31 215 ARG B O 1
ATOM 3438 N N . SER B 1 216 ? -15.711 30.875 7.379 1 97 216 SER B N 1
ATOM 3439 C CA . SER B 1 216 ? -16.609 32 7.484 1 97 216 SER B CA 1
ATOM 3440 C C . SER B 1 216 ? -17.172 32.406 6.121 1 97 216 SER B C 1
ATOM 3442 O O . SER B 1 216 ? -16.578 33.219 5.418 1 97 216 SER B O 1
ATOM 3444 N N . GLY B 1 217 ? -18.359 31.844 5.84 1 95.75 217 GLY B N 1
ATOM 3445 C CA . GLY B 1 217 ? -18.875 32.062 4.496 1 95.75 217 GLY B CA 1
ATOM 3446 C C . GLY B 1 217 ? -18.031 31.406 3.42 1 95.75 217 GLY B C 1
ATOM 3447 O O . GLY B 1 217 ? -17.828 30.203 3.438 1 95.75 217 GLY B O 1
ATOM 3448 N N . SER B 1 218 ? -17.422 32.312 2.58 1 96.31 218 SER B N 1
ATOM 3449 C CA . SER B 1 218 ? -16.656 31.766 1.459 1 96.31 218 SER B CA 1
ATOM 3450 C C . SER B 1 218 ? -15.156 31.859 1.712 1 96.31 218 SER B C 1
ATOM 3452 O O . SER B 1 218 ? -14.352 31.578 0.818 1 96.31 218 SER B O 1
ATOM 3454 N N . VAL B 1 219 ? -14.844 32.25 2.932 1 97.81 219 VAL B N 1
ATOM 3455 C CA . VAL B 1 219 ? -13.422 32.406 3.213 1 97.81 219 VAL B CA 1
ATOM 3456 C C . VAL B 1 219 ? -13.023 31.547 4.402 1 97.81 219 VAL B C 1
ATOM 3458 O O . VAL B 1 219 ? -13.891 31.047 5.129 1 97.81 219 VAL B O 1
ATOM 3461 N N . TYR B 1 220 ? -11.719 31.312 4.527 1 97.94 220 TYR B N 1
ATOM 3462 C CA . TYR B 1 220 ? -11.148 30.438 5.551 1 97.94 220 TYR B CA 1
ATOM 3463 C C . TYR B 1 220 ? -10.008 31.141 6.289 1 97.94 220 TYR B C 1
ATOM 3465 O O . TYR B 1 220 ? -9.258 31.906 5.691 1 97.94 220 TYR B O 1
ATOM 3473 N N . THR B 1 221 ? -9.875 30.906 7.594 1 96.69 221 THR B N 1
ATOM 3474 C CA . THR B 1 221 ? -8.781 31.391 8.422 1 96.69 221 THR B CA 1
ATOM 3475 C C . THR B 1 221 ? -8.195 30.266 9.258 1 96.69 221 THR B C 1
ATOM 3477 O O . THR B 1 221 ? -8.906 29.328 9.641 1 96.69 221 THR B O 1
ATOM 3480 N N . ALA B 1 222 ? -6.879 30.266 9.484 1 94.38 222 ALA B N 1
ATOM 3481 C CA . ALA B 1 222 ? -6.25 29.281 10.367 1 94.38 222 ALA B CA 1
ATOM 3482 C C . ALA B 1 222 ? -6.727 29.453 11.805 1 94.38 222 ALA B C 1
ATOM 3484 O O . ALA B 1 222 ? -6.988 30.562 12.25 1 94.38 222 ALA B O 1
ATOM 3485 N N . THR B 1 223 ? -6.953 28.25 12.438 1 89.56 223 THR B N 1
ATOM 3486 C CA . THR B 1 223 ? -7.289 28.312 13.859 1 89.56 223 THR B CA 1
ATOM 3487 C C . THR B 1 223 ? -6.086 28.781 14.672 1 89.56 223 THR B C 1
ATOM 3489 O O . THR B 1 223 ? -4.961 28.328 14.445 1 89.56 223 THR B O 1
ATOM 3492 N N . ARG B 1 224 ? -6.09 29.922 15.266 1 67.62 224 ARG B N 1
ATOM 3493 C CA . ARG B 1 224 ? -5.047 30.516 16.109 1 67.62 224 ARG B CA 1
ATOM 3494 C C . ARG B 1 224 ? -4.777 29.625 17.328 1 67.62 224 ARG B C 1
ATOM 3496 O O . ARG B 1 224 ? -5.707 29.219 18.016 1 67.62 224 ARG B O 1
ATOM 3503 N N . CYS B 1 225 ? -3.727 28.625 17.188 1 47.25 225 CYS B N 1
ATOM 3504 C CA . CYS B 1 225 ? -3.342 28.125 18.5 1 47.25 225 CYS B CA 1
ATOM 3505 C C . CYS B 1 225 ? -2.818 29.266 19.375 1 47.25 225 CYS B C 1
ATOM 3507 O O . CYS B 1 225 ? -2.246 30.234 18.859 1 47.25 225 CYS B O 1
#

pLDDT: mean 92.47, std 14.07, range [22.98, 98.94]

Foldseek 3Di:
DPPPLPPQFFAEAEQDPVNLLVLLLLQLVVCVVVVDDWPAEEEEPPQRVVSSVSSCVNNVHDHYYYWYWDWDCPVVDNDTAIETDGDDPDQQAQTEYEYEGAEADQCRNVVRVVVRSVVSHHNHYFYEYSEYEPNHPDDGPTYRYYDDDDHHYDYPVCNLVVLLVSLLVVQAPPPDWAALVRSQVCCCVRHVDHDDPVSSVVSVVVCVVVQQWDDDPRTIHGRDD/DPPPLPPQFFAEAEQDPVNLLVLLLLQLVVCVVVVDDWPAEEEEPPQRVVSSVSSCVNNVHDHYYYWYWDWDCPVVDNDTAIETDGDDPDQQAATEYEYEGAEADQNRNVVRVVVRSVVSHHNHYFYEYSEYEPNHPDDGPTYSYYDDDDHHYDYPVCNLVVLLVSLLVVQAPPPDWAALVRSQVCCCVRHVDHDDSVSSVVSVVVCVVVQQWDDDPRTIHGRDD

Radius of gyration: 23.43 Å; Cα contacts (8 Å, |Δi|>4): 885; chains: 2; bounding box: 47×79×53 Å

InterPro domains:
  IPR000836 Phosphoribosyltransferase domain [PF00156] (17-153)
  IPR000836 Phosphoribosyltransferase domain [cd06223] (23-130)
  IPR029057 Phosphoribosyltransferase-like [G3DSA:3.40.50.2020] (12-165)
  IPR029057 Phosphoribosyltransferase-like [SSF53271] (11-166)